Protein AF-0000000084984949 (afdb_homodimer)

pLDDT: mean 93.45, std 5.89, range [56.28, 98.44]

Sequence (614 aa):
MQAGLTILNQVFIMFLLILTGYFCHRLGLISARANKQLANLLITIVTAALIIDTYQTDFDPAAARNLLISFALSFGILFLGVVVSLLMKRKGSEYSVPTERFGVIYSNSAYMGIPLLLATVGPTGVFYSSAFMVAFNVMTWAQGATMLTGQRSLRQVLRALVTPVTFSILISLPMFFFRIRLPQPVGDAIGYLASLLTPLSMLVSGVFIAQTNLVQAFTSLRVYAVSALRLLVIPAITLFALWVLPIDGDLKLTMLILSAAPCATGTMLFASRFGGDVQRASGVFAVSTLLSIVTMPLLIIVAEAIWMQAGLTILNQVFIMFLLILTGYFCHRLGLISARANKQLANLLITIVTAALIIDTYQTDFDPAAARNLLISFALSFGILFLGVVVSLLMKRKGSEYSVPTERFGVIYSNSAYMGIPLLLATVGPTGVFYSSAFMVAFNVMTWAQGATMLTGQRSLRQVLRALVTPVTFSILISLPMFFFRIRLPQPVGDAIGYLASLLTPLSMLVSGVFIAQTNLVQAFTSLRVYAVSALRLLVIPAITLFALWVLPIDGDLKLTMLILSAAPCATGTMLFASRFGGDVQRASGVFAVSTLLSIVTMPLLIIVAEAIW

Foldseek 3Di:
DVLLVLLLVLLVVLVVLLQVLQVCVVVPNADPVNLVVLVVCLFQQQLLLQQLLLLLDAADPQLVVLLVVLLVVLLVLLVVLQVLLPVQDPDDDPFASLLLSLQSRAFQCQQQVLSSLCRRVNSSLVNSCLSNVLSRLQCCQQPSLCSRQVDGDPVSNVVSCVGNSNVSCVVSVCCNVVVPHDPDVVSVVSVVSNVCRHSSSSSSLSNLLSVAPQVVLVPDPSLVVSLCSQQPVSLVVLLVVLLVDPGDPSSSVSSSSSSNHGGHPVSLVSCVVNVHDNNSNSSSSNVSSVCSSPRVSVSVVVSVVRD/DVLLVLLLVLLVVLVVLLQVLQVCDVVPNADPVNLVVLVVCLFQQQLLLLQLLLLLDAADPLLVVLLVVLLVVLLVLLVVLQVLLPVQDPDDDPFASLLLSLQSRAFQCQQQVQSSLCRRVNSSLVNSCLSNVLSRLQCCQQPSLCSRQVDGDPVSNVVSCVTNSNVSCVVSVCCNVVVPHDPDVVSVVSVVSNVCRHSSSSSSLSNLLSVAPQVVLVPDPSLVVSLCSQQPVSLVVLLVVLLVDPGDPSSSVSSSSSSNGGGHPVSLVSCVVNVHDNNSNSSSSNVSSVCSSPRVSVSVVVSVVRD

Solvent-accessible surface area (backbone atoms only — not comparable to full-atom values): 29470 Å² total; per-residue (Å²): 110,70,65,30,53,49,42,43,43,50,47,49,22,46,47,55,35,17,50,50,17,22,49,34,31,76,71,63,51,43,49,75,69,38,41,52,32,49,53,48,42,41,55,47,51,23,46,19,24,34,50,39,49,49,36,65,48,83,73,43,72,69,56,53,52,49,34,53,52,31,35,56,48,31,48,48,52,44,48,50,20,52,59,57,24,61,68,66,64,93,79,72,57,89,36,45,52,41,32,44,31,46,32,27,34,39,42,18,30,71,59,51,19,40,47,52,26,51,74,70,61,24,64,63,22,48,48,36,44,51,33,32,52,46,44,48,39,43,43,41,28,47,52,45,46,21,57,45,59,73,50,86,46,72,69,42,37,53,50,29,66,70,31,46,54,43,48,27,48,65,58,24,50,56,27,24,76,66,62,53,72,70,59,66,50,60,45,50,35,32,43,42,39,25,63,39,42,50,45,49,38,22,24,45,48,12,31,55,44,60,71,36,64,57,69,61,31,74,67,34,68,65,36,50,51,37,30,45,44,20,45,44,50,51,24,50,53,48,47,56,56,49,65,74,47,94,65,58,67,60,58,46,50,39,54,42,45,36,45,28,20,30,30,17,70,56,36,32,54,51,15,62,74,43,63,29,30,38,67,59,22,39,26,32,26,41,52,19,47,61,48,32,65,55,43,41,33,52,52,50,40,52,45,63,72,71,103,109,70,64,31,54,50,42,44,44,49,47,49,21,46,47,54,34,17,50,49,17,22,49,34,32,76,71,63,52,44,50,73,69,38,41,54,33,50,53,48,41,42,52,48,52,22,47,19,25,36,51,37,48,48,35,65,46,79,74,44,71,68,57,54,52,48,35,54,50,30,36,55,50,29,47,48,52,42,48,48,20,52,59,59,25,62,70,65,64,94,79,72,57,89,35,44,52,42,32,44,30,44,34,27,33,39,41,18,30,72,58,50,19,38,46,50,26,50,72,71,60,23,64,64,22,47,49,36,43,51,32,32,52,46,42,47,40,41,43,40,29,45,51,45,46,20,55,46,58,73,48,86,48,71,68,41,36,53,48,29,65,69,31,46,53,42,49,28,47,64,58,24,49,56,28,23,77,67,63,53,73,69,59,64,49,60,45,49,35,31,43,42,40,24,62,38,42,49,45,49,38,24,24,46,48,11,32,54,41,60,72,36,63,58,71,63,31,74,68,34,68,65,35,50,52,37,31,43,44,20,44,45,50,50,24,51,54,48,49,56,56,50,64,74,48,96,66,58,66,60,58,48,49,37,54,41,44,35,44,28,20,27,32,17,70,56,37,31,55,49,16,61,73,43,62,29,30,39,69,59,23,38,26,30,26,41,52,19,48,62,50,32,65,56,44,41,32,51,51,50,40,50,45,64,73,70,102

Radius of gyration: 25.86 Å; Cα contacts (8 Å, |Δi|>4): 1018; chains: 2; bounding box: 50×72×58 Å

Secondary structure (DSSP, 8-state):
-HHHHHHHHHHHHHHHHHHHHHHHHHTTSS-HHHHHHHHHHIIIIIHHHHHHHHH-S---HHHHHHHHHHHHHHHHHHHHHHHHHTTS---S-TTHHHHHHHHHH-B-IIIIIHHHHHHHT-HHHHHHHHHHHHHHHHHIIIIIHHHHHS---HHHHHHGGGSHHHHHHHHHHHHHHTT----HHHHHHHHHHHTTHHHHHHHHHHHHHHTS-HHHHHH-HHHHHHHHIIIIIHHHHHHHHHHHS---HHHHHHHHHHHHS-B-THHHHHHHHHT--HHHHHHHHHHHHHHHHHHHHHHHHHHHHH-/-HHHHHHHHHHHHHHHHHHHHHHHHHTTSS-HHHHHHHHHHIIIIIHHHHHHHHT-S---HHHHHHHHHHHHHHHHHHHHHHHHHTTS---S-TTHHHHHHHHHH-B-IIIIIHHHHHHHT-HHHHHHHHHHHHHHHHHIIIIIHHHHHS---HHHHHHGGGSHHHHHHHHHHHHHHTT----HHHHHHHHHHHTTHHHHHHHHHHHHHHTS-HHHHHH-HHHHHHHHIIIIIHHHHHHHHHHHS---HHHHHHHHHHHHS-B-THHHHHHHHHT--HHHHHHHHHHHHHHHHHHHHHHHHHHHHH-

Nearest PDB structures (foldseek):
  7wkw-assembly1_B  TM=7.134E-01  e=7.058E-08  Arabidopsis thaliana
  7qpa-assembly1_A  TM=6.244E-01  e=9.165E-08  Arabidopsis thaliana
  7y9u-assembly1_A  TM=6.771E-01  e=2.971E-07  Arabidopsis thaliana
  4n7x-assembly1_A  TM=5.603E-01  e=6.916E-04  Yersinia frederiksenii
  4n7w-assembly1_A  TM=5.747E-01  e=1.450E-03  Yersinia frederiksenii

InterPro domains:
  IPR004776 Membrane transport PIN-like [PF03547] (7-151)
  IPR004776 Membrane transport PIN-like [PF03547] (157-300)
  IPR038770 Sodium/solute symporter superfamily [G3DSA:1.20.1530.20] (147-304)

Structure (mmCIF, N/CA/C/O backbone):
data_AF-0000000084984949-model_v1
#
loop_
_entity.id
_entity.type
_entity.pdbx_description
1 polymer 'Transporter, auxin efflux carrier (AEC) family protein'
#
loop_
_atom_site.group_PDB
_atom_site.id
_atom_site.type_symbol
_atom_site.label_atom_id
_atom_site.label_alt_id
_atom_site.label_comp_id
_atom_site.label_asym_id
_atom_site.label_entity_id
_atom_site.label_seq_id
_atom_site.pdbx_PDB_ins_code
_atom_site.Cartn_x
_atom_site.Cartn_y
_atom_site.Cartn_z
_atom_site.occupancy
_atom_site.B_iso_or_equiv
_atom_site.auth_seq_id
_atom_site.auth_comp_id
_atom_site.auth_asym_id
_atom_site.auth_atom_id
_atom_site.pdbx_PDB_model_num
ATOM 1 N N . MET A 1 1 ? -14.641 10.422 25.672 1 56.31 1 MET A N 1
ATOM 2 C CA . MET A 1 1 ? -13.742 9.383 26.172 1 56.31 1 MET A CA 1
ATOM 3 C C . MET A 1 1 ? -13.508 8.32 25.094 1 56.31 1 MET A C 1
ATOM 5 O O . MET A 1 1 ? -12.359 7.922 24.859 1 56.31 1 MET A O 1
ATOM 9 N N . GLN A 1 2 ? -14.547 8.102 24.25 1 71.56 2 GLN A N 1
ATOM 10 C CA . GLN A 1 2 ? -14.461 7.055 23.234 1 71.56 2 GLN A CA 1
ATOM 11 C C . GLN A 1 2 ? -13.594 7.496 22.062 1 71.56 2 GLN A C 1
ATOM 13 O O . GLN A 1 2 ? -12.766 6.723 21.578 1 71.56 2 GLN A O 1
ATOM 18 N N . ALA A 1 3 ? -13.57 8.797 21.766 1 74.38 3 ALA A N 1
ATOM 19 C CA . ALA A 1 3 ? -12.75 9.32 20.688 1 74.38 3 ALA A CA 1
ATOM 20 C C . ALA A 1 3 ? -11.281 9.359 21.078 1 74.38 3 ALA A C 1
ATOM 22 O O . ALA A 1 3 ? -10.398 9.047 20.266 1 74.38 3 ALA A O 1
ATOM 23 N N . GLY A 1 4 ? -11.164 9.617 22.344 1 77 4 GLY A N 1
ATOM 24 C CA . GLY A 1 4 ? -9.797 9.695 22.859 1 77 4 GLY A CA 1
ATOM 25 C C . GLY A 1 4 ? -9.07 8.367 22.797 1 77 4 GLY A C 1
ATOM 26 O O . GLY A 1 4 ? -7.918 8.305 22.359 1 77 4 GLY A O 1
ATOM 27 N N . LEU A 1 5 ? -9.734 7.348 23.141 1 81.56 5 LEU A N 1
ATOM 28 C CA . LEU A 1 5 ? -9.133 6.02 23.125 1 81.56 5 LEU A CA 1
ATOM 29 C C . LEU A 1 5 ? -8.898 5.547 21.688 1 81.56 5 LEU A C 1
ATOM 31 O O . LEU A 1 5 ? -7.895 4.895 21.406 1 81.56 5 LEU A O 1
ATOM 35 N N . THR A 1 6 ? -9.781 5.902 20.844 1 86.75 6 THR A N 1
ATOM 36 C CA . THR A 1 6 ? -9.648 5.543 19.438 1 86.75 6 THR A CA 1
ATOM 37 C C . THR A 1 6 ? -8.422 6.215 18.812 1 86.75 6 THR A C 1
ATOM 39 O O . THR A 1 6 ? -7.68 5.59 18.062 1 86.75 6 THR A O 1
ATOM 42 N N . ILE A 1 7 ? -8.25 7.434 19.172 1 88.56 7 ILE A N 1
ATOM 43 C CA . ILE A 1 7 ? -7.133 8.195 18.625 1 88.56 7 ILE A CA 1
ATOM 44 C C . ILE A 1 7 ? -5.816 7.656 19.172 1 88.56 7 ILE A C 1
ATOM 46 O O . ILE A 1 7 ? -4.828 7.535 18.438 1 88.56 7 ILE A O 1
ATOM 50 N N . LEU A 1 8 ? -5.867 7.348 20.453 1 90.12 8 LEU A N 1
ATOM 51 C CA . LEU A 1 8 ? -4.676 6.766 21.047 1 90.12 8 LEU A CA 1
ATOM 52 C C . LEU A 1 8 ? -4.297 5.457 20.359 1 90.12 8 LEU A C 1
ATOM 54 O O . LEU A 1 8 ? -3.125 5.23 20.047 1 90.12 8 LEU A O 1
ATOM 58 N N . ASN A 1 9 ? -5.238 4.68 20.109 1 93.06 9 ASN A N 1
ATOM 59 C CA . ASN A 1 9 ? -5.02 3.406 19.438 1 93.06 9 ASN A CA 1
ATOM 60 C C . ASN A 1 9 ? -4.504 3.607 18.016 1 93.06 9 ASN A C 1
ATOM 62 O O . ASN A 1 9 ? -3.553 2.943 17.594 1 93.06 9 ASN A O 1
ATOM 66 N N . GLN A 1 10 ? -5.086 4.488 17.297 1 94 10 GLN A N 1
ATOM 67 C CA . GLN A 1 10 ? -4.707 4.719 15.906 1 94 10 GLN A CA 1
ATOM 68 C C . GLN A 1 10 ? -3.297 5.293 15.812 1 94 10 GLN A C 1
ATOM 70 O O . GLN A 1 10 ? -2.531 4.918 14.914 1 94 10 GLN A O 1
ATOM 75 N N . VAL A 1 11 ? -3.045 6.211 16.688 1 94.06 11 VAL A N 1
ATOM 76 C CA . VAL A 1 11 ? -1.709 6.797 16.688 1 94.06 11 VAL A CA 1
ATOM 77 C C . VAL A 1 11 ? -0.671 5.715 16.984 1 94.06 11 VAL A C 1
ATOM 79 O O . VAL A 1 11 ? 0.392 5.68 16.359 1 94.06 11 VAL A O 1
ATOM 82 N N . PHE A 1 12 ? -0.975 4.867 17.891 1 94.88 12 PHE A N 1
ATOM 83 C CA . PHE A 1 12 ? -0.069 3.773 18.219 1 94.88 12 PHE A CA 1
ATOM 84 C C . PHE A 1 12 ? 0.136 2.859 17.016 1 94.88 12 PHE A C 1
ATOM 86 O O . PHE A 1 12 ? 1.26 2.438 16.734 1 94.88 12 PHE A O 1
ATOM 93 N N . ILE A 1 13 ? -0.905 2.508 16.359 1 97.25 13 ILE A N 1
ATOM 94 C CA . ILE A 1 13 ? -0.841 1.695 15.148 1 97.25 13 ILE A CA 1
ATOM 95 C C . ILE A 1 13 ? 0.084 2.357 14.133 1 97.25 13 ILE A C 1
ATOM 97 O O . ILE A 1 13 ? 0.962 1.704 13.562 1 97.25 13 ILE A O 1
ATOM 101 N N . MET A 1 14 ? -0.121 3.629 13.906 1 96.62 14 MET A N 1
ATOM 102 C CA . MET A 1 14 ? 0.684 4.367 12.938 1 96.62 14 MET A CA 1
ATOM 103 C C . MET A 1 14 ? 2.156 4.352 13.328 1 96.62 14 MET A C 1
ATOM 105 O O . MET A 1 14 ? 3.031 4.23 12.469 1 96.62 14 MET A O 1
ATOM 109 N N . PHE A 1 15 ? 2.344 4.438 14.602 1 96.56 15 PHE A N 1
ATOM 110 C CA . PHE A 1 15 ? 3.721 4.426 15.078 1 96.56 15 PHE A CA 1
ATOM 111 C C . PHE A 1 15 ? 4.363 3.062 14.836 1 96.56 15 PHE A C 1
ATOM 113 O O . PHE A 1 15 ? 5.543 2.977 14.5 1 96.56 15 PHE A O 1
ATOM 120 N N . LEU A 1 16 ? 3.664 1.967 15.055 1 97.81 16 LEU A N 1
ATOM 121 C CA . LEU A 1 16 ? 4.172 0.633 14.75 1 97.81 16 LEU A CA 1
ATOM 122 C C . LEU A 1 16 ? 4.527 0.508 13.273 1 97.81 16 LEU A C 1
ATOM 124 O O . LEU A 1 16 ? 5.531 -0.12 12.922 1 97.81 16 LEU A O 1
ATOM 128 N N . LEU A 1 17 ? 3.74 1.084 12.438 1 98.19 17 LEU A N 1
ATOM 129 C CA . LEU A 1 17 ? 4.004 1.064 11 1 98.19 17 LEU A CA 1
ATOM 130 C C . LEU A 1 17 ? 5.246 1.884 10.672 1 98.19 17 LEU A C 1
ATOM 132 O O . LEU A 1 17 ? 6.059 1.476 9.836 1 98.19 17 LEU A O 1
ATOM 136 N N . ILE A 1 18 ? 5.395 3.049 11.328 1 97.75 18 ILE A N 1
ATOM 137 C CA . ILE A 1 18 ? 6.582 3.883 11.156 1 97.75 18 ILE A CA 1
ATOM 138 C C . ILE A 1 18 ? 7.824 3.104 11.578 1 97.75 18 ILE A C 1
ATOM 140 O O . ILE A 1 18 ? 8.836 3.119 10.875 1 97.75 18 ILE A O 1
ATOM 144 N N . LEU A 1 19 ? 7.727 2.43 12.688 1 98.06 19 LEU A N 1
ATOM 145 C CA . LEU A 1 19 ? 8.844 1.623 13.18 1 98.06 19 LEU A CA 1
ATOM 146 C C . LEU A 1 19 ? 9.219 0.547 12.164 1 98.06 19 LEU A C 1
ATOM 148 O O . LEU A 1 19 ? 10.398 0.259 11.969 1 98.06 19 LEU A O 1
ATOM 152 N N . THR A 1 20 ? 8.242 -0.062 11.547 1 98.12 20 THR A N 1
ATOM 153 C CA . THR A 1 20 ? 8.492 -1.058 10.508 1 98.12 20 THR A CA 1
ATOM 154 C C . THR A 1 20 ? 9.281 -0.445 9.352 1 98.12 20 THR A C 1
ATOM 156 O O . THR A 1 20 ? 10.25 -1.036 8.867 1 98.12 20 THR A O 1
ATOM 159 N N . GLY A 1 21 ? 8.836 0.743 8.914 1 98.06 21 GLY A N 1
ATOM 160 C CA . GLY A 1 21 ? 9.578 1.439 7.875 1 98.06 21 GLY A CA 1
ATOM 161 C C . GLY A 1 21 ? 11.008 1.763 8.281 1 98.06 21 GLY A C 1
ATOM 162 O O . GLY A 1 21 ? 11.93 1.617 7.48 1 98.06 21 GLY A O 1
ATOM 163 N N . TYR A 1 22 ? 11.141 2.195 9.539 1 98 22 TYR A N 1
ATOM 164 C CA . TYR A 1 22 ? 12.445 2.512 10.094 1 98 22 TYR A CA 1
ATOM 165 C C . TYR A 1 22 ? 13.391 1.315 9.992 1 98 22 TYR A C 1
ATOM 167 O O . TYR A 1 22 ? 14.508 1.441 9.492 1 98 22 TYR A O 1
ATOM 175 N N . PHE A 1 23 ? 12.969 0.172 10.352 1 97.75 23 PHE A N 1
ATOM 176 C CA . PHE A 1 23 ? 13.805 -1.023 10.359 1 97.75 23 PHE A CA 1
ATOM 177 C C . PHE A 1 23 ? 14 -1.553 8.938 1 97.75 23 PHE A C 1
ATOM 179 O O . PHE A 1 23 ? 15.047 -2.119 8.617 1 97.75 23 PHE A O 1
ATOM 186 N N . CYS A 1 24 ? 13.031 -1.387 8.062 1 97.5 24 CYS A N 1
ATOM 187 C CA . CYS A 1 24 ? 13.203 -1.776 6.668 1 97.5 24 CYS A CA 1
ATOM 188 C C . CYS A 1 24 ? 14.391 -1.05 6.039 1 97.5 24 CYS A C 1
ATOM 190 O O . CYS A 1 24 ? 15.133 -1.634 5.254 1 97.5 24 CYS A O 1
ATOM 192 N N . HIS A 1 25 ? 14.477 0.231 6.402 1 97.56 25 HIS A N 1
ATOM 193 C CA . HIS A 1 25 ? 15.609 0.981 5.871 1 97.56 25 HIS A CA 1
ATOM 194 C C . HIS A 1 25 ? 16.922 0.53 6.512 1 97.56 25 HIS A C 1
ATOM 196 O O . HIS A 1 25 ? 17.922 0.339 5.816 1 97.56 25 HIS A O 1
ATOM 202 N N . ARG A 1 26 ? 16.969 0.301 7.816 1 96.81 26 ARG A N 1
ATOM 203 C CA . ARG A 1 26 ? 18.172 -0.071 8.547 1 96.81 26 ARG A CA 1
ATOM 204 C C . ARG A 1 26 ? 18.672 -1.444 8.117 1 96.81 26 ARG A C 1
ATOM 206 O O . ARG A 1 26 ? 19.875 -1.699 8.117 1 96.81 26 ARG A O 1
ATOM 213 N N . LEU A 1 27 ? 17.766 -2.258 7.66 1 94.94 27 LEU A N 1
ATOM 214 C CA . LEU A 1 27 ? 18.109 -3.611 7.234 1 94.94 27 LEU A CA 1
ATOM 215 C C . LEU A 1 27 ? 18.406 -3.652 5.738 1 94.94 27 LEU A C 1
ATOM 217 O O . LEU A 1 27 ? 18.641 -4.727 5.18 1 94.94 27 LEU A O 1
ATOM 221 N N . GLY A 1 28 ? 18.266 -2.564 5.094 1 95 28 GLY A N 1
ATOM 222 C CA . GLY A 1 28 ? 18.641 -2.461 3.693 1 95 28 GLY A CA 1
ATOM 223 C C . GLY A 1 28 ? 17.547 -2.9 2.748 1 95 28 GLY A C 1
ATOM 224 O O . GLY A 1 28 ? 17.797 -3.111 1.559 1 95 28 GLY A O 1
ATOM 225 N N . LEU A 1 29 ? 16.359 -3.023 3.213 1 94.5 29 LEU A N 1
ATOM 226 C CA . LEU A 1 29 ? 15.242 -3.479 2.393 1 94.5 29 LEU A CA 1
ATOM 227 C C . LEU A 1 29 ? 14.727 -2.352 1.506 1 94.5 29 LEU A C 1
ATOM 229 O O . LEU A 1 29 ? 14.234 -2.6 0.402 1 94.5 29 LEU A O 1
ATOM 233 N N . ILE A 1 30 ? 14.703 -1.146 2.029 1 96.81 30 ILE A N 1
ATOM 234 C CA . ILE A 1 30 ? 14.273 0.024 1.272 1 96.81 30 ILE A CA 1
ATOM 235 C C . ILE A 1 30 ? 15.359 1.095 1.315 1 96.81 30 ILE A C 1
ATOM 237 O O . ILE A 1 30 ? 15.727 1.578 2.391 1 96.81 30 ILE A O 1
ATOM 241 N N . SER A 1 31 ? 15.852 1.47 0.19 1 97.25 31 SER A N 1
ATOM 242 C CA . SER A 1 31 ? 16.875 2.5 0.093 1 97.25 31 SER A CA 1
ATOM 243 C C . SER A 1 31 ? 16.266 3.896 0.119 1 97.25 31 SER A C 1
ATOM 245 O O . SER A 1 31 ? 15.055 4.051 -0.02 1 97.25 31 SER A O 1
ATOM 247 N N . ALA A 1 32 ? 17.172 4.898 0.284 1 95 32 ALA A N 1
ATOM 248 C CA . ALA A 1 32 ? 16.734 6.289 0.264 1 95 32 ALA A CA 1
ATOM 249 C C . ALA A 1 32 ? 16.125 6.652 -1.087 1 95 32 ALA A C 1
ATOM 251 O O . ALA A 1 32 ? 15.109 7.352 -1.149 1 95 32 ALA A O 1
ATOM 252 N N . ARG A 1 33 ? 16.734 6.156 -2.119 1 94.5 33 ARG A N 1
ATOM 253 C CA . ARG A 1 33 ? 16.266 6.445 -3.469 1 94.5 33 ARG A CA 1
ATOM 254 C C . ARG A 1 33 ? 14.906 5.809 -3.717 1 94.5 33 ARG A C 1
ATOM 256 O O . ARG A 1 33 ? 14.008 6.445 -4.273 1 94.5 33 ARG A O 1
ATOM 263 N N . ALA A 1 34 ? 14.711 4.582 -3.314 1 96.38 34 ALA A N 1
ATOM 264 C CA . ALA A 1 34 ? 13.43 3.898 -3.455 1 96.38 34 ALA A CA 1
ATOM 265 C C . ALA A 1 34 ? 12.344 4.598 -2.646 1 96.38 34 ALA A C 1
ATOM 267 O O . ALA A 1 34 ? 11.195 4.684 -3.084 1 96.38 34 ALA A O 1
ATOM 268 N N . ASN A 1 35 ? 12.758 5.023 -1.511 1 96.12 35 ASN A N 1
ATOM 269 C CA . ASN A 1 35 ? 11.805 5.699 -0.646 1 96.12 35 ASN A CA 1
ATOM 270 C C . ASN A 1 35 ? 11.273 6.98 -1.287 1 96.12 35 ASN A C 1
ATOM 272 O O . ASN A 1 35 ? 10.102 7.312 -1.141 1 96.12 35 ASN A O 1
ATOM 276 N N . LYS A 1 36 ? 12.125 7.703 -1.947 1 94.31 36 LYS A N 1
ATOM 277 C CA . LYS A 1 36 ? 11.703 8.914 -2.646 1 94.31 36 LYS A CA 1
ATOM 278 C C . LYS A 1 36 ? 10.688 8.586 -3.74 1 94.31 36 LYS A C 1
ATOM 280 O O . LYS A 1 36 ? 9.734 9.336 -3.951 1 94.31 36 LYS A O 1
ATOM 285 N N . GLN A 1 37 ? 10.859 7.527 -4.414 1 95.69 37 GLN A N 1
ATOM 286 C CA . GLN A 1 37 ? 9.93 7.113 -5.457 1 95.69 37 GLN A CA 1
ATOM 287 C C . GLN A 1 37 ? 8.594 6.672 -4.855 1 95.69 37 GLN A C 1
ATOM 289 O O . GLN A 1 37 ? 7.539 6.918 -5.438 1 95.69 37 GLN A O 1
ATOM 294 N N . LEU A 1 38 ? 8.695 6.008 -3.709 1 95.81 38 LEU A N 1
ATOM 295 C CA . LEU A 1 38 ? 7.477 5.625 -3.01 1 95.81 38 LEU A CA 1
ATOM 296 C C . LEU A 1 38 ? 6.699 6.859 -2.562 1 95.81 38 LEU A C 1
ATOM 298 O O . LEU A 1 38 ? 5.469 6.891 -2.664 1 95.81 38 LEU A O 1
ATOM 302 N N . ALA A 1 39 ? 7.414 7.832 -2.053 1 93.88 39 ALA A N 1
ATOM 303 C CA . ALA A 1 39 ? 6.785 9.086 -1.651 1 93.88 39 ALA A CA 1
ATOM 304 C C . ALA A 1 39 ? 6.102 9.758 -2.838 1 93.88 39 ALA A C 1
ATOM 306 O O . ALA A 1 39 ? 4.992 10.281 -2.709 1 93.88 39 ALA A O 1
ATOM 307 N N . ASN A 1 40 ? 6.754 9.719 -3.943 1 92.44 40 ASN A N 1
ATOM 308 C CA . ASN A 1 40 ? 6.172 10.289 -5.152 1 92.44 40 ASN A CA 1
ATOM 309 C C . ASN A 1 40 ? 4.926 9.523 -5.59 1 92.44 40 ASN A C 1
ATOM 311 O O . ASN A 1 40 ? 3.959 10.125 -6.062 1 92.44 40 ASN A O 1
ATOM 315 N N . LEU A 1 41 ? 4.988 8.234 -5.48 1 94.94 41 LEU A N 1
ATOM 316 C CA . LEU A 1 41 ? 3.826 7.406 -5.781 1 94.94 41 LEU A CA 1
ATOM 317 C C . LEU A 1 41 ? 2.648 7.777 -4.887 1 94.94 41 LEU A C 1
ATOM 319 O O . LEU A 1 41 ? 1.511 7.863 -5.352 1 94.94 41 LEU A O 1
ATOM 323 N N . LEU A 1 42 ? 2.887 7.973 -3.617 1 94.5 42 LEU A N 1
ATOM 324 C CA . LEU A 1 42 ? 1.86 8.336 -2.646 1 94.5 42 LEU A CA 1
ATOM 325 C C . LEU A 1 42 ? 1.196 9.656 -3.027 1 94.5 42 LEU A C 1
ATOM 327 O O . LEU A 1 42 ? -0.032 9.758 -3.051 1 94.5 42 LEU A O 1
ATOM 331 N N . ILE A 1 43 ? 1.982 10.594 -3.387 1 88.44 43 ILE A N 1
ATOM 332 C CA . ILE A 1 43 ? 1.481 11.938 -3.631 1 88.44 43 ILE A CA 1
ATOM 333 C C . ILE A 1 43 ? 0.759 11.984 -4.973 1 88.44 43 ILE A C 1
ATOM 335 O O . ILE A 1 43 ? -0.256 12.672 -5.117 1 88.44 43 ILE A O 1
ATOM 339 N N . THR A 1 44 ? 1.211 11.227 -5.984 1 92.12 44 THR A N 1
ATOM 340 C CA . THR A 1 44 ? 0.704 11.352 -7.344 1 92.12 44 THR A CA 1
ATOM 341 C C . THR A 1 44 ? -0.468 10.406 -7.578 1 92.12 44 THR A C 1
ATOM 343 O O . THR A 1 44 ? -1.535 10.828 -8.031 1 92.12 44 THR A O 1
ATOM 346 N N . ILE A 1 45 ? -0.285 9.164 -7.152 1 95.88 45 ILE A N 1
ATOM 347 C CA . ILE A 1 45 ? -1.271 8.164 -7.535 1 95.88 45 ILE A CA 1
ATOM 348 C C . ILE A 1 45 ? -2.189 7.863 -6.352 1 95.88 45 ILE A C 1
ATOM 350 O O . ILE A 1 45 ? -3.416 7.906 -6.48 1 95.88 45 ILE A O 1
ATOM 354 N N . VAL A 1 46 ? -1.639 7.586 -5.211 1 96.38 46 VAL A N 1
ATOM 355 C CA . VAL A 1 46 ? -2.395 7.086 -4.07 1 96.38 46 VAL A CA 1
ATOM 356 C C . VAL A 1 46 ? -3.311 8.18 -3.531 1 96.38 46 VAL A C 1
ATOM 358 O O . VAL A 1 46 ? -4.5 7.949 -3.299 1 96.38 46 VAL A O 1
ATOM 361 N N . THR A 1 47 ? -2.785 9.367 -3.344 1 92.44 47 THR A N 1
ATOM 362 C CA . THR A 1 47 ? -3.588 10.469 -2.834 1 92.44 47 THR A CA 1
ATOM 363 C C . THR A 1 47 ? -4.676 10.852 -3.834 1 92.44 47 THR A C 1
ATOM 365 O O . THR A 1 47 ? -5.812 11.117 -3.447 1 92.44 47 THR A O 1
ATOM 368 N N . ALA A 1 48 ? -4.34 10.883 -5.098 1 93.81 48 ALA A N 1
ATOM 369 C CA . ALA A 1 48 ? -5.332 11.164 -6.133 1 93.81 48 ALA A CA 1
ATOM 370 C C . ALA A 1 48 ? -6.461 10.133 -6.098 1 93.81 48 ALA A C 1
ATOM 372 O O . ALA A 1 48 ? -7.637 10.492 -6.18 1 93.81 48 ALA A O 1
ATOM 373 N N . ALA A 1 49 ? -6.07 8.906 -5.961 1 96.31 49 ALA A N 1
ATOM 374 C CA . ALA A 1 49 ? -7.062 7.836 -5.891 1 96.31 49 ALA A CA 1
ATOM 375 C C . ALA A 1 49 ? -7.961 8 -4.668 1 96.31 49 ALA A C 1
ATOM 377 O O . ALA A 1 49 ? -9.172 7.781 -4.746 1 96.31 49 ALA A O 1
ATOM 378 N N . LEU A 1 50 ? -7.375 8.375 -3.582 1 94.56 50 LEU A N 1
ATOM 379 C CA . LEU A 1 50 ? -8.133 8.531 -2.346 1 94.56 50 LEU A CA 1
ATOM 380 C C . LEU A 1 50 ? -9.18 9.633 -2.49 1 94.56 50 LEU A C 1
ATOM 382 O O . LEU A 1 50 ? -10.32 9.477 -2.045 1 94.56 50 LEU A O 1
ATOM 386 N N . ILE A 1 51 ? -8.766 10.734 -3.066 1 92.94 51 ILE A N 1
ATOM 387 C CA . ILE A 1 51 ? -9.672 11.859 -3.264 1 92.94 51 ILE A CA 1
ATOM 388 C C . ILE A 1 51 ? -10.828 11.43 -4.168 1 92.94 51 ILE A C 1
ATOM 390 O O . ILE A 1 51 ? -12 11.641 -3.834 1 92.94 51 ILE A O 1
ATOM 394 N N . ILE A 1 52 ? -10.516 10.789 -5.285 1 95.25 52 ILE A N 1
ATOM 395 C CA . ILE A 1 52 ? -11.547 10.344 -6.215 1 95.25 52 ILE A CA 1
ATOM 396 C C . ILE A 1 52 ? -12.484 9.367 -5.512 1 95.25 52 ILE A C 1
ATOM 398 O O . ILE A 1 52 ? -13.711 9.469 -5.641 1 95.25 52 ILE A O 1
ATOM 402 N N . ASP A 1 53 ? -11.914 8.477 -4.773 1 95.56 53 ASP A N 1
ATOM 403 C CA . ASP A 1 53 ? -12.695 7.473 -4.059 1 95.56 53 ASP A CA 1
ATOM 404 C C . ASP A 1 53 ? -13.641 8.133 -3.055 1 95.56 53 ASP A C 1
ATOM 406 O O . ASP A 1 53 ? -14.805 7.734 -2.939 1 95.56 53 ASP A O 1
ATOM 410 N N . THR A 1 54 ? -13.164 9.094 -2.361 1 92.94 54 THR A N 1
ATOM 411 C CA . THR A 1 54 ? -13.914 9.742 -1.296 1 92.94 54 THR A CA 1
ATOM 412 C C . THR A 1 54 ? -15.094 10.531 -1.868 1 92.94 54 THR A C 1
ATOM 414 O O . THR A 1 54 ? -16.156 10.625 -1.241 1 92.94 54 THR A O 1
ATOM 417 N N . TYR A 1 55 ? -14.922 11.078 -3.025 1 94.5 55 TYR A N 1
ATOM 418 C CA . TYR A 1 55 ? -15.953 11.898 -3.648 1 94.5 55 TYR A CA 1
ATOM 419 C C . TYR A 1 55 ? -17.016 11.031 -4.301 1 94.5 55 TYR A C 1
ATOM 421 O O . TYR A 1 55 ? -18.047 11.539 -4.773 1 94.5 55 TYR A O 1
ATOM 429 N N . GLN A 1 56 ? -16.766 9.68 -4.379 1 94.56 56 GLN A N 1
ATOM 430 C CA . GLN A 1 56 ? -17.797 8.758 -4.832 1 94.56 56 GLN A CA 1
ATOM 431 C C . GLN A 1 56 ? -18.844 8.516 -3.742 1 94.56 56 GLN A C 1
ATOM 433 O O . GLN A 1 56 ? -19.016 7.387 -3.275 1 94.56 56 GLN A O 1
ATOM 438 N N . THR A 1 57 ? -19.438 9.547 -3.273 1 90.69 57 THR A N 1
ATOM 439 C CA . THR A 1 57 ? -20.469 9.539 -2.244 1 90.69 57 THR A CA 1
ATOM 440 C C . THR A 1 57 ? -21.703 10.312 -2.711 1 90.69 57 THR A C 1
ATOM 442 O O . THR A 1 57 ? -21.641 11.062 -3.686 1 90.69 57 THR A O 1
ATOM 445 N N . ASP A 1 58 ? -22.844 10.07 -2.096 1 91.56 58 ASP A N 1
ATOM 446 C CA . ASP A 1 58 ? -24.078 10.742 -2.488 1 91.56 58 ASP A CA 1
ATOM 447 C C . ASP A 1 58 ? -24 12.234 -2.184 1 91.56 58 ASP A C 1
ATOM 449 O O . ASP A 1 58 ? -23.438 12.641 -1.165 1 91.56 58 ASP A O 1
ATOM 453 N N . PHE A 1 59 ? -24.625 12.984 -3.031 1 91.94 59 PHE A N 1
ATOM 454 C CA . PHE A 1 59 ? -24.656 14.43 -2.828 1 91.94 59 PHE A CA 1
ATOM 455 C C . PHE A 1 59 ? -25.5 14.773 -1.599 1 91.94 59 PHE A C 1
ATOM 457 O O . PHE A 1 59 ? -26.594 14.25 -1.419 1 91.94 59 PHE A O 1
ATOM 464 N N . ASP A 1 60 ? -24.953 15.586 -0.781 1 92.19 60 ASP A N 1
ATOM 465 C CA . ASP A 1 60 ? -25.578 16.125 0.427 1 92.19 60 ASP A CA 1
ATOM 466 C C . ASP A 1 60 ? -25.297 17.609 0.571 1 92.19 60 ASP A C 1
ATOM 468 O O . ASP A 1 60 ? -24.141 18.016 0.755 1 92.19 60 ASP A O 1
ATOM 472 N N . PRO A 1 61 ? -26.375 18.391 0.516 1 93.44 61 PRO A N 1
ATOM 473 C CA . PRO A 1 61 ? -26.188 19.828 0.623 1 93.44 61 PRO A CA 1
ATOM 474 C C . PRO A 1 61 ? -25.438 20.234 1.89 1 93.44 61 PRO A C 1
ATOM 476 O O . PRO A 1 61 ? -24.672 21.203 1.874 1 93.44 61 PRO A O 1
ATOM 479 N N . ALA A 1 62 ? -25.703 19.609 2.924 1 94.5 62 ALA A N 1
ATOM 480 C CA . ALA A 1 62 ? -24.984 19.891 4.164 1 94.5 62 ALA A CA 1
ATOM 481 C C . ALA A 1 62 ? -23.5 19.625 4.02 1 94.5 62 ALA A C 1
ATOM 483 O O . ALA A 1 62 ? -22.656 20.391 4.512 1 94.5 62 ALA A O 1
ATOM 484 N N . ALA A 1 63 ? -23.188 18.562 3.344 1 93.56 63 ALA A N 1
ATOM 485 C CA . ALA A 1 63 ? -21.781 18.219 3.104 1 93.56 63 ALA A CA 1
ATOM 486 C C . ALA A 1 63 ? -21.109 19.234 2.201 1 93.56 63 ALA A C 1
ATOM 488 O O . ALA A 1 63 ? -19.953 19.594 2.408 1 93.56 63 ALA A O 1
ATOM 489 N N . ALA A 1 64 ? -21.844 19.719 1.236 1 94.12 64 ALA A N 1
ATOM 490 C CA . ALA A 1 64 ? -21.312 20.719 0.322 1 94.12 64 ALA A CA 1
ATOM 491 C C . ALA A 1 64 ? -21.031 22.031 1.054 1 94.12 64 ALA A C 1
ATOM 493 O O . ALA A 1 64 ? -20 22.656 0.832 1 94.12 64 ALA A O 1
ATOM 494 N N . ARG A 1 65 ? -21.922 22.422 1.845 1 96.12 65 ARG A N 1
ATOM 495 C CA . ARG A 1 65 ? -21.734 23.625 2.652 1 96.12 65 ARG A CA 1
ATOM 496 C C . ARG A 1 65 ? -20.547 23.484 3.588 1 96.12 65 ARG A C 1
ATOM 498 O O . ARG A 1 65 ? -19.719 24.391 3.707 1 96.12 65 ARG A O 1
ATOM 505 N N . ASN A 1 66 ? -20.484 22.344 4.234 1 97.06 66 ASN A N 1
ATOM 506 C CA . ASN A 1 66 ? -19.375 22.078 5.148 1 97.06 66 ASN A CA 1
ATOM 507 C C . ASN A 1 66 ? -18.031 22.062 4.414 1 97.06 66 ASN A C 1
ATOM 509 O O . ASN A 1 66 ? -17.016 22.453 4.977 1 97.06 66 ASN A O 1
ATOM 513 N N . LEU A 1 67 ? -18.062 21.578 3.188 1 96.06 67 LEU A N 1
ATOM 514 C CA . LEU A 1 67 ? -16.844 21.594 2.379 1 96.06 67 LEU A CA 1
ATOM 515 C C . LEU A 1 67 ? -16.375 23.016 2.119 1 96.06 67 LEU A C 1
ATOM 517 O O . LEU A 1 67 ? -15.18 23.297 2.172 1 96.06 67 LEU A O 1
ATOM 521 N N . LEU A 1 68 ? -17.297 23.891 1.866 1 96 68 LEU A N 1
ATOM 522 C CA . LEU A 1 68 ? -16.969 25.297 1.642 1 96 68 LEU A CA 1
ATOM 523 C C . LEU A 1 68 ? -16.406 25.922 2.91 1 96 68 LEU A C 1
ATOM 525 O O . LEU A 1 68 ? -15.438 26.688 2.85 1 96 68 LEU A O 1
ATOM 529 N N . ILE A 1 69 ? -17.016 25.625 4 1 97.69 69 ILE A N 1
ATOM 530 C CA . ILE A 1 69 ? -16.531 26.109 5.285 1 97.69 69 ILE A CA 1
ATOM 531 C C . ILE A 1 69 ? -15.133 25.547 5.555 1 97.69 69 ILE A C 1
ATOM 533 O O . ILE A 1 69 ? -14.266 26.266 6.062 1 97.69 69 ILE A O 1
ATOM 537 N N . SER A 1 70 ? -14.961 24.281 5.203 1 97.75 70 SER A N 1
ATOM 538 C CA . SER A 1 70 ? -13.656 23.641 5.367 1 97.75 70 SER A CA 1
ATOM 539 C C . SER A 1 70 ? -12.578 24.375 4.57 1 97.75 70 SER A C 1
ATOM 541 O O . SER A 1 70 ? -11.445 24.516 5.035 1 97.75 70 SER A O 1
ATOM 543 N N . PHE A 1 71 ? -12.93 24.859 3.42 1 96.5 71 PHE A N 1
ATOM 544 C CA . PHE A 1 71 ? -11.992 25.594 2.592 1 96.5 71 PHE A CA 1
ATOM 545 C C . PHE A 1 71 ? -11.555 26.875 3.287 1 96.5 71 PHE A C 1
ATOM 547 O O . PHE A 1 71 ? -10.359 27.172 3.363 1 96.5 71 PHE A O 1
ATOM 554 N N . ALA A 1 72 ? -12.484 27.578 3.779 1 97.44 72 ALA A N 1
ATOM 555 C CA . ALA A 1 72 ? -12.188 28.828 4.477 1 97.44 72 ALA A CA 1
ATOM 556 C C . ALA A 1 72 ? -11.344 28.562 5.723 1 97.44 72 ALA A C 1
ATOM 558 O O . ALA A 1 72 ? -10.359 29.266 5.965 1 97.44 72 ALA A O 1
ATOM 559 N N . LEU A 1 73 ? -11.711 27.594 6.473 1 98.25 73 LEU A N 1
ATOM 560 C CA . LEU A 1 73 ? -10.992 27.25 7.699 1 98.25 73 LEU A CA 1
ATOM 561 C C . LEU A 1 73 ? -9.578 26.781 7.387 1 98.25 73 LEU A C 1
ATOM 563 O O . LEU A 1 73 ? -8.648 27.031 8.156 1 98.25 73 LEU A O 1
ATOM 567 N N . SER A 1 74 ? -9.445 26.047 6.281 1 98.25 74 SER A N 1
ATOM 568 C CA . SER A 1 74 ? -8.133 25.547 5.875 1 98.25 74 SER A CA 1
ATOM 569 C C . SER A 1 74 ? -7.156 26.703 5.645 1 98.25 74 SER A C 1
ATOM 571 O O . SER A 1 74 ? -6.035 26.688 6.156 1 98.25 74 SER A O 1
ATOM 573 N N . PHE A 1 75 ? -7.613 27.734 4.938 1 97.62 75 PHE A N 1
ATOM 574 C CA . PHE A 1 75 ? -6.773 28.906 4.719 1 97.62 75 PHE A CA 1
ATOM 575 C C . PHE A 1 75 ? -6.512 29.641 6.031 1 97.62 75 PHE A C 1
ATOM 577 O O . PHE A 1 75 ? -5.414 30.156 6.254 1 97.62 75 PHE A O 1
ATOM 584 N N . GLY A 1 76 ? -7.543 29.656 6.836 1 98.12 76 GLY A N 1
ATOM 585 C CA . GLY A 1 76 ? -7.375 30.266 8.141 1 98.12 76 GLY A CA 1
ATOM 586 C C . GLY A 1 76 ? -6.301 29.594 8.984 1 98.12 76 GLY A C 1
ATOM 587 O O . GLY A 1 76 ? -5.457 30.281 9.57 1 98.12 76 GLY A O 1
ATOM 588 N N . ILE A 1 77 ? -6.305 28.297 9.023 1 98.19 77 ILE A N 1
ATOM 589 C CA . ILE A 1 77 ? -5.352 27.531 9.82 1 98.19 77 ILE A CA 1
ATOM 590 C C . ILE A 1 77 ? -3.945 27.719 9.25 1 98.19 77 ILE A C 1
ATOM 592 O O . ILE A 1 77 ? -2.982 27.875 10.008 1 98.19 77 ILE A O 1
ATOM 596 N N . LEU A 1 78 ? -3.809 27.688 7.938 1 98.19 78 LEU A N 1
ATOM 597 C CA . LEU A 1 78 ? -2.506 27.859 7.301 1 98.19 78 LEU A CA 1
ATOM 598 C C . LEU A 1 78 ? -1.973 29.266 7.527 1 98.19 78 LEU A C 1
ATOM 600 O O . LEU A 1 78 ? -0.778 29.453 7.773 1 98.19 78 LEU A O 1
ATOM 604 N N . PHE A 1 79 ? -2.863 30.234 7.469 1 97.88 79 PHE A N 1
ATOM 605 C CA . PHE A 1 79 ? -2.469 31.609 7.746 1 97.88 79 PHE A CA 1
ATOM 606 C C . PHE A 1 79 ? -2.049 31.766 9.203 1 97.88 79 PHE A C 1
ATOM 608 O O . PHE A 1 79 ? -1.089 32.469 9.5 1 97.88 79 PHE A O 1
ATOM 615 N N . LEU A 1 80 ? -2.803 31.172 10.086 1 98.31 80 LEU A N 1
ATOM 616 C CA . LEU A 1 80 ? -2.389 31.125 11.484 1 98.31 80 LEU A CA 1
ATOM 617 C C . LEU A 1 80 ? -0.978 30.562 11.617 1 98.31 80 LEU A C 1
ATOM 619 O O . LEU A 1 80 ? -0.174 31.078 12.398 1 98.31 80 LEU A O 1
ATOM 623 N N . GLY A 1 81 ? -0.682 29.484 10.898 1 98.25 81 GLY A N 1
ATOM 624 C CA . GLY A 1 81 ? 0.662 28.938 10.883 1 98.25 81 GLY A CA 1
ATOM 625 C C . GLY A 1 81 ? 1.717 29.938 10.461 1 98.25 81 GLY A C 1
ATOM 626 O O . GLY A 1 81 ? 2.807 29.969 11.039 1 98.25 81 GLY A O 1
ATOM 627 N N . VAL A 1 82 ? 1.392 30.734 9.445 1 97.5 82 VAL A N 1
ATOM 628 C CA . VAL A 1 82 ? 2.318 31.75 8.969 1 97.5 82 VAL A CA 1
ATOM 629 C C . VAL A 1 82 ? 2.592 32.75 10.086 1 97.5 82 VAL A C 1
ATOM 631 O O . VAL A 1 82 ? 3.746 33.094 10.352 1 97.5 82 VAL A O 1
ATOM 634 N N . VAL A 1 83 ? 1.555 33.188 10.727 1 97.75 83 VAL A N 1
ATOM 635 C CA . VAL A 1 83 ? 1.685 34.188 11.789 1 97.75 83 VAL A CA 1
ATOM 636 C C . VAL A 1 83 ? 2.504 33.594 12.938 1 97.75 83 VAL A C 1
ATOM 638 O O . VAL A 1 83 ? 3.443 34.25 13.422 1 97.75 83 VAL A O 1
ATOM 641 N N . VAL A 1 84 ? 2.197 32.406 13.367 1 98 84 VAL A N 1
ATOM 642 C CA . VAL A 1 84 ? 2.883 31.766 14.484 1 98 84 VAL A CA 1
ATOM 643 C C . VAL A 1 84 ? 4.344 31.516 14.117 1 98 84 VAL A C 1
ATOM 645 O O . VAL A 1 84 ? 5.23 31.609 14.969 1 98 84 VAL A O 1
ATOM 648 N N . SER A 1 85 ? 4.574 31.156 12.852 1 96.94 85 SER A N 1
ATOM 649 C CA . SER A 1 85 ? 5.93 30.844 12.406 1 96.94 85 SER A CA 1
ATOM 650 C C . SER A 1 85 ? 6.848 32.062 12.539 1 96.94 85 SER A C 1
ATOM 652 O O . SER A 1 85 ? 8.07 31.906 12.602 1 96.94 85 SER A O 1
ATOM 654 N N . LEU A 1 86 ? 6.266 33.312 12.562 1 94.25 86 LEU A N 1
ATOM 655 C CA . LEU A 1 86 ? 7.043 34.531 12.688 1 94.25 86 LEU A CA 1
ATOM 656 C C . LEU A 1 86 ? 7.707 34.625 14.055 1 94.25 86 LEU A C 1
ATOM 658 O O . LEU A 1 86 ? 8.633 35.406 14.25 1 94.25 86 LEU A O 1
ATOM 662 N N . LEU A 1 87 ? 7.25 33.844 14.961 1 93.44 87 LEU A N 1
ATOM 663 C CA . LEU A 1 87 ? 7.879 33.781 16.281 1 93.44 87 LEU A CA 1
ATOM 664 C C . LEU A 1 87 ? 9.273 33.156 16.188 1 93.44 87 LEU A C 1
ATOM 666 O O . LEU A 1 87 ? 10.086 33.344 17.094 1 93.44 87 LEU A O 1
ATOM 670 N N . MET A 1 88 ? 9.43 32.312 15.141 1 90.5 88 MET A N 1
ATOM 671 C CA . MET A 1 88 ? 10.781 31.812 14.898 1 90.5 88 MET A CA 1
ATOM 672 C C . MET A 1 88 ? 11.711 32.938 14.43 1 90.5 88 MET A C 1
ATOM 674 O O . MET A 1 88 ? 11.688 33.312 13.266 1 90.5 88 MET A O 1
ATOM 678 N N . LYS A 1 89 ? 12.477 33.5 15.336 1 80.25 89 LYS A N 1
ATOM 679 C CA . LYS A 1 89 ? 13.344 34.656 15.07 1 80.25 89 LYS A CA 1
ATOM 680 C C . LYS A 1 89 ? 14.664 34.188 14.453 1 80.25 89 LYS A C 1
ATOM 682 O O . LYS A 1 89 ? 15.094 33.062 14.641 1 80.25 89 LYS A O 1
ATOM 687 N N . ARG A 1 90 ? 15.203 35.125 13.656 1 67.75 90 ARG A N 1
ATOM 688 C CA . ARG A 1 90 ? 16.406 34.938 12.852 1 67.75 90 ARG A CA 1
ATOM 689 C C . ARG A 1 90 ? 17.641 34.781 13.734 1 67.75 90 ARG A C 1
ATOM 691 O O . ARG A 1 90 ? 18.047 35.719 14.414 1 67.75 90 ARG A O 1
ATOM 698 N N . LYS A 1 91 ? 17.719 33.5 14.328 1 65.06 91 LYS A N 1
ATOM 699 C CA . LYS A 1 91 ? 19.031 33.188 14.891 1 65.06 91 LYS A CA 1
ATOM 700 C C . LYS A 1 91 ? 19.656 31.984 14.195 1 65.06 91 LYS A C 1
ATOM 702 O O . LYS A 1 91 ? 19.219 30.844 14.391 1 65.06 91 LYS A O 1
ATOM 707 N N . GLY A 1 92 ? 20.406 32.344 12.992 1 59.5 92 GLY A N 1
ATOM 708 C CA . GLY A 1 92 ? 21.109 31.25 12.32 1 59.5 92 GLY A CA 1
ATOM 709 C C . GLY A 1 92 ? 21.344 31.516 10.844 1 59.5 92 GLY A C 1
ATOM 710 O O . GLY A 1 92 ? 21.312 32.656 10.398 1 59.5 92 GLY A O 1
ATOM 711 N N . SER A 1 93 ? 21.641 30.422 10.242 1 66 93 SER A N 1
ATOM 712 C CA . SER A 1 93 ? 21.984 30.547 8.828 1 66 93 SER A CA 1
ATOM 713 C C . SER A 1 93 ? 20.766 30.938 8 1 66 93 SER A C 1
ATOM 715 O O . SER A 1 93 ? 19.641 30.641 8.367 1 66 93 SER A O 1
ATOM 717 N N . GLU A 1 94 ? 20.938 31.75 7.059 1 73.69 94 GLU A N 1
ATOM 718 C CA . GLU A 1 94 ? 19.953 32.281 6.125 1 73.69 94 GLU A CA 1
ATOM 719 C C . GLU A 1 94 ? 19.047 31.203 5.594 1 73.69 94 GLU A C 1
ATOM 721 O O . GLU A 1 94 ? 17.891 31.453 5.258 1 73.69 94 GLU A O 1
ATOM 726 N N . TYR A 1 95 ? 19.453 29.969 5.809 1 83.88 95 TYR A N 1
ATOM 727 C CA . TYR A 1 95 ? 18.656 28.922 5.188 1 83.88 95 TYR A CA 1
ATOM 728 C C . TYR A 1 95 ? 17.922 28.109 6.242 1 83.88 95 TYR A C 1
ATOM 730 O O . TYR A 1 95 ? 16.953 27.406 5.93 1 83.88 95 TYR A O 1
ATOM 738 N N . SER A 1 96 ? 18.266 28.234 7.449 1 90.81 96 SER A N 1
ATOM 739 C CA . SER A 1 96 ? 17.703 27.391 8.508 1 90.81 96 SER A CA 1
ATOM 740 C C . SER A 1 96 ? 16.359 27.938 8.984 1 90.81 96 SER A C 1
ATOM 742 O O . SER A 1 96 ? 15.414 27.188 9.188 1 90.81 96 SER A O 1
ATOM 744 N N . VAL A 1 97 ? 16.266 29.203 9 1 93.31 97 VAL A N 1
ATOM 745 C CA . VAL A 1 97 ? 15.078 29.828 9.578 1 93.31 97 VAL A CA 1
ATOM 746 C C . VAL A 1 97 ? 13.891 29.625 8.641 1 93.31 97 VAL A C 1
ATOM 748 O O . VAL A 1 97 ? 12.812 29.219 9.07 1 93.31 97 VAL A O 1
ATOM 751 N N . PRO A 1 98 ? 14.055 29.859 7.32 1 93.44 98 PRO A N 1
ATOM 752 C CA . PRO A 1 98 ? 12.938 29.594 6.414 1 93.44 98 PRO A CA 1
ATOM 753 C C . PRO A 1 98 ? 12.492 28.141 6.457 1 93.44 98 PRO A C 1
ATOM 755 O O . PRO A 1 98 ? 11.289 27.844 6.367 1 93.44 98 PRO A O 1
ATOM 758 N N . THR A 1 99 ? 13.414 27.266 6.629 1 95.44 99 THR A N 1
ATOM 759 C CA . THR A 1 99 ? 13.094 25.844 6.719 1 95.44 99 THR A CA 1
ATOM 760 C C . THR A 1 99 ? 12.297 25.562 7.992 1 95.44 99 THR A C 1
ATOM 762 O O . THR A 1 99 ? 11.336 24.797 7.965 1 95.44 99 THR A O 1
ATOM 765 N N . GLU A 1 100 ? 12.727 26.156 9.062 1 96.12 100 GLU A N 1
ATOM 766 C CA . GLU A 1 100 ? 12.016 26 10.336 1 96.12 100 GLU A CA 1
ATOM 767 C C . GLU A 1 100 ? 10.594 26.547 10.242 1 96.12 100 GLU A C 1
ATOM 769 O O . GLU A 1 100 ? 9.648 25.906 10.711 1 96.12 100 GLU A O 1
ATOM 774 N N . ARG A 1 101 ? 10.469 27.672 9.648 1 96.31 101 ARG A N 1
ATOM 775 C CA . ARG A 1 101 ? 9.148 28.281 9.492 1 96.31 101 ARG A CA 1
ATOM 776 C C . ARG A 1 101 ? 8.242 27.406 8.633 1 96.31 101 ARG A C 1
ATOM 778 O O . ARG A 1 101 ? 7.051 27.266 8.914 1 96.31 101 ARG A O 1
ATOM 785 N N . PHE A 1 102 ? 8.789 26.859 7.594 1 97.06 102 PHE A N 1
ATOM 786 C CA . PHE A 1 102 ? 8.039 25.922 6.766 1 97.06 102 PHE A CA 1
ATOM 787 C C . PHE A 1 102 ? 7.508 24.766 7.605 1 97.06 102 PHE A C 1
ATOM 789 O O . PHE A 1 102 ? 6.348 24.375 7.465 1 97.06 102 PHE A O 1
ATOM 796 N N . GLY A 1 103 ? 8.328 24.266 8.477 1 97.5 103 GLY A N 1
ATOM 797 C CA . GLY A 1 103 ? 7.949 23.156 9.352 1 97.5 103 GLY A CA 1
ATOM 798 C C . GLY A 1 103 ? 6.848 23.516 10.328 1 97.5 103 GLY A C 1
ATOM 799 O O . GLY A 1 103 ? 6.035 22.672 10.695 1 97.5 103 GLY A O 1
ATOM 800 N N . VAL A 1 104 ? 6.828 24.75 10.711 1 97.94 104 VAL A N 1
ATOM 801 C CA . VAL A 1 104 ? 5.801 25.219 11.633 1 97.94 104 VAL A CA 1
ATOM 802 C C . VAL A 1 104 ? 4.465 25.344 10.898 1 97.94 104 VAL A C 1
ATOM 804 O O . VAL A 1 104 ? 3.422 24.953 11.422 1 97.94 104 VAL A O 1
ATOM 807 N N . ILE A 1 105 ? 4.484 25.844 9.703 1 98.19 105 ILE A N 1
ATOM 808 C CA . ILE A 1 105 ? 3.289 26.234 8.961 1 98.19 105 ILE A CA 1
ATOM 809 C C . ILE A 1 105 ? 2.588 24.984 8.414 1 98.19 105 ILE A C 1
ATOM 811 O O . ILE A 1 105 ? 1.363 24.875 8.508 1 98.19 105 ILE A O 1
ATOM 815 N N . TYR A 1 106 ? 3.324 24.062 7.898 1 98 106 TYR A N 1
ATOM 816 C CA . TYR A 1 106 ? 2.744 22.984 7.105 1 98 106 TYR A CA 1
ATOM 817 C C . TYR A 1 106 ? 2.791 21.656 7.871 1 98 106 TYR A C 1
ATOM 819 O O . TYR A 1 106 ? 3.869 21.188 8.242 1 98 106 TYR A O 1
ATOM 827 N N . SER A 1 107 ? 1.6 21.094 8.055 1 97.94 107 SER A N 1
ATOM 828 C CA . SER A 1 107 ? 1.448 19.875 8.844 1 97.94 107 SER A CA 1
ATOM 829 C C . SER A 1 107 ? 1.432 18.641 7.945 1 97.94 107 SER A C 1
ATOM 831 O O . SER A 1 107 ? 1.173 18.75 6.746 1 97.94 107 SER A O 1
ATOM 833 N N . ASN A 1 108 ? 1.746 17.531 8.562 1 96.69 108 ASN A N 1
ATOM 834 C CA . ASN A 1 108 ? 1.634 16.25 7.883 1 96.69 108 ASN A CA 1
ATOM 835 C C . ASN A 1 108 ? 0.182 15.781 7.793 1 96.69 108 ASN A C 1
ATOM 837 O O . ASN A 1 108 ? -0.149 14.672 8.211 1 96.69 108 ASN A O 1
ATOM 841 N N . SER A 1 109 ? -0.612 16.578 7.18 1 95.31 109 SER A N 1
ATOM 842 C CA . SER A 1 109 ? -2.057 16.375 7.105 1 95.31 109 SER A CA 1
ATOM 843 C C . SER A 1 109 ? -2.408 15.195 6.199 1 95.31 109 SER A C 1
ATOM 845 O O . SER A 1 109 ? -3.387 14.492 6.441 1 95.31 109 SER A O 1
ATOM 847 N N . ALA A 1 110 ? -1.619 14.945 5.227 1 91.31 110 ALA A N 1
ATOM 848 C CA . ALA A 1 110 ? -1.914 13.875 4.273 1 91.31 110 ALA A CA 1
ATOM 849 C C . ALA A 1 110 ? -1.512 12.516 4.832 1 91.31 110 ALA A C 1
ATOM 851 O O . ALA A 1 110 ? -2.336 11.602 4.914 1 91.31 110 ALA A O 1
ATOM 852 N N . TYR A 1 111 ? -0.255 12.398 5.352 1 91.88 111 TYR A N 1
ATOM 853 C CA . TYR A 1 111 ? 0.283 11.102 5.742 1 91.88 111 TYR A CA 1
ATOM 854 C C . TYR A 1 111 ? -0.201 10.711 7.133 1 91.88 111 TYR A C 1
ATOM 856 O O . TYR A 1 111 ? -0.362 9.523 7.43 1 91.88 111 TYR A O 1
ATOM 864 N N . MET A 1 112 ? -0.416 11.695 7.945 1 93.69 112 MET A N 1
ATOM 865 C CA . MET A 1 112 ? -0.811 11.359 9.312 1 93.69 112 MET A CA 1
ATOM 866 C C . MET A 1 112 ? -2.246 11.805 9.586 1 93.69 112 MET A C 1
ATOM 868 O O . MET A 1 112 ? -3.012 11.07 10.211 1 93.69 112 MET A O 1
ATOM 872 N N . GLY A 1 113 ? -2.602 12.891 9.086 1 95.12 113 GLY A N 1
ATOM 873 C CA . GLY A 1 113 ? -3.938 13.422 9.32 1 95.12 113 GLY A CA 1
ATOM 874 C C . GLY A 1 113 ? -5.035 12.555 8.742 1 95.12 113 GLY A C 1
ATOM 875 O O . GLY A 1 113 ? -5.977 12.18 9.445 1 95.12 113 GLY A O 1
ATOM 876 N N . ILE A 1 114 ? -4.859 12.211 7.543 1 94.75 114 ILE A N 1
ATOM 877 C CA . ILE A 1 114 ? -5.906 11.492 6.828 1 94.75 114 ILE A CA 1
ATOM 878 C C . ILE A 1 114 ? -6.125 10.117 7.469 1 94.75 114 ILE A C 1
ATOM 880 O O . ILE A 1 114 ? -7.262 9.734 7.746 1 94.75 114 ILE A O 1
ATOM 884 N N . PRO A 1 115 ? -5.066 9.383 7.734 1 93.75 115 PRO A N 1
ATOM 885 C CA . PRO A 1 115 ? -5.281 8.109 8.422 1 93.75 115 PRO A CA 1
ATOM 886 C C . PRO A 1 115 ? -6.008 8.266 9.75 1 93.75 115 PRO A C 1
ATOM 888 O O . PRO A 1 115 ? -6.855 7.441 10.102 1 93.75 115 PRO A O 1
ATOM 891 N N . LEU A 1 116 ? -5.688 9.234 10.438 1 94 116 LEU A N 1
ATOM 892 C CA . LEU A 1 116 ? -6.352 9.477 11.711 1 94 116 LEU A CA 1
ATOM 893 C C . LEU A 1 116 ? -7.816 9.836 11.508 1 94 116 LEU A C 1
ATOM 895 O O . LEU A 1 116 ? -8.68 9.43 12.281 1 94 116 LEU A O 1
ATOM 899 N N . LEU A 1 117 ? -8.086 10.594 10.484 1 95.25 117 LEU A N 1
ATOM 900 C CA . LEU A 1 117 ? -9.453 10.953 10.156 1 95.25 117 LEU A CA 1
ATOM 901 C C . LEU A 1 117 ? -10.266 9.719 9.773 1 95.25 117 LEU A C 1
ATOM 903 O O . LEU A 1 117 ? -11.422 9.578 10.188 1 95.25 117 LEU A O 1
ATOM 907 N N . LEU A 1 118 ? -9.672 8.875 8.992 1 91.75 118 LEU A N 1
ATOM 908 C CA . LEU A 1 118 ? -10.352 7.652 8.594 1 91.75 118 LEU A CA 1
ATOM 909 C C . LEU A 1 118 ? -10.727 6.816 9.812 1 91.75 118 LEU A C 1
ATOM 911 O O . LEU A 1 118 ? -11.789 6.191 9.836 1 91.75 118 LEU A O 1
ATOM 915 N N . ALA A 1 119 ? -9.922 6.891 10.805 1 89.06 119 ALA A N 1
ATOM 916 C CA . ALA A 1 119 ? -10.125 6.066 12 1 89.06 119 ALA A CA 1
ATOM 917 C C . ALA A 1 119 ? -11.125 6.715 12.953 1 89.06 119 ALA A C 1
ATOM 919 O O . ALA A 1 119 ? -11.695 6.047 13.82 1 89.06 119 ALA A O 1
ATOM 920 N N . THR A 1 120 ? -11.383 7.98 12.836 1 90.81 120 THR A N 1
ATOM 921 C CA . THR A 1 120 ? -12.18 8.688 13.836 1 90.81 120 THR A CA 1
ATOM 922 C C . THR A 1 120 ? -13.484 9.195 13.227 1 90.81 120 THR A C 1
ATOM 924 O O . THR A 1 120 ? -14.57 8.797 13.641 1 90.81 120 THR A O 1
ATOM 927 N N . VAL A 1 121 ? -13.336 9.938 12.156 1 92.56 121 VAL A N 1
ATOM 928 C CA . VAL A 1 121 ? -14.492 10.594 11.547 1 92.56 121 VAL A CA 1
ATOM 929 C C . VAL A 1 121 ? -15.016 9.75 10.391 1 92.56 121 VAL A C 1
ATOM 931 O O . VAL A 1 121 ? -16.219 9.75 10.109 1 92.56 121 VAL A O 1
ATOM 934 N N . GLY A 1 122 ? -14.133 9.016 9.781 1 91.38 122 GLY A N 1
ATOM 935 C CA . GLY A 1 122 ? -14.508 8.219 8.625 1 91.38 122 GLY A CA 1
ATOM 936 C C . GLY A 1 122 ? -14.375 8.961 7.312 1 91.38 122 GLY A C 1
ATOM 937 O O . GLY A 1 122 ? -13.617 9.93 7.219 1 91.38 122 GLY A O 1
ATOM 938 N N . PRO A 1 123 ? -15.062 8.531 6.277 1 91 123 PRO A N 1
ATOM 939 C CA . PRO A 1 123 ? -14.922 9.102 4.938 1 91 123 PRO A CA 1
ATOM 940 C C . PRO A 1 123 ? -15.328 10.57 4.879 1 91 123 PRO A C 1
ATOM 942 O O . PRO A 1 123 ? -14.781 11.336 4.074 1 91 123 PRO A O 1
ATOM 945 N N . THR A 1 124 ? -16.219 10.922 5.75 1 94.12 124 THR A N 1
ATOM 946 C CA . THR A 1 124 ? -16.641 12.312 5.785 1 94.12 124 THR A CA 1
ATOM 947 C C . THR A 1 124 ? -15.477 13.227 6.152 1 94.12 124 THR A C 1
ATOM 949 O O . THR A 1 124 ? -15.344 14.32 5.598 1 94.12 124 THR A O 1
ATOM 952 N N . GLY A 1 125 ? -14.672 12.805 7.043 1 95.25 125 GLY A N 1
ATOM 953 C CA . GLY A 1 125 ? -13.492 13.57 7.41 1 95.25 125 GLY A CA 1
ATOM 954 C C . GLY A 1 125 ? -12.508 13.734 6.266 1 95.25 125 GLY A C 1
ATOM 955 O O . GLY A 1 125 ? -11.93 14.805 6.086 1 95.25 125 GLY A O 1
ATOM 956 N N . VAL A 1 126 ? -12.367 12.664 5.559 1 93.81 126 VAL A N 1
ATOM 957 C CA . VAL A 1 126 ? -11.461 12.703 4.414 1 93.81 126 VAL A CA 1
ATOM 958 C C . VAL A 1 126 ? -12.023 13.641 3.344 1 93.81 126 VAL A C 1
ATOM 960 O O . VAL A 1 126 ? -11.273 14.375 2.701 1 93.81 126 VAL A O 1
ATOM 963 N N . PHE A 1 127 ? -13.297 13.594 3.195 1 94.81 127 PHE A N 1
ATOM 964 C CA . PHE A 1 127 ? -13.977 14.492 2.266 1 94.81 127 PHE A CA 1
ATOM 965 C C . PHE A 1 127 ? -13.688 15.945 2.609 1 94.81 127 PHE A C 1
ATOM 967 O O . PHE A 1 127 ? -13.273 16.719 1.743 1 94.81 127 PHE A O 1
ATOM 974 N N . TYR A 1 128 ? -13.812 16.328 3.828 1 96.81 128 TYR A N 1
ATOM 975 C CA . TYR A 1 128 ? -13.539 17.703 4.262 1 96.81 128 TYR A CA 1
ATOM 976 C C . TYR A 1 128 ? -12.055 18.016 4.16 1 96.81 128 TYR A C 1
ATOM 978 O O . TYR A 1 128 ? -11.68 19.156 3.863 1 96.81 128 TYR A O 1
ATOM 986 N N . SER A 1 129 ? -11.227 17.016 4.367 1 96.88 129 SER A N 1
ATOM 987 C CA . SER A 1 129 ? -9.781 17.234 4.355 1 96.88 129 SER A CA 1
ATOM 988 C C . SER A 1 129 ? -9.281 17.562 2.953 1 96.88 129 SER A C 1
ATOM 990 O O . SER A 1 129 ? -8.203 18.141 2.793 1 96.88 129 SER A O 1
ATOM 992 N N . SER A 1 130 ? -10.07 17.188 1.941 1 94.5 130 SER A N 1
ATOM 993 C CA . SER A 1 130 ? -9.68 17.5 0.573 1 94.5 130 SER A CA 1
ATOM 994 C C . SER A 1 130 ? -9.539 19 0.372 1 94.5 130 SER A C 1
ATOM 996 O O . SER A 1 130 ? -8.672 19.453 -0.379 1 94.5 130 SER A O 1
ATOM 998 N N . ALA A 1 131 ? -10.391 19.781 1.048 1 94.75 131 ALA A N 1
ATOM 999 C CA . ALA A 1 131 ? -10.281 21.25 1.007 1 94.75 131 ALA A CA 1
ATOM 1000 C C . ALA A 1 131 ? -8.945 21.719 1.571 1 94.75 131 ALA A C 1
ATOM 1002 O O . ALA A 1 131 ? -8.32 22.625 1.023 1 94.75 131 ALA A O 1
ATOM 1003 N N . PHE A 1 132 ? -8.586 21.125 2.645 1 96.81 132 PHE A N 1
ATOM 1004 C CA . PHE A 1 132 ? -7.324 21.469 3.287 1 96.81 132 PHE A CA 1
ATOM 1005 C C . PHE A 1 132 ? -6.145 21.141 2.383 1 96.81 132 PHE A C 1
ATOM 1007 O O . PHE A 1 132 ? -5.172 21.891 2.311 1 96.81 132 PHE A O 1
ATOM 1014 N N . MET A 1 133 ? -6.223 20.016 1.716 1 93.62 133 MET A N 1
ATOM 1015 C CA . MET A 1 133 ? -5.137 19.594 0.841 1 93.62 133 MET A CA 1
ATOM 1016 C C . MET A 1 133 ? -4.949 20.562 -0.314 1 93.62 133 MET A C 1
ATOM 1018 O O . MET A 1 133 ? -3.82 20.844 -0.719 1 93.62 133 MET A O 1
ATOM 1022 N N . VAL A 1 134 ? -6.004 21.078 -0.815 1 91.56 134 VAL A N 1
ATOM 1023 C CA . VAL A 1 134 ? -5.922 22.062 -1.888 1 91.56 134 VAL A CA 1
ATOM 1024 C C . VAL A 1 134 ? -5.285 23.344 -1.362 1 91.56 134 VAL A C 1
ATOM 1026 O O . VAL A 1 134 ? -4.367 23.891 -1.982 1 91.56 134 VAL A O 1
ATOM 1029 N N . ALA A 1 135 ? -5.863 23.797 -0.284 1 94.44 135 ALA A N 1
ATOM 1030 C CA . ALA A 1 135 ? -5.316 25.016 0.325 1 94.44 135 ALA A CA 1
ATOM 1031 C C . ALA A 1 135 ? -3.83 24.844 0.629 1 94.44 135 ALA A C 1
ATOM 1033 O O . ALA A 1 135 ? -3.033 25.75 0.375 1 94.44 135 ALA A O 1
ATOM 1034 N N . PHE A 1 136 ? -3.516 23.688 1.159 1 95.31 136 PHE A N 1
ATOM 1035 C CA . PHE A 1 136 ? -2.141 23.344 1.493 1 95.31 136 PHE A CA 1
ATOM 1036 C C . PHE A 1 136 ? -1.247 23.422 0.261 1 95.31 136 PHE A C 1
ATOM 1038 O O . PHE A 1 136 ? -0.177 24.031 0.305 1 95.31 136 PHE A O 1
ATOM 1045 N N . ASN A 1 137 ? -1.673 22.875 -0.785 1 90.56 137 ASN A N 1
ATOM 1046 C CA . ASN A 1 137 ? -0.897 22.859 -2.021 1 90.56 137 ASN A CA 1
ATOM 1047 C C . ASN A 1 137 ? -0.721 24.266 -2.584 1 90.56 137 ASN A C 1
ATOM 1049 O O . ASN A 1 137 ? 0.375 24.641 -3.008 1 90.56 137 ASN A O 1
ATOM 1053 N N . VAL A 1 138 ? -1.735 25 -2.602 1 90.56 138 VAL A N 1
ATOM 1054 C CA . VAL A 1 138 ? -1.681 26.359 -3.105 1 90.56 138 VAL A CA 1
ATOM 1055 C C . VAL A 1 138 ? -0.709 27.188 -2.262 1 90.56 138 VAL A C 1
ATOM 1057 O O . VAL A 1 138 ? 0.149 27.891 -2.799 1 90.56 138 VAL A O 1
ATOM 1060 N N . MET A 1 139 ? -0.797 27.047 -0.992 1 94.12 139 MET A N 1
ATOM 1061 C CA . MET A 1 139 ? 0.022 27.859 -0.089 1 94.12 139 MET A CA 1
ATOM 1062 C C . MET A 1 139 ? 1.479 27.406 -0.133 1 94.12 139 MET A C 1
ATOM 1064 O O . MET A 1 139 ? 2.389 28.234 -0.028 1 94.12 139 MET A O 1
ATOM 1068 N N . THR A 1 140 ? 1.705 26.109 -0.259 1 93.44 140 THR A N 1
ATOM 1069 C CA . THR A 1 140 ? 3.078 25.609 -0.291 1 93.44 140 THR A CA 1
ATOM 1070 C C . THR A 1 140 ? 3.814 26.141 -1.519 1 93.44 140 THR A C 1
ATOM 1072 O O . THR A 1 140 ? 4.984 26.516 -1.432 1 93.44 140 THR A O 1
ATOM 1075 N N . TRP A 1 141 ? 3.162 26.219 -2.609 1 89.94 141 TRP A N 1
ATOM 1076 C CA . TRP A 1 141 ? 3.816 26.641 -3.846 1 89.94 141 TRP A CA 1
ATOM 1077 C C . TRP A 1 141 ? 3.852 28.156 -3.953 1 89.94 141 TRP A C 1
ATOM 1079 O O . TRP A 1 141 ? 4.785 28.719 -4.527 1 89.94 141 TRP A O 1
ATOM 1089 N N . ALA A 1 142 ? 2.854 28.812 -3.375 1 89.56 142 ALA A N 1
ATOM 1090 C CA . ALA A 1 142 ? 2.797 30.266 -3.426 1 89.56 142 ALA A CA 1
ATOM 1091 C C . ALA A 1 142 ? 3.68 30.891 -2.348 1 89.56 142 ALA A C 1
ATOM 1093 O O . ALA A 1 142 ? 4.578 31.688 -2.648 1 89.56 142 ALA A O 1
ATOM 1094 N N . GLN A 1 143 ? 3.457 30.469 -1.166 1 91.44 143 GLN A N 1
ATOM 1095 C CA . GLN A 1 143 ? 4.113 31.078 -0.016 1 91.44 143 GLN A CA 1
ATOM 1096 C C . GLN A 1 143 ? 5.309 30.25 0.444 1 91.44 143 GLN A C 1
ATOM 1098 O O . GLN A 1 143 ? 6.359 30.797 0.772 1 91.44 143 GLN A O 1
ATOM 1103 N N . GLY A 1 144 ? 5.219 28.984 0.47 1 92.94 144 GLY A N 1
ATOM 1104 C CA . GLY A 1 144 ? 6.285 28.109 0.951 1 92.94 144 GLY A CA 1
ATOM 1105 C C . GLY A 1 144 ? 7.527 28.156 0.079 1 92.94 144 GLY A C 1
ATOM 1106 O O . GLY A 1 144 ? 8.633 28.344 0.579 1 92.94 144 GLY A O 1
ATOM 1107 N N . ALA A 1 145 ? 7.297 27.953 -1.174 1 91.19 145 ALA A N 1
ATOM 1108 C CA . ALA A 1 145 ? 8.422 28 -2.105 1 91.19 145 ALA A CA 1
ATOM 1109 C C . ALA A 1 145 ? 9.102 29.375 -2.086 1 91.19 145 ALA A C 1
ATOM 1111 O O . ALA A 1 145 ? 10.328 29.453 -2.102 1 91.19 145 ALA A O 1
ATOM 1112 N N . THR A 1 146 ? 8.305 30.406 -2.045 1 90.81 146 THR A N 1
ATOM 1113 C CA . THR A 1 146 ? 8.852 31.75 -2.008 1 90.81 146 THR A CA 1
ATOM 1114 C C . THR A 1 146 ? 9.672 31.969 -0.737 1 90.81 146 THR A C 1
ATOM 1116 O O . THR A 1 146 ? 10.711 32.625 -0.77 1 90.81 146 THR A O 1
ATOM 1119 N N . MET A 1 147 ? 9.219 31.422 0.303 1 91.06 147 MET A N 1
ATOM 1120 C CA . MET A 1 147 ? 9.883 31.562 1.594 1 91.06 147 MET A CA 1
ATOM 1121 C C . MET A 1 147 ? 11.25 30.875 1.577 1 91.06 147 MET A C 1
ATOM 1123 O O . MET A 1 147 ? 12.211 31.391 2.154 1 91.06 147 MET A O 1
ATOM 1127 N N . LEU A 1 148 ? 11.383 29.844 0.863 1 90.56 148 LEU A N 1
ATOM 1128 C CA . LEU A 1 148 ? 12.617 29.078 0.836 1 90.56 148 LEU A CA 1
ATOM 1129 C C . LEU A 1 148 ? 13.578 29.625 -0.217 1 90.56 148 LEU A C 1
ATOM 1131 O O . LEU A 1 148 ? 14.797 29.625 -0.018 1 90.56 148 LEU A O 1
ATOM 1135 N N . THR A 1 149 ? 13.047 30.109 -1.337 1 87.88 149 THR A N 1
ATOM 1136 C CA . THR A 1 149 ? 13.891 30.562 -2.43 1 87.88 149 THR A CA 1
ATOM 1137 C C . THR A 1 149 ? 14.195 32.062 -2.281 1 87.88 149 THR A C 1
ATOM 1139 O O . THR A 1 149 ? 15.172 32.562 -2.848 1 87.88 149 THR A O 1
ATOM 1142 N N . GLY A 1 150 ? 13.32 32.812 -1.739 1 86.25 150 GLY A N 1
ATOM 1143 C CA . GLY A 1 150 ? 13.438 34.25 -1.64 1 86.25 150 GLY A CA 1
ATOM 1144 C C . GLY A 1 150 ? 12.898 34.969 -2.857 1 86.25 150 GLY A C 1
ATOM 1145 O O . GLY A 1 150 ? 12.969 36.188 -2.936 1 86.25 150 GLY A O 1
ATOM 1146 N N . GLN A 1 151 ? 12.297 34.219 -3.807 1 87.06 151 GLN A N 1
ATOM 1147 C CA . GLN A 1 151 ? 11.812 34.812 -5.043 1 87.06 151 GLN A CA 1
ATOM 1148 C C . GLN A 1 151 ? 10.352 34.438 -5.301 1 87.06 151 GLN A C 1
ATOM 1150 O O . GLN A 1 151 ? 9.961 33.281 -5.137 1 87.06 151 GLN A O 1
ATOM 1155 N N . ARG A 1 152 ? 9.672 35.469 -5.551 1 85.31 152 ARG A N 1
ATOM 1156 C CA . ARG A 1 152 ? 8.297 35.25 -5.973 1 85.31 152 ARG A CA 1
ATOM 1157 C C . ARG A 1 152 ? 8.227 34.906 -7.453 1 85.31 152 ARG A C 1
ATOM 1159 O O . ARG A 1 152 ? 8.961 35.469 -8.266 1 85.31 152 ARG A O 1
ATOM 1166 N N . SER A 1 153 ? 7.633 33.969 -7.809 1 87.06 153 SER A N 1
ATOM 1167 C CA . SER A 1 153 ? 7.465 33.531 -9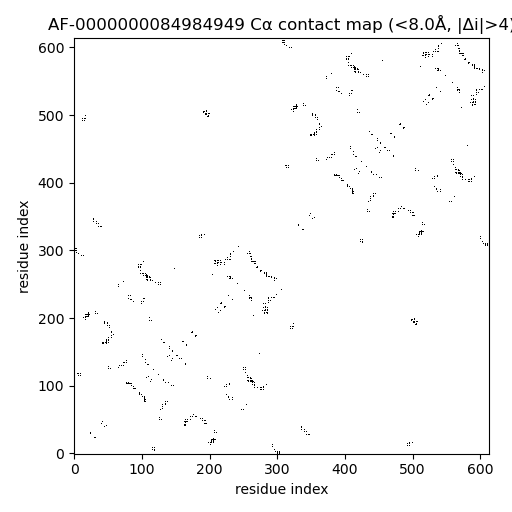.195 1 87.06 153 SER A CA 1
ATOM 1168 C C . SER A 1 153 ? 6.035 33.062 -9.461 1 87.06 153 SER A C 1
ATOM 1170 O O . SER A 1 153 ? 5.516 32.219 -8.742 1 87.06 153 SER A O 1
ATOM 1172 N N . LEU A 1 154 ? 5.391 33.781 -10.305 1 86 154 LEU A N 1
ATOM 1173 C CA . LEU A 1 154 ? 4.055 33.375 -10.727 1 86 154 LEU A CA 1
ATOM 1174 C C . LEU A 1 154 ? 4.066 31.922 -11.219 1 86 154 LEU A C 1
ATOM 1176 O O . LEU A 1 154 ? 3.09 31.188 -11.031 1 86 154 LEU A O 1
ATOM 1180 N N . ARG A 1 155 ? 5.207 31.594 -11.828 1 83.75 155 ARG A N 1
ATOM 1181 C CA . ARG A 1 155 ? 5.367 30.219 -12.32 1 83.75 155 ARG A CA 1
ATOM 1182 C C . ARG A 1 155 ? 5.262 29.219 -11.188 1 83.75 155 ARG A C 1
ATOM 1184 O O . ARG A 1 155 ? 4.703 28.125 -11.367 1 83.75 155 ARG A O 1
ATOM 1191 N N . GLN A 1 156 ? 5.723 29.562 -10.016 1 83.44 156 GLN A N 1
ATOM 1192 C CA . GLN A 1 156 ? 5.668 28.672 -8.859 1 83.44 156 GLN A CA 1
ATOM 1193 C C . GLN A 1 156 ? 4.238 28.531 -8.352 1 83.44 156 GLN A C 1
ATOM 1195 O O . GLN A 1 156 ? 3.822 27.438 -7.957 1 83.44 156 GLN A O 1
ATOM 1200 N N . VAL A 1 157 ? 3.543 29.562 -8.422 1 83.56 157 VAL A N 1
ATOM 1201 C CA . VAL A 1 157 ? 2.152 29.547 -7.98 1 83.56 157 VAL A CA 1
ATOM 1202 C C . VAL A 1 157 ? 1.321 28.688 -8.93 1 83.56 157 VAL A C 1
ATOM 1204 O O . VAL A 1 157 ? 0.467 27.922 -8.492 1 83.56 157 VAL A O 1
ATOM 1207 N N . LEU A 1 158 ? 1.568 28.844 -10.195 1 86.31 158 LEU A N 1
ATOM 1208 C CA . LEU A 1 158 ? 0.832 28.078 -11.203 1 86.31 158 LEU A CA 1
ATOM 1209 C C . LEU A 1 158 ? 1.128 26.594 -11.086 1 86.31 158 LEU A C 1
ATOM 1211 O O . LEU A 1 158 ? 0.296 25.766 -11.453 1 86.31 158 LEU A O 1
ATOM 1215 N N . ARG A 1 159 ? 2.227 26.266 -10.531 1 82.44 159 ARG A N 1
ATOM 1216 C CA . ARG A 1 159 ? 2.59 24.859 -10.32 1 82.44 159 ARG A CA 1
ATOM 1217 C C . ARG A 1 159 ? 1.625 24.188 -9.352 1 82.44 159 ARG A C 1
ATOM 1219 O O . ARG A 1 159 ? 1.424 22.969 -9.406 1 82.44 159 ARG A O 1
ATOM 1226 N N . ALA A 1 160 ? 1.072 24.969 -8.438 1 78.94 160 ALA A N 1
ATOM 1227 C CA . ALA A 1 160 ? 0.108 24.453 -7.469 1 78.94 160 ALA A CA 1
ATOM 1228 C C . ALA A 1 160 ? -1.129 23.891 -8.172 1 78.94 160 ALA A C 1
ATOM 1230 O O . ALA A 1 160 ? -1.788 22.984 -7.656 1 78.94 160 ALA A O 1
ATOM 1231 N N . LEU A 1 161 ? -1.483 24.5 -9.266 1 81.19 161 LEU A N 1
ATOM 1232 C CA . LEU A 1 161 ? -2.695 24.141 -9.992 1 81.19 161 LEU A CA 1
ATOM 1233 C C . LEU A 1 161 ? -2.482 22.875 -10.82 1 81.19 161 LEU A C 1
ATOM 1235 O O . LEU A 1 161 ? -3.449 22.234 -11.227 1 81.19 161 LEU A O 1
ATOM 1239 N N . VAL A 1 162 ? -1.328 22.469 -11 1 83.38 162 VAL A N 1
ATOM 1240 C CA . VAL A 1 162 ? -1.067 21.359 -11.898 1 83.38 162 VAL A CA 1
ATOM 1241 C C . VAL A 1 162 ? -0.621 20.141 -11.094 1 83.38 162 VAL A C 1
ATOM 1243 O O . VAL A 1 162 ? -0.104 19.172 -11.656 1 83.38 162 VAL A O 1
ATOM 1246 N N . THR A 1 163 ? -0.906 20.203 -9.82 1 87.25 163 THR A N 1
ATOM 1247 C CA . THR A 1 163 ? -0.529 19.047 -9 1 87.25 163 THR A CA 1
ATOM 1248 C C . THR A 1 163 ? -1.585 17.953 -9.086 1 87.25 163 THR A C 1
ATOM 1250 O O . THR A 1 163 ? -2.762 18.234 -9.32 1 87.25 163 THR A O 1
ATOM 1253 N N . PRO A 1 164 ? -1.175 16.688 -8.906 1 88.19 164 PRO A N 1
ATOM 1254 C CA . PRO A 1 164 ? -2.125 15.57 -8.969 1 88.19 164 PRO A CA 1
ATOM 1255 C C . PRO A 1 164 ? -3.301 15.75 -8.008 1 88.19 164 PRO A C 1
ATOM 1257 O O . PRO A 1 164 ? -4.434 15.398 -8.344 1 88.19 164 PRO A O 1
ATOM 1260 N N . VAL A 1 165 ? -3.066 16.281 -6.867 1 87.06 165 VAL A N 1
ATOM 1261 C CA . VAL A 1 165 ? -4.105 16.484 -5.863 1 87.06 165 VAL A CA 1
ATOM 1262 C C . VAL A 1 165 ? -5.152 17.469 -6.395 1 87.06 165 VAL A C 1
ATOM 1264 O O . VAL A 1 165 ? -6.352 17.188 -6.34 1 87.06 165 VAL A O 1
ATOM 1267 N N . THR A 1 166 ? -4.691 18.547 -6.934 1 88.69 166 THR A N 1
ATOM 1268 C CA . THR A 1 166 ? -5.602 19.562 -7.453 1 88.69 166 THR A CA 1
ATOM 1269 C C . THR A 1 166 ? -6.402 19.016 -8.633 1 88.69 166 THR A C 1
ATOM 1271 O O . THR A 1 166 ? -7.613 19.25 -8.727 1 88.69 166 THR A O 1
ATOM 1274 N N . PHE A 1 167 ? -5.758 18.266 -9.477 1 90.56 167 PHE A N 1
ATOM 1275 C CA . PHE A 1 167 ? -6.438 17.672 -10.617 1 90.56 167 PHE A CA 1
ATOM 1276 C C . PHE A 1 167 ? -7.504 16.688 -10.164 1 90.56 167 PHE A C 1
ATOM 1278 O O . PHE A 1 167 ? -8.594 16.625 -10.742 1 90.56 167 PHE A O 1
ATOM 1285 N N . SER A 1 168 ? -7.188 15.891 -9.18 1 92.69 168 SER A N 1
ATOM 1286 C CA . SER A 1 168 ? -8.125 14.898 -8.664 1 92.69 168 SER A CA 1
ATOM 1287 C C . SER A 1 168 ? -9.375 15.562 -8.102 1 92.69 168 SER A C 1
ATOM 1289 O O . SER A 1 168 ? -10.492 15.07 -8.289 1 92.69 168 SER A O 1
ATOM 1291 N N . ILE A 1 169 ? -9.188 16.672 -7.441 1 90.62 169 ILE A N 1
ATOM 1292 C CA . ILE A 1 169 ? -10.32 17.375 -6.867 1 90.62 169 ILE A CA 1
ATOM 1293 C C . ILE A 1 169 ? -11.164 18 -7.984 1 90.62 169 ILE A C 1
ATOM 1295 O O . ILE A 1 169 ? -12.391 17.969 -7.941 1 90.62 169 ILE A O 1
ATOM 1299 N N . LEU A 1 170 ? -10.469 18.578 -8.969 1 91.06 170 LEU A N 1
ATOM 1300 C CA . LEU A 1 170 ? -11.164 19.219 -10.086 1 91.06 170 LEU A CA 1
ATOM 1301 C C . LEU A 1 170 ? -12.023 18.219 -10.844 1 91.06 170 LEU A C 1
ATOM 1303 O O . LEU A 1 170 ? -13.094 18.562 -11.344 1 91.06 170 LEU A O 1
ATOM 1307 N N . ILE A 1 171 ? -11.562 16.984 -10.867 1 93.06 171 ILE A N 1
ATOM 1308 C CA . ILE A 1 171 ? -12.312 15.953 -11.586 1 93.06 171 ILE A CA 1
ATOM 1309 C C . ILE A 1 171 ? -13.406 15.391 -10.68 1 93.06 171 ILE A C 1
ATOM 1311 O O . ILE A 1 171 ? -14.477 15.008 -11.164 1 93.06 171 ILE A O 1
ATOM 1315 N N . SER A 1 172 ? -13.172 15.305 -9.438 1 94.62 172 SER A N 1
ATOM 1316 C CA . SER A 1 172 ? -14.062 14.625 -8.508 1 94.62 172 SER A CA 1
ATOM 1317 C C . SER A 1 172 ? -15.211 15.531 -8.086 1 94.62 172 SER A C 1
ATOM 1319 O O . SER A 1 172 ? -16.312 15.055 -7.797 1 94.62 172 SER A O 1
ATOM 1321 N N . LEU A 1 173 ? -14.969 16.859 -8.008 1 93.88 173 LEU A N 1
ATOM 1322 C CA . LEU A 1 173 ? -15.977 17.812 -7.559 1 93.88 173 LEU A CA 1
ATOM 1323 C C . LEU A 1 173 ? -17.203 17.766 -8.461 1 93.88 173 LEU A C 1
ATOM 1325 O O . LEU A 1 173 ? -18.328 17.641 -7.984 1 93.88 173 LEU A O 1
ATOM 1329 N N . PRO A 1 174 ? -17 17.859 -9.805 1 95.06 174 PRO A N 1
ATOM 1330 C CA . PRO A 1 174 ? -18.172 17.719 -10.68 1 95.06 174 PRO A CA 1
ATOM 1331 C C . PRO A 1 174 ? -18.875 16.375 -10.516 1 95.06 174 PRO A C 1
ATOM 1333 O O . PRO A 1 174 ? -20.094 16.297 -10.609 1 95.06 174 PRO A O 1
ATOM 1336 N N . MET A 1 175 ? -18.141 15.305 -10.297 1 94.38 175 MET A N 1
ATOM 1337 C CA . MET A 1 175 ? -18.75 13.984 -10.094 1 94.38 175 MET A CA 1
ATOM 1338 C C . MET A 1 175 ? -19.641 13.984 -8.859 1 94.38 175 MET A C 1
ATOM 1340 O O . MET A 1 175 ? -20.703 13.352 -8.859 1 94.38 175 MET A O 1
ATOM 1344 N N . PHE A 1 176 ? -19.203 14.672 -7.789 1 94.12 176 PHE A N 1
ATOM 1345 C CA . PHE A 1 176 ? -19.969 14.789 -6.551 1 94.12 176 PHE A CA 1
ATOM 1346 C C . PHE A 1 176 ? -21.234 15.594 -6.77 1 94.12 176 PHE A C 1
ATOM 1348 O O . PHE A 1 176 ? -22.328 15.156 -6.391 1 94.12 176 PHE A O 1
ATOM 1355 N N . PHE A 1 177 ? -21.156 16.703 -7.492 1 93.75 177 PHE A N 1
ATOM 1356 C CA . PHE A 1 177 ? -22.297 17.609 -7.68 1 93.75 177 PHE A CA 1
ATOM 1357 C C . PHE A 1 177 ? -23.297 17.031 -8.672 1 93.75 177 PHE A C 1
ATOM 1359 O O . PHE A 1 177 ? -24.5 17.172 -8.5 1 93.75 177 PHE A O 1
ATOM 1366 N N . PHE A 1 178 ? -22.766 16.297 -9.688 1 94.75 178 PHE A N 1
ATOM 1367 C CA . PHE A 1 178 ? -23.641 15.789 -10.727 1 94.75 178 PHE A CA 1
ATOM 1368 C C . PHE A 1 178 ? -24.016 14.336 -10.453 1 94.75 178 PHE A C 1
ATOM 1370 O O . PHE A 1 178 ? -24.672 13.695 -11.273 1 94.75 178 PHE A O 1
ATOM 1377 N N . ARG A 1 179 ? -23.609 13.789 -9.391 1 93.5 179 ARG A N 1
ATOM 1378 C CA . ARG A 1 179 ? -23.969 12.445 -8.922 1 93.5 179 ARG A CA 1
ATOM 1379 C C . ARG A 1 179 ? -23.516 11.383 -9.914 1 93.5 179 ARG A C 1
ATOM 1381 O O . ARG A 1 179 ? -24.266 10.461 -10.234 1 93.5 179 ARG A O 1
ATOM 1388 N N . ILE A 1 180 ? -22.375 11.641 -10.445 1 94.44 180 ILE A N 1
ATOM 1389 C CA . ILE A 1 180 ? -21.781 10.672 -11.367 1 94.44 180 ILE A CA 1
ATOM 1390 C C . ILE A 1 180 ? -21.016 9.617 -10.578 1 94.44 180 ILE A C 1
ATOM 1392 O O . ILE A 1 180 ? -20.141 9.953 -9.773 1 94.44 180 ILE A O 1
ATOM 1396 N N . ARG A 1 181 ? -21.328 8.305 -10.805 1 95.31 181 ARG A N 1
ATOM 1397 C CA . ARG A 1 181 ? -20.641 7.203 -10.133 1 95.31 181 ARG A CA 1
ATOM 1398 C C . ARG A 1 181 ? -19.797 6.398 -11.117 1 95.31 181 ARG A C 1
ATOM 1400 O O . ARG A 1 181 ? -20.203 6.176 -12.258 1 95.31 181 ARG A O 1
ATOM 1407 N N . LEU A 1 182 ? -18.719 6.004 -10.656 1 95.69 182 LEU A N 1
ATOM 1408 C CA . LEU A 1 182 ? -17.844 5.168 -11.469 1 95.69 182 LEU A CA 1
ATOM 1409 C C . LEU A 1 182 ? -18.359 3.732 -11.523 1 95.69 182 LEU A C 1
ATOM 1411 O O . LEU A 1 182 ? -18.984 3.256 -10.578 1 95.69 182 LEU A O 1
ATOM 1415 N N . PRO A 1 183 ? -18.062 3.088 -12.688 1 95 183 PRO A N 1
ATOM 1416 C CA . PRO A 1 183 ? -18.391 1.659 -12.711 1 95 183 PRO A CA 1
ATOM 1417 C C . PRO A 1 183 ? -17.688 0.875 -11.602 1 95 183 PRO A C 1
ATOM 1419 O O . PRO A 1 183 ? -16.547 1.198 -11.234 1 95 183 PRO A O 1
ATOM 1422 N N . GLN A 1 184 ? -18.266 -0.171 -11.203 1 92.88 184 GLN A N 1
ATOM 1423 C CA . GLN A 1 184 ? -17.875 -0.886 -9.992 1 92.88 184 GLN A CA 1
ATOM 1424 C C . GLN A 1 184 ? -16.422 -1.333 -10.07 1 92.88 184 GLN A C 1
ATOM 1426 O O . GLN A 1 184 ? -15.633 -1.073 -9.156 1 92.88 184 GLN A O 1
ATOM 1431 N N . PRO A 1 185 ? -15.938 -1.995 -11.156 1 94.06 185 PRO A N 1
ATOM 1432 C CA . PRO A 1 185 ? -14.547 -2.459 -11.172 1 94.06 185 PRO A CA 1
ATOM 1433 C C . PRO A 1 185 ? -13.539 -1.309 -11.141 1 94.06 185 PRO A C 1
ATOM 1435 O O . PRO A 1 185 ? -12.453 -1.449 -10.57 1 94.06 185 PRO A O 1
ATOM 1438 N N . VAL A 1 186 ? -13.875 -0.225 -11.711 1 96.69 186 VAL A N 1
ATOM 1439 C CA . VAL A 1 186 ? -13 0.941 -11.719 1 96.69 186 VAL A CA 1
ATOM 1440 C C . VAL A 1 186 ? -12.953 1.558 -10.32 1 96.69 186 VAL A C 1
ATOM 1442 O O . VAL A 1 186 ? -11.883 1.886 -9.812 1 96.69 186 VAL A O 1
ATOM 1445 N N . GLY A 1 187 ? -14.141 1.695 -9.742 1 96.75 187 GLY A N 1
ATOM 1446 C CA . GLY A 1 187 ? -14.211 2.193 -8.375 1 96.75 187 GLY A CA 1
ATOM 1447 C C . GLY A 1 187 ? -13.461 1.326 -7.383 1 96.75 187 GLY A C 1
ATOM 1448 O O . GLY A 1 187 ? -12.773 1.841 -6.504 1 96.75 187 GLY A O 1
ATOM 1449 N N . ASP A 1 188 ? -13.578 0.059 -7.578 1 96.44 188 ASP A N 1
ATOM 1450 C CA . ASP A 1 188 ? -12.898 -0.872 -6.684 1 96.44 188 ASP A CA 1
ATOM 1451 C C . ASP A 1 188 ? -11.383 -0.773 -6.848 1 96.44 188 ASP A C 1
ATOM 1453 O O . ASP A 1 188 ? -10.641 -0.833 -5.863 1 96.44 188 ASP A O 1
ATOM 1457 N N . ALA A 1 189 ? -10.938 -0.678 -8.031 1 97.88 189 ALA A N 1
ATOM 1458 C CA . ALA A 1 189 ? -9.5 -0.514 -8.281 1 97.88 189 ALA A CA 1
ATOM 1459 C C . ALA A 1 189 ? -8.977 0.758 -7.621 1 97.88 189 ALA A C 1
ATOM 1461 O O . ALA A 1 189 ? -7.914 0.746 -6.992 1 97.88 189 ALA A O 1
ATOM 1462 N N . ILE A 1 190 ? -9.711 1.804 -7.789 1 97.62 190 ILE A N 1
ATOM 1463 C CA . ILE A 1 190 ? -9.352 3.078 -7.172 1 97.62 190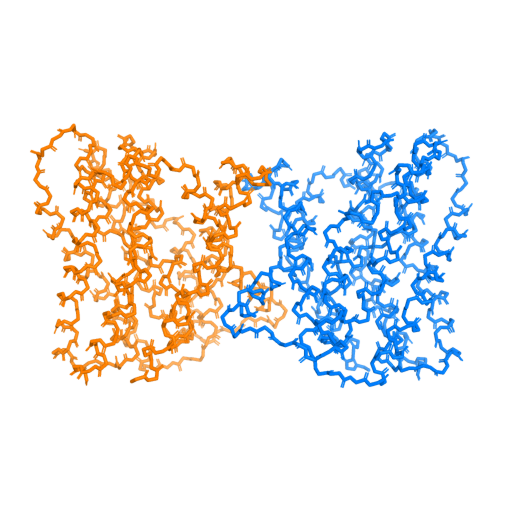 ILE A CA 1
ATOM 1464 C C . ILE A 1 190 ? -9.344 2.93 -5.652 1 97.62 190 ILE A C 1
ATOM 1466 O O . ILE A 1 190 ? -8.469 3.475 -4.973 1 97.62 190 ILE A O 1
ATOM 1470 N N . GLY A 1 191 ? -10.297 2.211 -5.141 1 96.94 191 GLY A N 1
ATOM 1471 C CA . GLY A 1 191 ? -10.344 1.927 -3.717 1 96.94 191 GLY A CA 1
ATOM 1472 C C . GLY A 1 191 ? -9.117 1.182 -3.219 1 96.94 191 GLY A C 1
ATOM 1473 O O . GLY A 1 191 ? -8.602 1.478 -2.141 1 96.94 191 GLY A O 1
ATOM 1474 N N . TYR A 1 192 ? -8.672 0.219 -3.99 1 97.62 192 TYR A N 1
ATOM 1475 C CA . TYR A 1 192 ? -7.457 -0.509 -3.645 1 97.62 192 TYR A CA 1
ATOM 1476 C C . TYR A 1 192 ? -6.258 0.427 -3.598 1 97.62 192 TYR A C 1
ATOM 1478 O O . TYR A 1 192 ? -5.441 0.356 -2.676 1 97.62 192 TYR A O 1
ATOM 1486 N N . LEU A 1 193 ? -6.148 1.26 -4.566 1 98.19 193 LEU A N 1
ATOM 1487 C CA . LEU A 1 193 ? -5.051 2.219 -4.59 1 98.19 193 LEU A CA 1
ATOM 1488 C C . LEU A 1 193 ? -5.121 3.156 -3.389 1 98.19 193 LEU A C 1
ATOM 1490 O O . LEU A 1 193 ? -4.098 3.451 -2.766 1 98.19 193 LEU A O 1
ATOM 1494 N N . ALA A 1 194 ? -6.32 3.615 -3.111 1 96.69 194 ALA A N 1
ATOM 1495 C CA . ALA A 1 194 ? -6.531 4.512 -1.977 1 96.69 194 ALA A CA 1
ATOM 1496 C C . ALA A 1 194 ? -6.117 3.842 -0.667 1 96.69 194 ALA A C 1
ATOM 1498 O O . ALA A 1 194 ? -5.613 4.504 0.243 1 96.69 194 ALA A O 1
ATOM 1499 N N . SER A 1 195 ? -6.289 2.568 -0.569 1 96.62 195 SER A N 1
ATOM 1500 C CA . SER A 1 195 ? -6.039 1.833 0.666 1 96.62 195 SER A CA 1
ATOM 1501 C C . SER A 1 195 ? -4.547 1.749 0.964 1 96.62 195 SER A C 1
ATOM 1503 O O . SER A 1 195 ? -4.148 1.417 2.084 1 96.62 195 SER A O 1
ATOM 1505 N N . LEU A 1 196 ? -3.748 2.082 -0.006 1 97.88 196 LEU A N 1
ATOM 1506 C CA . LEU A 1 196 ? -2.303 2.076 0.187 1 97.88 196 LEU A CA 1
ATOM 1507 C C . LEU A 1 196 ? -1.87 3.225 1.091 1 97.88 196 LEU A C 1
ATOM 1509 O O . LEU A 1 196 ? -0.763 3.211 1.634 1 97.88 196 LEU A O 1
ATOM 1513 N N . LEU A 1 197 ? -2.658 4.18 1.213 1 96.44 197 LEU A N 1
ATOM 1514 C CA . LEU A 1 197 ? -2.242 5.445 1.803 1 96.44 197 LEU A CA 1
ATOM 1515 C C . LEU A 1 197 ? -1.736 5.242 3.227 1 96.44 197 LEU A C 1
ATOM 1517 O O . LEU A 1 197 ? -0.581 5.551 3.529 1 96.44 197 LEU A O 1
ATOM 1521 N N . THR A 1 198 ? -2.504 4.629 4.082 1 96.25 198 THR A N 1
ATOM 1522 C CA . THR A 1 198 ? -2.188 4.582 5.504 1 96.25 198 THR A CA 1
ATOM 1523 C C . THR A 1 198 ? -0.921 3.768 5.75 1 96.25 198 THR A C 1
ATOM 1525 O O . THR A 1 198 ? 0.067 4.289 6.27 1 96.25 198 THR A O 1
ATOM 1528 N N . PRO A 1 199 ? -0.889 2.531 5.328 1 98 199 PRO A N 1
ATOM 1529 C CA . PRO A 1 199 ? 0.311 1.765 5.672 1 98 199 PRO A CA 1
ATOM 1530 C C . PRO A 1 199 ? 1.552 2.242 4.922 1 98 199 PRO A C 1
ATOM 1532 O O . PRO A 1 199 ? 2.641 2.303 5.496 1 98 199 PRO A O 1
ATOM 1535 N N . LEU A 1 200 ? 1.392 2.607 3.699 1 97.75 200 LEU A N 1
ATOM 1536 C CA . LEU A 1 200 ? 2.559 2.963 2.898 1 97.75 200 LEU A CA 1
ATOM 1537 C C . LEU A 1 200 ? 3.125 4.309 3.332 1 97.75 200 LEU A C 1
ATOM 1539 O O . LEU A 1 200 ? 4.344 4.508 3.32 1 97.75 200 LEU A O 1
ATOM 1543 N N . SER A 1 201 ? 2.283 5.266 3.635 1 96.69 201 SER A N 1
ATOM 1544 C CA . SER A 1 201 ? 2.77 6.57 4.07 1 96.69 201 SER A CA 1
ATOM 1545 C C . SER A 1 201 ? 3.545 6.461 5.379 1 96.69 201 SER A C 1
ATOM 1547 O O . SER A 1 201 ? 4.547 7.152 5.57 1 96.69 201 SER A O 1
ATOM 1549 N N . MET A 1 202 ? 3.086 5.594 6.266 1 97.38 202 MET A N 1
ATOM 1550 C CA . MET A 1 202 ? 3.777 5.414 7.535 1 97.38 202 MET A CA 1
ATOM 1551 C C . MET A 1 202 ? 5.117 4.715 7.336 1 97.38 202 MET A C 1
ATOM 1553 O O . MET A 1 202 ? 6.109 5.062 7.977 1 97.38 202 MET A O 1
ATOM 1557 N N . LEU A 1 203 ? 5.133 3.699 6.449 1 98.06 203 LEU A N 1
ATOM 1558 C CA . LEU A 1 203 ? 6.395 3.041 6.125 1 98.06 203 LEU A CA 1
ATOM 1559 C C . LEU A 1 203 ? 7.398 4.039 5.559 1 98.06 203 LEU A C 1
ATOM 1561 O O . LEU A 1 203 ? 8.555 4.07 5.98 1 98.06 203 LEU A O 1
ATOM 1565 N N . VAL A 1 204 ? 6.934 4.875 4.637 1 96.94 204 VAL A N 1
ATOM 1566 C CA . VAL A 1 204 ? 7.773 5.883 4 1 96.94 204 VAL A CA 1
ATOM 1567 C C . VAL A 1 204 ? 8.297 6.859 5.051 1 96.94 204 VAL A C 1
ATOM 1569 O O . VAL A 1 204 ? 9.477 7.219 5.039 1 96.94 204 VAL A O 1
ATOM 1572 N N . SER A 1 205 ? 7.43 7.262 5.918 1 96.44 205 SER A N 1
ATOM 1573 C CA . SER A 1 205 ? 7.82 8.156 7 1 96.44 205 SER A CA 1
ATOM 1574 C C . SER A 1 205 ? 8.898 7.527 7.879 1 96.44 205 SER A C 1
ATOM 1576 O O . SER A 1 205 ? 9.844 8.203 8.289 1 96.44 205 SER A O 1
ATOM 1578 N N . GLY A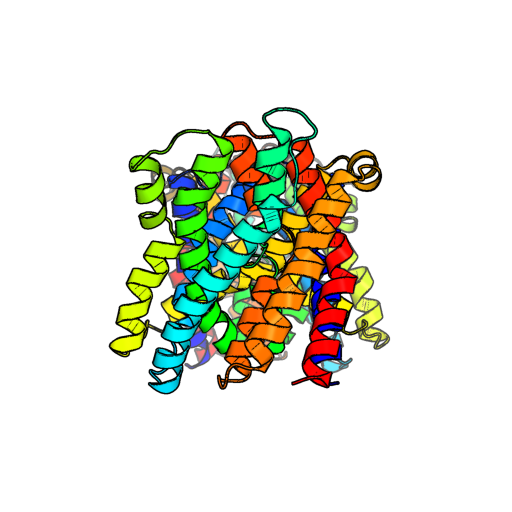 1 206 ? 8.734 6.27 8.164 1 97.5 206 GLY A N 1
ATOM 1579 C CA . GLY A 1 206 ? 9.734 5.559 8.945 1 97.5 206 GLY A CA 1
ATOM 1580 C C . GLY A 1 206 ? 11.094 5.523 8.281 1 97.5 206 GLY A C 1
ATOM 1581 O O . GLY A 1 206 ? 12.117 5.691 8.945 1 97.5 206 GLY A O 1
ATOM 1582 N N . VAL A 1 207 ? 11.078 5.312 7.023 1 97.25 207 VAL A N 1
ATOM 1583 C CA . VAL A 1 207 ? 12.328 5.293 6.27 1 97.25 207 VAL A CA 1
ATOM 1584 C C . VAL A 1 207 ? 12.984 6.668 6.328 1 97.25 207 VAL A C 1
ATOM 1586 O O . VAL A 1 207 ? 14.203 6.773 6.492 1 97.25 207 VAL A O 1
ATOM 1589 N N . PHE A 1 208 ? 12.227 7.754 6.164 1 95.88 208 PHE A N 1
ATOM 1590 C CA . PHE A 1 208 ? 12.758 9.109 6.27 1 95.88 208 PHE A CA 1
ATOM 1591 C C . PHE A 1 208 ? 13.391 9.336 7.641 1 95.88 208 PHE A C 1
ATOM 1593 O O . PHE A 1 208 ? 14.477 9.898 7.742 1 95.88 208 PHE A O 1
ATOM 1600 N N . ILE A 1 209 ? 12.734 8.891 8.68 1 96.81 209 ILE A N 1
ATOM 1601 C CA . ILE A 1 209 ? 13.234 9.07 10.039 1 96.81 209 ILE A CA 1
ATOM 1602 C C . ILE A 1 209 ? 14.539 8.305 10.211 1 96.81 209 ILE A C 1
ATOM 1604 O O . ILE A 1 209 ? 15.477 8.805 10.836 1 96.81 209 ILE A O 1
ATOM 1608 N N . ALA A 1 210 ? 14.602 7.121 9.602 1 97.19 210 ALA A N 1
ATOM 1609 C CA . ALA A 1 210 ? 15.789 6.285 9.711 1 97.19 210 ALA A CA 1
ATOM 1610 C C . ALA A 1 210 ? 17 6.957 9.062 1 97.19 210 ALA A C 1
ATOM 1612 O O . ALA A 1 210 ? 18.141 6.629 9.375 1 97.19 210 ALA A O 1
ATOM 1613 N N . GLN A 1 211 ? 16.719 7.863 8.156 1 95.25 211 GLN A N 1
ATOM 1614 C CA . GLN A 1 211 ? 17.781 8.555 7.441 1 95.25 211 GLN A CA 1
ATOM 1615 C C . GLN A 1 211 ? 18.25 9.797 8.203 1 95.25 211 GLN A C 1
ATOM 1617 O O . GLN A 1 211 ? 19.219 10.438 7.812 1 95.25 211 GLN A O 1
ATOM 1622 N N . THR A 1 212 ? 17.562 10.164 9.227 1 95 212 THR A N 1
ATOM 1623 C CA . THR A 1 212 ? 17.828 11.375 9.992 1 95 212 THR A CA 1
ATOM 1624 C C . THR A 1 212 ? 18.812 11.094 11.125 1 95 212 THR A C 1
ATOM 1626 O O . THR A 1 212 ? 18.781 10.023 11.734 1 95 212 THR A O 1
ATOM 1629 N N . ASN A 1 213 ? 19.719 12.023 11.414 1 95.12 213 ASN A N 1
ATOM 1630 C CA . ASN A 1 213 ? 20.547 11.969 12.625 1 95.12 213 ASN A CA 1
ATOM 1631 C C . ASN A 1 213 ? 19.719 12.32 13.867 1 95.12 213 ASN A C 1
ATOM 1633 O O . ASN A 1 213 ? 19.688 13.477 14.281 1 95.12 213 ASN A O 1
ATOM 1637 N N . LEU A 1 214 ? 19.203 11.367 14.469 1 94.69 214 LEU A N 1
ATOM 1638 C CA . LEU A 1 214 ? 18.25 11.547 15.562 1 94.69 214 LEU A CA 1
ATOM 1639 C C . LEU A 1 214 ? 18.938 12.172 16.781 1 94.69 214 LEU A C 1
ATOM 1641 O O . LEU A 1 214 ? 18.328 12.953 17.5 1 94.69 214 LEU A O 1
ATOM 1645 N N . VAL A 1 215 ? 20.156 11.805 17.016 1 94.75 215 VAL A N 1
ATOM 1646 C CA . VAL A 1 215 ? 20.891 12.352 18.156 1 94.75 215 VAL A CA 1
ATOM 1647 C C . VAL A 1 215 ? 21 13.867 18.016 1 94.75 215 VAL A C 1
ATOM 1649 O O . VAL A 1 215 ? 20.688 14.609 18.938 1 94.75 215 VAL A O 1
ATOM 1652 N N . GLN A 1 216 ? 21.375 14.242 16.891 1 94.06 216 GLN A N 1
ATOM 1653 C CA . GLN A 1 216 ? 21.5 15.672 16.625 1 94.06 216 GLN A CA 1
ATOM 1654 C C . GLN A 1 216 ? 20.141 16.359 16.672 1 94.06 216 GLN A C 1
ATOM 1656 O O . GLN A 1 216 ? 20.016 17.469 17.203 1 94.06 216 GLN A O 1
ATOM 1661 N N . ALA A 1 217 ? 19.172 15.734 16.141 1 95 217 ALA A N 1
ATOM 1662 C CA . ALA A 1 217 ? 17.828 16.312 16.094 1 95 217 ALA A CA 1
ATOM 1663 C C . ALA A 1 217 ? 17.266 16.5 17.5 1 95 217 ALA A C 1
ATOM 1665 O O . ALA A 1 217 ? 16.688 17.547 17.812 1 95 217 ALA A O 1
ATOM 1666 N N . PHE A 1 218 ? 17.516 15.586 18.438 1 95.38 218 PHE A N 1
ATOM 1667 C CA . PHE A 1 218 ? 16.938 15.617 19.766 1 95.38 218 PHE A CA 1
ATOM 1668 C C . PHE A 1 218 ? 17.734 16.547 20.688 1 95.38 218 PHE A C 1
ATOM 1670 O O . PHE A 1 218 ? 17.266 16.891 21.766 1 95.38 218 PHE A O 1
ATOM 1677 N N . THR A 1 219 ? 18.844 16.953 20.266 1 95.12 219 THR A N 1
ATOM 1678 C CA . THR A 1 219 ? 19.656 17.828 21.094 1 95.12 219 THR A CA 1
ATOM 1679 C C . THR A 1 219 ? 19.516 19.281 20.656 1 95.12 219 THR A C 1
ATOM 1681 O O . THR A 1 219 ? 20.062 20.188 21.297 1 95.12 219 THR A O 1
ATOM 1684 N N . SER A 1 220 ? 18.844 19.5 19.625 1 93.19 220 SER A N 1
ATOM 1685 C CA . SER A 1 220 ? 18.688 20.859 19.094 1 93.19 220 SER A CA 1
ATOM 1686 C C . SER A 1 220 ? 17.484 21.547 19.719 1 93.19 220 SER A C 1
ATOM 1688 O O . SER A 1 220 ? 16.344 21.125 19.531 1 93.19 220 SER A O 1
ATOM 1690 N N . LEU A 1 221 ? 17.688 22.625 20.391 1 93.69 221 LEU A N 1
ATOM 1691 C CA . LEU A 1 221 ? 16.625 23.391 21.016 1 93.69 221 LEU A CA 1
ATOM 1692 C C . LEU A 1 221 ? 15.711 24 19.953 1 93.69 221 LEU A C 1
ATOM 1694 O O . LEU A 1 221 ? 14.508 24.156 20.188 1 93.69 221 LEU A O 1
ATOM 1698 N N . ARG A 1 222 ? 16.266 24.281 18.812 1 94.06 222 ARG A N 1
ATOM 1699 C CA . ARG A 1 222 ? 15.492 24.859 17.719 1 94.06 222 ARG A CA 1
ATOM 1700 C C . ARG A 1 222 ? 14.461 23.875 17.203 1 94.06 222 ARG A C 1
ATOM 1702 O O . ARG A 1 222 ? 13.336 24.25 16.859 1 94.06 222 ARG A O 1
ATOM 1709 N N . VAL A 1 223 ? 14.867 22.641 17.141 1 96.12 223 VAL A N 1
ATOM 1710 C CA . VAL A 1 223 ? 13.961 21.594 16.688 1 96.12 223 VAL A CA 1
ATOM 1711 C C . VAL A 1 223 ? 12.773 21.484 17.641 1 96.12 223 VAL A C 1
ATOM 1713 O O . VAL A 1 223 ? 11.625 21.344 17.203 1 96.12 223 VAL A O 1
ATOM 1716 N N . TYR A 1 224 ? 13.016 21.656 18.938 1 96.56 224 TYR A N 1
ATOM 1717 C CA . TYR A 1 224 ? 11.953 21.594 19.922 1 96.56 224 TYR A CA 1
ATOM 1718 C C . TYR A 1 224 ? 11.047 22.812 19.844 1 96.56 224 TYR A C 1
ATOM 1720 O O . TYR A 1 224 ? 9.836 22.719 20.062 1 96.56 224 TYR A O 1
ATOM 1728 N N . ALA A 1 225 ? 11.625 23.875 19.578 1 96.25 225 ALA A N 1
ATOM 1729 C CA . ALA A 1 225 ? 10.836 25.094 19.438 1 96.25 225 ALA A CA 1
ATOM 1730 C C . ALA A 1 225 ? 9.852 24.984 18.281 1 96.25 225 ALA A C 1
ATOM 1732 O O . ALA A 1 225 ? 8.672 25.312 18.422 1 96.25 225 ALA A O 1
ATOM 1733 N N . VAL A 1 226 ? 10.359 24.516 17.125 1 97.25 226 VAL A N 1
ATOM 1734 C CA . VAL A 1 226 ? 9.516 24.312 15.953 1 97.25 226 VAL A CA 1
ATOM 1735 C C . VAL A 1 226 ? 8.406 23.312 16.281 1 97.25 226 VAL A C 1
ATOM 1737 O O . VAL A 1 226 ? 7.242 23.531 15.953 1 97.25 226 VAL A O 1
ATOM 1740 N N . SER A 1 227 ? 8.789 22.234 16.922 1 98.06 227 SER A N 1
ATOM 1741 C CA . SER A 1 227 ? 7.84 21.188 17.281 1 98.06 227 SER A CA 1
ATOM 1742 C C . SER A 1 227 ? 6.77 21.703 18.234 1 98.06 227 SER A C 1
ATOM 1744 O O . SER A 1 227 ? 5.598 21.344 18.125 1 98.06 227 SER A O 1
ATOM 1746 N N . ALA A 1 228 ? 7.168 22.516 19.188 1 97.69 228 ALA A N 1
ATOM 1747 C CA . ALA A 1 228 ? 6.227 23.062 20.156 1 97.69 228 ALA A CA 1
ATOM 1748 C C . ALA A 1 228 ? 5.203 23.969 19.484 1 97.69 228 ALA A C 1
ATOM 1750 O O . ALA A 1 228 ? 4.012 23.922 19.797 1 97.69 228 ALA A O 1
ATOM 1751 N N . LEU A 1 229 ? 5.66 24.812 18.578 1 98.19 229 LEU A N 1
ATOM 1752 C CA . LEU A 1 229 ? 4.754 25.688 17.859 1 98.19 229 LEU A CA 1
ATOM 1753 C C . LEU A 1 229 ? 3.791 24.891 16.984 1 98.19 229 LEU A C 1
ATOM 1755 O O . LEU A 1 229 ? 2.592 25.172 16.953 1 98.19 229 LEU A O 1
ATOM 1759 N N . ARG A 1 230 ? 4.301 23.859 16.344 1 97.94 230 ARG A N 1
ATOM 1760 C CA . ARG A 1 230 ? 3.555 23.031 15.398 1 97.94 230 ARG A 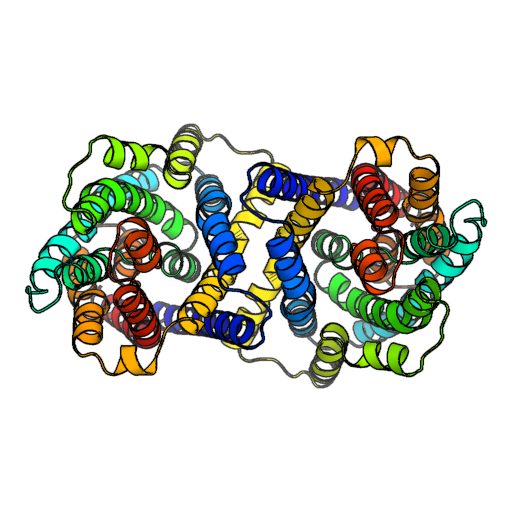CA 1
ATOM 1761 C C . ARG A 1 230 ? 2.57 22.125 16.141 1 97.94 230 ARG A C 1
ATOM 1763 O O . ARG A 1 230 ? 1.428 21.969 15.703 1 97.94 230 ARG A O 1
ATOM 1770 N N . LEU A 1 231 ? 2.98 21.562 17.281 1 98.19 231 LEU A N 1
ATOM 1771 C CA . LEU A 1 231 ? 2.215 20.484 17.906 1 98.19 231 LEU A CA 1
ATOM 1772 C C . LEU A 1 231 ? 1.344 21.031 19.047 1 98.19 231 LEU A C 1
ATOM 1774 O O . LEU A 1 231 ? 0.377 20.391 19.453 1 98.19 231 LEU A O 1
ATOM 1778 N N . LEU A 1 232 ? 1.667 22.188 19.609 1 97.81 232 LEU A N 1
ATOM 1779 C CA . LEU A 1 232 ? 0.952 22.688 20.781 1 97.81 232 LEU A CA 1
ATOM 1780 C C . LEU A 1 232 ? 0.272 24.016 20.484 1 97.81 232 LEU A C 1
ATOM 1782 O O . LEU A 1 232 ? -0.948 24.141 20.609 1 97.81 232 LEU A O 1
ATOM 1786 N N . VAL A 1 233 ? 1.003 24.969 19.984 1 98.25 233 VAL A N 1
ATOM 1787 C CA . VAL A 1 233 ? 0.505 26.328 19.875 1 98.25 233 VAL A CA 1
ATOM 1788 C C . VAL A 1 233 ? -0.573 26.406 18.797 1 98.25 233 VAL A C 1
ATOM 1790 O O . VAL A 1 233 ? -1.688 26.859 19.062 1 98.25 233 VAL A O 1
ATOM 1793 N N . ILE A 1 234 ? -0.263 25.953 17.625 1 98.44 234 ILE A N 1
ATOM 1794 C CA . ILE A 1 234 ? -1.188 26.062 16.5 1 98.44 234 ILE A CA 1
ATOM 1795 C C . ILE A 1 234 ? -2.449 25.25 16.781 1 98.44 234 ILE A C 1
ATOM 1797 O O . ILE A 1 234 ? -3.564 25.766 16.703 1 98.44 234 ILE A O 1
ATOM 1801 N N . PRO A 1 235 ? -2.328 23.984 17.203 1 98.12 235 PRO A N 1
ATOM 1802 C CA . PRO A 1 235 ? -3.541 23.219 17.5 1 98.12 235 PRO A CA 1
ATOM 1803 C C . PRO A 1 235 ? -4.34 23.797 18.656 1 98.12 235 PRO A C 1
ATOM 1805 O O . PRO A 1 235 ? -5.57 23.703 18.672 1 98.12 235 PRO A O 1
ATOM 1808 N N . ALA A 1 236 ? -3.672 24.375 19.641 1 97.56 236 ALA A N 1
ATOM 1809 C CA . ALA A 1 236 ? -4.383 24.969 20.781 1 97.56 236 ALA A CA 1
ATOM 1810 C C . ALA A 1 236 ? -5.227 26.156 20.344 1 97.56 236 ALA A C 1
ATOM 1812 O O . ALA A 1 236 ? -6.387 26.281 20.734 1 97.56 236 ALA A O 1
ATOM 1813 N N . ILE A 1 237 ? -4.648 27.016 19.547 1 98.19 237 ILE A N 1
ATOM 1814 C CA . ILE A 1 237 ? -5.383 28.172 19.047 1 98.19 237 ILE A CA 1
ATOM 1815 C C . ILE A 1 237 ? -6.535 27.703 18.156 1 98.19 237 ILE A C 1
ATOM 1817 O O . ILE A 1 237 ? -7.641 28.234 18.234 1 98.19 237 ILE A O 1
ATOM 1821 N N . THR A 1 238 ? -6.258 26.719 17.297 1 98.25 238 THR A N 1
ATOM 1822 C CA . THR A 1 238 ? -7.285 26.156 16.422 1 98.25 238 THR A CA 1
ATOM 1823 C C . THR A 1 238 ? -8.43 25.562 17.25 1 98.25 238 THR A C 1
ATOM 1825 O O . THR A 1 238 ? -9.602 25.75 16.906 1 98.25 238 THR A O 1
ATOM 1828 N N . LEU A 1 239 ? -8.086 24.828 18.312 1 97.56 239 LEU A N 1
ATOM 1829 C CA . LEU A 1 239 ? -9.07 24.234 19.203 1 97.56 239 LEU A CA 1
ATOM 1830 C C . LEU A 1 239 ? -10 25.281 19.781 1 97.56 239 LEU A C 1
ATOM 1832 O O . LEU A 1 239 ? -11.227 25.125 19.766 1 97.56 239 LEU A O 1
ATOM 1836 N N . PHE A 1 240 ? -9.5 26.359 20.219 1 96.69 240 PHE A N 1
ATOM 1837 C CA . PHE A 1 240 ? -10.289 27.422 20.844 1 96.69 240 PHE A CA 1
ATOM 1838 C C . PHE A 1 240 ? -11.148 28.125 19.797 1 96.69 240 PHE A C 1
ATOM 1840 O O . PHE A 1 240 ? -12.305 28.453 20.047 1 96.69 240 PHE A O 1
ATOM 1847 N N . ALA A 1 241 ? -10.547 28.406 18.625 1 97.19 241 ALA A N 1
ATOM 1848 C CA . ALA A 1 241 ? -11.297 29.047 17.547 1 97.19 241 ALA A CA 1
ATOM 1849 C C . ALA A 1 241 ? -12.484 28.188 17.125 1 97.19 241 ALA A C 1
ATOM 1851 O O . ALA A 1 241 ? -13.578 28.703 16.891 1 97.19 241 ALA A O 1
ATOM 1852 N N . LEU A 1 242 ? -12.25 26.906 17 1 97.19 242 LEU A N 1
ATOM 1853 C CA . LEU A 1 242 ? -13.297 25.984 16.562 1 97.19 242 LEU A CA 1
ATOM 1854 C C . LEU A 1 242 ? -14.367 25.828 17.641 1 97.19 242 LEU A C 1
ATOM 1856 O O . LEU A 1 242 ? -15.531 25.547 17.328 1 97.19 242 LEU A O 1
ATOM 1860 N N . TRP A 1 243 ? -13.969 25.984 18.891 1 95.56 243 TRP A N 1
ATOM 1861 C CA . TRP A 1 243 ? -14.898 25.875 20.016 1 95.56 243 TRP A CA 1
ATOM 1862 C C . TRP A 1 243 ? -16.016 26.906 19.906 1 95.56 243 TRP A C 1
ATOM 1864 O O . TRP A 1 243 ? -17.172 26.625 20.234 1 95.56 243 TRP A O 1
ATOM 1874 N N . VAL A 1 244 ? -15.734 28.094 19.422 1 95.06 244 VAL A N 1
ATOM 1875 C CA . VAL A 1 244 ? -16.688 29.188 19.438 1 95.06 244 VAL A CA 1
ATOM 1876 C C . VAL A 1 244 ? -17.5 29.172 18.141 1 95.06 244 VAL A C 1
ATOM 1878 O O . VAL A 1 244 ? -18.562 29.812 18.062 1 95.06 244 VAL A O 1
ATOM 1881 N N . LEU A 1 245 ? -17.016 28.5 17.109 1 95.38 245 LEU A N 1
ATOM 1882 C CA . LEU A 1 245 ? -17.703 28.469 15.828 1 95.38 245 LEU A CA 1
ATOM 1883 C C . LEU A 1 245 ? -18.844 27.438 15.859 1 95.38 245 LEU A C 1
ATOM 1885 O O . LEU A 1 245 ? -18.625 26.297 16.281 1 95.38 245 LEU A O 1
ATOM 1889 N N . PRO A 1 246 ? -20.016 27.859 15.492 1 94.62 246 PRO A N 1
ATOM 1890 C CA . PRO A 1 246 ? -21.156 26.938 15.461 1 94.62 246 PRO A CA 1
ATOM 1891 C C . PRO A 1 246 ? -21.188 26.094 14.195 1 94.62 246 PRO A C 1
ATOM 1893 O O . PRO A 1 246 ? -22.094 26.25 13.359 1 94.62 246 PRO A O 1
ATOM 1896 N N . ILE A 1 247 ? -20.266 25.141 14.078 1 95.44 247 ILE A N 1
ATOM 1897 C CA . ILE A 1 247 ? -20.188 24.297 12.883 1 95.44 247 ILE A CA 1
ATOM 1898 C C . ILE A 1 247 ? -20.312 22.828 13.273 1 95.44 247 ILE A C 1
ATOM 1900 O O . ILE A 1 247 ? -20.391 22.5 14.461 1 95.44 247 ILE A O 1
ATOM 1904 N N . ASP A 1 248 ? -20.422 21.953 12.297 1 94.06 248 ASP A N 1
ATOM 1905 C CA . ASP A 1 248 ? -20.609 20.516 12.414 1 94.06 248 ASP A CA 1
ATOM 1906 C C . ASP A 1 248 ? -19.469 19.875 13.195 1 94.06 248 ASP A C 1
ATOM 1908 O O . ASP A 1 248 ? -18.297 20.219 13 1 94.06 248 ASP A O 1
ATOM 1912 N N . GLY A 1 249 ? -19.781 18.953 14.07 1 94.06 249 GLY A N 1
ATOM 1913 C CA . GLY A 1 249 ? -18.797 18.297 14.914 1 94.06 249 GLY A CA 1
ATOM 1914 C C . GLY A 1 249 ? -17.719 17.578 14.125 1 94.06 249 GLY A C 1
ATOM 1915 O O . GLY A 1 249 ? -16.531 17.656 14.469 1 94.06 249 GLY A O 1
ATOM 1916 N N . ASP A 1 250 ? -18.156 16.875 13.086 1 95.12 250 ASP A N 1
ATOM 1917 C CA . ASP A 1 250 ? -17.188 16.172 12.25 1 95.12 250 ASP A CA 1
ATOM 1918 C C . ASP A 1 250 ? -16.219 17.141 11.578 1 95.12 250 ASP A C 1
ATOM 1920 O O . ASP A 1 250 ? -15.039 16.844 11.438 1 95.12 250 ASP A O 1
ATOM 1924 N N . LEU A 1 251 ? -16.734 18.25 11.156 1 97.44 251 LEU A N 1
ATOM 1925 C CA . LEU A 1 251 ? -15.906 19.281 10.539 1 97.44 251 LEU A CA 1
ATOM 1926 C C . LEU A 1 251 ? -14.922 19.859 11.547 1 97.44 251 LEU A C 1
ATOM 1928 O O . LEU A 1 251 ? -13.742 20.047 11.242 1 97.44 251 LEU A O 1
ATOM 1932 N N . LYS A 1 252 ? -15.398 20.109 12.773 1 96.69 252 LYS A N 1
ATOM 1933 C CA . LYS A 1 252 ? -14.531 20.609 13.836 1 96.69 252 LYS A CA 1
ATOM 1934 C C . LYS A 1 252 ? -13.367 19.672 14.102 1 96.69 252 LYS A C 1
ATOM 1936 O O . LYS A 1 252 ? -12.211 20.094 14.141 1 96.69 252 LYS A O 1
ATOM 1941 N N . LEU A 1 253 ? -13.742 18.469 14.242 1 95.38 253 LEU A N 1
ATOM 1942 C CA . LEU A 1 253 ? -12.727 17.469 14.562 1 95.38 253 LEU A CA 1
ATOM 1943 C C . LEU A 1 253 ? -11.75 17.297 13.406 1 95.38 253 LEU A C 1
ATOM 1945 O O . LEU A 1 253 ? -10.547 17.141 13.625 1 95.38 253 LEU A O 1
ATOM 1949 N N . THR A 1 254 ? -12.25 17.312 12.188 1 97.44 254 THR A N 1
ATOM 1950 C CA . THR A 1 254 ? -11.406 17.203 11 1 97.44 254 THR A CA 1
ATOM 1951 C C . THR A 1 254 ? -10.367 18.312 10.977 1 97.44 254 THR A C 1
ATOM 1953 O O . THR A 1 254 ? -9.172 18.047 10.82 1 97.44 254 THR A O 1
ATOM 1956 N N . MET A 1 255 ? -10.828 19.516 11.188 1 98.12 255 MET A N 1
ATOM 1957 C CA . MET A 1 255 ? -9.93 20.656 11.125 1 98.12 255 MET A CA 1
ATOM 1958 C C . MET A 1 255 ? -8.914 20.609 12.266 1 98.12 255 MET A C 1
ATOM 1960 O O . MET A 1 255 ? -7.75 20.969 12.078 1 98.12 255 MET A O 1
ATOM 1964 N N . LEU A 1 256 ? -9.352 20.188 13.391 1 97.31 256 LEU A N 1
ATOM 1965 C CA . LEU A 1 256 ? -8.453 20.094 14.539 1 97.31 256 LEU A CA 1
ATOM 1966 C C . LEU A 1 256 ? -7.367 19.047 14.305 1 97.31 256 LEU A C 1
ATOM 1968 O O . LEU A 1 256 ? -6.191 19.312 14.57 1 97.31 256 LEU A O 1
ATOM 1972 N N . ILE A 1 257 ? -7.734 17.906 13.805 1 96.56 257 ILE A N 1
ATOM 1973 C CA . ILE A 1 257 ? -6.785 16.828 13.539 1 96.56 257 ILE A CA 1
ATOM 1974 C C . ILE A 1 257 ? -5.766 17.281 12.5 1 96.56 257 ILE A C 1
ATOM 1976 O O . ILE A 1 257 ? -4.562 17.062 12.664 1 96.56 257 ILE A O 1
ATOM 1980 N N . LEU A 1 258 ? -6.238 17.922 11.445 1 97.88 258 LEU A N 1
ATOM 1981 C CA . LEU A 1 258 ? -5.355 18.391 10.383 1 97.88 258 LEU A CA 1
ATOM 1982 C C . LEU A 1 258 ? -4.375 19.422 10.898 1 97.88 258 LEU A C 1
ATOM 1984 O O . LEU A 1 258 ? -3.219 19.469 10.477 1 97.88 258 LEU A O 1
ATOM 1988 N N . SER A 1 259 ? -4.84 20.203 11.836 1 97.5 259 SER A N 1
ATOM 1989 C CA . SER A 1 259 ? -3.992 21.25 12.406 1 97.5 259 SER A CA 1
ATOM 1990 C C . SER A 1 259 ? -3.012 20.672 13.422 1 97.5 259 SER A C 1
ATOM 1992 O O . SER A 1 259 ? -1.972 21.266 13.703 1 97.5 259 SER A O 1
ATOM 1994 N N . ALA A 1 260 ? -3.312 19.5 13.992 1 97 260 ALA A N 1
ATOM 1995 C CA . ALA A 1 260 ? -2.539 18.938 15.094 1 97 260 ALA A CA 1
ATOM 1996 C C . ALA A 1 260 ? -1.476 17.969 14.586 1 97 260 ALA A C 1
ATOM 1998 O O . ALA A 1 260 ? -0.632 17.5 15.352 1 97 260 ALA A O 1
ATOM 1999 N N . ALA A 1 261 ? -1.526 17.625 13.297 1 97.25 261 ALA A N 1
ATOM 2000 C CA . ALA A 1 261 ? -0.552 16.703 12.727 1 97.25 261 ALA A CA 1
ATOM 2001 C C . ALA A 1 261 ? 0.86 17.281 12.805 1 97.25 261 ALA A C 1
ATOM 2003 O O . ALA A 1 261 ? 1.04 18.5 12.875 1 97.25 261 ALA A O 1
ATOM 2004 N N . PRO A 1 262 ? 1.886 16.438 12.867 1 97.81 262 PRO A N 1
ATOM 2005 C CA . PRO A 1 262 ? 3.266 16.906 12.953 1 97.81 262 PRO A CA 1
ATOM 2006 C C . PRO A 1 262 ? 3.752 17.547 11.648 1 97.81 262 PRO A C 1
ATOM 2008 O O . PRO A 1 262 ? 2.959 17.75 10.727 1 97.81 262 PRO A O 1
ATOM 2011 N N . CYS A 1 263 ? 5.059 17.828 11.641 1 97.88 263 CYS A N 1
ATOM 2012 C CA . CYS A 1 263 ? 5.656 18.5 10.492 1 97.88 263 CYS A CA 1
ATOM 2013 C C . CYS A 1 263 ? 5.527 17.656 9.234 1 97.88 263 CYS A C 1
ATOM 2015 O O . CYS A 1 263 ? 5.738 16.438 9.273 1 97.88 263 CYS A O 1
ATOM 2017 N N . ALA A 1 264 ? 5.191 18.297 8.164 1 96.5 264 ALA A N 1
ATOM 2018 C CA . ALA A 1 264 ? 4.957 17.609 6.887 1 96.5 264 ALA A CA 1
ATOM 2019 C C . ALA A 1 264 ? 6.25 17.031 6.332 1 96.5 264 ALA A C 1
ATOM 2021 O O . ALA A 1 264 ? 7.324 17.625 6.477 1 96.5 264 ALA A O 1
ATOM 2022 N N . THR A 1 265 ? 6.129 15.914 5.691 1 91.25 265 THR A N 1
ATOM 2023 C CA . THR A 1 265 ? 7.242 15.359 4.93 1 91.25 265 THR A CA 1
ATOM 2024 C C . THR A 1 265 ? 7.699 16.344 3.85 1 91.25 265 THR A C 1
ATOM 2026 O O . THR A 1 265 ? 8.883 16.375 3.504 1 91.25 265 THR A O 1
ATOM 2029 N N . GLY A 1 266 ? 6.781 17.141 3.445 1 91.12 266 GLY A N 1
ATOM 2030 C CA . GLY A 1 266 ? 7.074 18.156 2.445 1 91.12 266 GLY A CA 1
ATOM 2031 C C . GLY A 1 266 ? 8.164 19.109 2.873 1 91.12 266 GLY A C 1
ATOM 2032 O O . GLY A 1 266 ? 8.836 19.703 2.031 1 91.12 266 GLY A O 1
ATOM 2033 N N . THR A 1 267 ? 8.289 19.234 4.133 1 95.06 267 THR A N 1
ATOM 2034 C CA . THR A 1 267 ? 9.32 20.141 4.629 1 95.06 267 THR A CA 1
ATOM 2035 C C . THR A 1 267 ? 10.703 19.703 4.129 1 95.06 267 THR A C 1
ATOM 2037 O O . THR A 1 267 ? 11.492 20.547 3.678 1 95.06 267 THR A O 1
ATOM 2040 N N . MET A 1 268 ? 10.969 18.438 4.18 1 92.5 268 MET A N 1
ATOM 2041 C CA . MET A 1 268 ? 12.242 17.922 3.701 1 92.5 268 MET A CA 1
ATOM 2042 C C . MET A 1 268 ? 12.336 18 2.182 1 92.5 268 MET A C 1
ATOM 2044 O O . MET A 1 268 ? 13.383 18.359 1.637 1 92.5 268 MET A O 1
ATOM 2048 N N . LEU A 1 269 ? 11.234 17.703 1.568 1 88.12 269 LEU A N 1
ATOM 2049 C CA . LEU A 1 269 ? 11.211 17.672 0.11 1 88.12 269 LEU A CA 1
ATOM 2050 C C . LEU A 1 269 ? 11.383 19.078 -0.467 1 88.12 269 LEU A C 1
ATOM 2052 O O . LEU A 1 269 ? 12.156 19.281 -1.408 1 88.12 269 LEU A O 1
ATOM 2056 N N . PHE A 1 270 ? 10.758 20.078 0.122 1 91.56 270 PHE A N 1
ATOM 2057 C CA . PHE A 1 270 ? 10.852 21.453 -0.36 1 91.56 270 PHE A CA 1
ATOM 2058 C C . PHE A 1 270 ? 12.203 22.062 -0.007 1 91.56 270 PHE A C 1
ATOM 2060 O O . PHE A 1 270 ? 12.766 22.828 -0.794 1 91.56 270 PHE A O 1
ATOM 2067 N N . ALA A 1 271 ? 12.727 21.703 1.162 1 93.31 271 ALA A N 1
ATOM 2068 C CA . ALA A 1 271 ? 14.055 22.172 1.531 1 93.31 271 ALA A CA 1
ATOM 2069 C C . ALA A 1 271 ? 15.109 21.672 0.546 1 93.31 271 ALA A C 1
ATOM 2071 O O . ALA A 1 271 ? 16 22.406 0.145 1 93.31 271 ALA A O 1
ATOM 2072 N N . SER A 1 272 ? 14.969 20.438 0.206 1 90 272 SER A N 1
ATOM 2073 C CA . SER A 1 272 ? 15.914 19.828 -0.734 1 90 272 SER A CA 1
ATOM 2074 C C . SER A 1 272 ? 15.781 20.453 -2.121 1 90 272 SER A C 1
ATOM 2076 O O . SER A 1 272 ? 16.781 20.703 -2.791 1 90 272 SER A O 1
ATOM 2078 N N . ARG A 1 273 ? 14.648 20.781 -2.51 1 87.69 273 ARG A N 1
ATOM 2079 C CA . ARG A 1 273 ? 14.367 21.266 -3.854 1 87.69 273 ARG A CA 1
ATOM 2080 C C . ARG A 1 273 ? 14.734 22.75 -3.99 1 87.69 273 ARG A C 1
ATOM 2082 O O . ARG A 1 273 ? 15.203 23.172 -5.047 1 87.69 273 ARG A O 1
ATOM 2089 N N . PHE A 1 274 ? 14.555 23.484 -2.945 1 90.31 274 PHE A N 1
ATOM 2090 C CA . PHE A 1 274 ? 14.648 24.922 -3.074 1 90.31 274 PHE A CA 1
ATOM 2091 C C . PHE A 1 274 ? 15.82 25.469 -2.27 1 90.31 274 PHE A C 1
ATOM 2093 O O . PHE A 1 274 ? 15.906 26.672 -2.02 1 90.31 274 PHE A O 1
ATOM 2100 N N . GLY A 1 275 ? 16.688 24.547 -1.831 1 88.12 275 GLY A N 1
ATOM 2101 C CA . GLY A 1 275 ? 17.922 24.953 -1.211 1 88.12 275 GLY A CA 1
ATOM 2102 C C . GLY A 1 275 ? 17.766 25.328 0.251 1 88.12 275 GLY A C 1
ATOM 2103 O O . GLY A 1 275 ? 18.375 26.297 0.718 1 88.12 275 GLY A O 1
ATOM 2104 N N . GLY A 1 276 ? 16.938 24.672 0.948 1 91.81 276 GLY A N 1
ATOM 2105 C CA . GLY A 1 276 ? 16.797 24.859 2.385 1 91.81 276 GLY A CA 1
ATOM 2106 C C . GLY A 1 276 ? 17.734 23.969 3.186 1 91.81 276 GLY A C 1
ATOM 2107 O O . GLY A 1 276 ? 18.672 23.391 2.637 1 91.81 276 GLY A O 1
ATOM 2108 N N . ASP A 1 277 ? 17.562 24.062 4.434 1 93.19 277 ASP A N 1
ATOM 2109 C CA . ASP A 1 277 ? 18.344 23.25 5.355 1 93.19 277 ASP A CA 1
ATOM 2110 C C . ASP A 1 277 ? 17.734 21.875 5.547 1 93.19 277 ASP A C 1
ATOM 2112 O O . ASP A 1 277 ? 16.969 21.656 6.488 1 93.19 277 ASP A O 1
ATOM 2116 N N . VAL A 1 278 ? 18.188 20.969 4.77 1 93.88 278 VAL A N 1
ATOM 2117 C CA . VAL A 1 278 ? 17.578 19.641 4.719 1 93.88 278 VAL A CA 1
ATOM 2118 C C . VAL A 1 278 ? 17.797 18.922 6.047 1 93.88 278 VAL A C 1
ATOM 2120 O O . VAL A 1 278 ? 16.906 18.188 6.516 1 93.88 278 VAL A O 1
ATOM 2123 N N . GLN A 1 279 ? 18.906 19.125 6.605 1 93.62 279 GLN A N 1
ATOM 2124 C CA . GLN A 1 279 ? 19.188 18.5 7.891 1 93.62 279 GLN A CA 1
ATOM 2125 C C . GLN A 1 279 ? 18.219 18.984 8.969 1 93.62 279 GLN A C 1
ATOM 2127 O O . GLN A 1 279 ? 17.688 18.188 9.734 1 93.62 279 GLN A O 1
ATOM 2132 N N . ARG A 1 280 ? 18.047 20.234 8.992 1 94.06 280 ARG A N 1
ATOM 2133 C CA . ARG A 1 280 ? 17.094 20.812 9.938 1 94.06 280 ARG A CA 1
ATOM 2134 C C . ARG A 1 280 ? 15.68 20.328 9.648 1 94.06 280 ARG A C 1
ATOM 2136 O O . ARG A 1 280 ? 14.93 20 10.57 1 94.06 280 ARG A O 1
ATOM 2143 N N . ALA A 1 281 ? 15.32 20.281 8.414 1 96.12 281 ALA A N 1
ATOM 2144 C CA . ALA A 1 281 ? 14 19.828 7.992 1 96.12 281 ALA A CA 1
ATOM 2145 C C . ALA A 1 281 ? 13.75 18.391 8.445 1 96.12 281 ALA A C 1
ATOM 2147 O O . ALA A 1 281 ? 12.672 18.078 8.961 1 96.12 281 ALA A O 1
ATOM 2148 N N . SER A 1 282 ? 14.719 17.562 8.258 1 96.12 282 SER A N 1
ATOM 2149 C CA . SER A 1 282 ? 14.586 16.156 8.641 1 96.12 282 SER A CA 1
ATOM 2150 C C . SER A 1 282 ? 14.469 16 10.156 1 96.12 282 SER A C 1
ATOM 2152 O O . SER A 1 282 ? 13.719 15.156 10.641 1 96.12 282 SER A O 1
ATOM 2154 N N . GLY A 1 283 ? 15.211 16.797 10.859 1 97.06 283 GLY A N 1
ATOM 2155 C CA . GLY A 1 283 ? 15.148 16.766 12.312 1 97.06 283 GLY A CA 1
ATOM 2156 C C . GLY A 1 283 ? 13.797 17.188 12.852 1 97.06 283 GLY A C 1
ATOM 2157 O O . GLY A 1 283 ? 13.242 16.531 13.734 1 97.06 283 GLY A O 1
ATOM 2158 N N . VAL A 1 284 ? 13.297 18.281 12.328 1 97.19 284 VAL A N 1
ATOM 2159 C CA . VAL A 1 284 ? 12 18.781 12.773 1 97.19 284 VAL A CA 1
ATOM 2160 C C . VAL A 1 284 ? 10.906 17.766 12.445 1 97.19 284 VAL A C 1
ATOM 2162 O O . VAL A 1 284 ? 10.008 17.531 13.258 1 97.19 284 VAL A O 1
ATOM 2165 N N . PHE A 1 285 ? 11 17.234 11.281 1 97.75 285 PHE A N 1
ATOM 2166 C CA . PHE A 1 285 ? 10.039 16.203 10.883 1 97.75 285 PHE A CA 1
ATOM 2167 C C . PHE A 1 285 ? 10.078 15.031 11.852 1 97.75 285 PHE A C 1
ATOM 2169 O O . PHE A 1 285 ? 9.039 14.617 12.383 1 97.75 285 PHE A O 1
ATOM 2176 N N . ALA A 1 286 ? 11.219 14.492 12.125 1 97.62 286 ALA A N 1
ATOM 2177 C CA . ALA A 1 286 ? 11.383 13.297 12.945 1 97.62 286 ALA A CA 1
ATOM 2178 C C . ALA A 1 286 ? 10.922 13.555 14.383 1 97.62 286 ALA A C 1
ATOM 2180 O O . ALA A 1 286 ? 10.109 12.797 14.922 1 97.62 286 ALA A O 1
ATOM 2181 N N . VAL A 1 287 ? 11.398 14.602 14.969 1 97.88 287 VAL A N 1
ATOM 2182 C CA . VAL A 1 287 ? 11.117 14.898 16.375 1 97.88 287 VAL A CA 1
ATOM 2183 C C . VAL A 1 287 ? 9.633 15.219 16.547 1 97.88 287 VAL A C 1
ATOM 2185 O O . VAL A 1 287 ? 8.992 14.734 17.484 1 97.88 287 VAL A O 1
ATOM 2188 N N . SER A 1 288 ? 9.094 16 15.625 1 98.06 288 SER A N 1
ATOM 2189 C CA . SER A 1 288 ? 7.676 16.344 15.742 1 98.06 288 SER A CA 1
ATOM 2190 C C . SER A 1 288 ? 6.797 15.102 15.555 1 98.06 288 SER A C 1
ATOM 2192 O O . SER A 1 288 ? 5.746 14.977 16.188 1 98.06 288 SER A O 1
ATOM 2194 N N . THR A 1 289 ? 7.176 14.227 14.656 1 97.12 289 THR A N 1
ATOM 2195 C CA . THR A 1 289 ? 6.43 12.992 14.445 1 97.12 289 THR A CA 1
ATOM 2196 C C . THR A 1 289 ? 6.434 12.133 15.703 1 97.12 289 THR A C 1
ATOM 2198 O O . THR A 1 289 ? 5.379 11.656 16.141 1 97.12 289 THR A O 1
ATOM 2201 N N . LEU A 1 290 ? 7.547 12.023 16.344 1 96.56 290 LEU A N 1
ATOM 2202 C CA . LEU A 1 290 ? 7.668 11.203 17.547 1 96.56 290 LEU A CA 1
ATOM 2203 C C . LEU A 1 290 ? 6.926 11.828 18.719 1 96.56 290 LEU A C 1
ATOM 2205 O O . LEU A 1 290 ? 6.27 11.133 19.484 1 96.56 290 LEU A O 1
ATOM 2209 N N . LEU A 1 291 ? 6.977 13.117 18.812 1 97.12 291 LEU A N 1
ATOM 2210 C CA . LEU A 1 291 ? 6.297 13.82 19.891 1 97.12 291 LEU A CA 1
ATOM 2211 C C . LEU A 1 291 ? 4.785 13.781 19.703 1 97.12 291 LEU A C 1
ATOM 2213 O O . LEU A 1 291 ? 4.027 13.852 20.672 1 97.12 291 LEU A O 1
ATOM 2217 N N . SER A 1 292 ? 4.379 13.688 18.469 1 96.25 292 SER A N 1
ATOM 2218 C CA . SER A 1 292 ? 2.953 13.719 18.156 1 96.25 292 SER A CA 1
ATOM 2219 C C . SER A 1 292 ? 2.24 12.484 18.703 1 96.25 292 SER A C 1
ATOM 2221 O O . SER A 1 292 ? 1.02 12.5 18.875 1 96.25 292 SER A O 1
ATOM 2223 N N . ILE A 1 293 ? 2.969 11.445 19 1 92.56 293 ILE A N 1
ATOM 2224 C CA . ILE A 1 293 ? 2.408 10.242 19.609 1 92.56 293 ILE A CA 1
ATOM 2225 C C . ILE A 1 293 ? 1.705 10.602 20.922 1 92.56 293 ILE A C 1
ATOM 2227 O O . ILE A 1 293 ? 0.698 9.992 21.281 1 92.56 293 ILE A O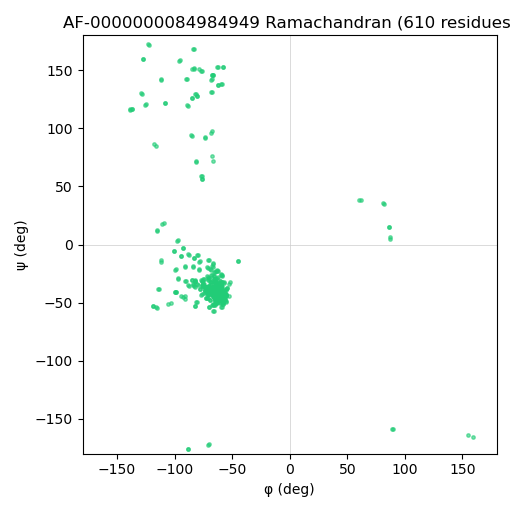 1
ATOM 2231 N N . VAL A 1 294 ? 2.234 11.578 21.562 1 94.69 294 VAL A N 1
ATOM 2232 C CA . VAL A 1 294 ? 1.693 11.992 22.859 1 94.69 294 VAL A CA 1
ATOM 2233 C C . VAL A 1 294 ? 0.79 13.203 22.672 1 94.69 294 VAL A C 1
ATOM 2235 O O . VAL A 1 294 ? -0.314 13.258 23.219 1 94.69 294 VAL A O 1
ATOM 2238 N N . THR A 1 295 ? 1.192 14.125 21.844 1 96 295 THR A N 1
ATOM 2239 C CA . THR A 1 295 ? 0.512 15.414 21.781 1 96 295 THR A CA 1
ATOM 2240 C C . THR A 1 295 ? -0.833 15.281 21.078 1 96 295 THR A C 1
ATOM 2242 O O . THR A 1 295 ? -1.815 15.914 21.469 1 96 295 THR A O 1
ATOM 2245 N N . MET A 1 296 ? -0.888 14.469 20.047 1 93.75 296 MET A N 1
ATOM 2246 C CA . MET A 1 296 ? -2.125 14.367 19.281 1 93.75 296 MET A CA 1
ATOM 2247 C C . MET A 1 296 ? -3.246 13.773 20.125 1 93.75 296 MET A C 1
ATOM 2249 O O . MET A 1 296 ? -4.328 14.359 20.234 1 93.75 296 MET A O 1
ATOM 2253 N N . PRO A 1 297 ? -3.043 12.594 20.797 1 92.69 297 PRO A N 1
ATOM 2254 C CA . PRO A 1 297 ? -4.109 12.062 21.641 1 92.69 297 PRO A CA 1
ATOM 2255 C C . PRO A 1 297 ? -4.5 13.016 22.766 1 92.69 297 PRO A C 1
ATOM 2257 O O . PRO A 1 297 ? -5.688 13.164 23.078 1 92.69 297 PRO A O 1
ATOM 2260 N N . LEU A 1 298 ? -3.561 13.664 23.391 1 93.62 298 LEU A N 1
ATOM 2261 C CA . LEU A 1 298 ? -3.834 14.594 24.484 1 93.62 298 LEU A CA 1
ATOM 2262 C C . LEU A 1 298 ? -4.707 15.75 24.016 1 93.62 298 LEU A C 1
ATOM 2264 O O . LEU A 1 298 ? -5.641 16.156 24.719 1 93.62 298 LEU A O 1
ATOM 2268 N N . LEU A 1 299 ? -4.375 16.297 22.906 1 92.25 299 LEU A N 1
ATOM 2269 C CA . LEU A 1 299 ? -5.129 17.422 22.359 1 92.25 299 LEU A CA 1
ATOM 2270 C C . LEU A 1 299 ? -6.574 17.031 22.078 1 92.25 299 LEU A C 1
ATOM 2272 O O . LEU A 1 299 ? -7.496 17.797 22.344 1 92.25 299 LEU A O 1
ATOM 2276 N N . ILE A 1 300 ? -6.746 15.883 21.531 1 89.25 300 ILE A N 1
ATOM 2277 C CA . ILE A 1 300 ? -8.086 15.445 21.172 1 89.25 300 ILE A CA 1
ATOM 2278 C C . ILE A 1 300 ? -8.891 15.133 22.438 1 89.25 300 ILE A C 1
ATOM 2280 O O . ILE A 1 300 ? -10.094 15.383 22.484 1 89.25 300 ILE A O 1
ATOM 2284 N N . ILE A 1 301 ? -8.242 14.57 23.469 1 90.12 301 ILE A N 1
ATOM 2285 C CA . ILE A 1 301 ? -8.891 14.336 24.75 1 90.12 301 ILE A CA 1
ATOM 2286 C C . ILE A 1 301 ? -9.359 15.656 25.344 1 90.12 301 ILE A C 1
ATOM 2288 O O . ILE A 1 301 ? -10.477 15.758 25.859 1 90.12 301 ILE A O 1
ATOM 2292 N N . VAL A 1 302 ? -8.547 16.625 25.25 1 92.75 302 VAL A N 1
ATOM 2293 C CA . VAL A 1 302 ? -8.891 17.953 25.75 1 92.75 302 VAL A CA 1
ATOM 2294 C C . VAL A 1 302 ? -10.07 18.516 24.953 1 92.75 302 VAL A C 1
ATOM 2296 O O . VAL A 1 302 ? -10.984 19.109 25.516 1 92.75 302 VAL A O 1
ATOM 2299 N N . ALA A 1 303 ? -10.031 18.375 23.625 1 92.12 303 ALA A N 1
ATOM 2300 C CA . ALA A 1 303 ? -11.117 18.844 22.781 1 92.12 303 ALA A CA 1
ATOM 2301 C C . ALA A 1 303 ? -12.445 18.203 23.156 1 92.12 303 ALA A C 1
ATOM 2303 O O . ALA A 1 303 ? -13.484 18.859 23.188 1 92.12 303 ALA A O 1
ATOM 2304 N N . GLU A 1 304 ? -12.406 16.922 23.422 1 88 304 GLU A N 1
ATOM 2305 C CA . GLU A 1 304 ? -13.609 16.203 23.812 1 88 304 GLU A CA 1
ATOM 2306 C C . GLU A 1 304 ? -14.148 16.719 25.156 1 88 304 GLU A C 1
ATOM 2308 O O . GLU A 1 304 ? -15.359 16.719 25.375 1 88 304 GLU A O 1
ATOM 2313 N N . ALA A 1 305 ? -13.297 17.125 25.984 1 88.75 305 ALA A N 1
ATOM 2314 C CA . ALA A 1 305 ? -13.68 17.609 27.297 1 88.75 305 ALA A CA 1
ATOM 2315 C C . ALA A 1 305 ? -14.305 19 27.203 1 88.75 305 ALA A C 1
ATOM 2317 O O . ALA A 1 305 ? -15.18 19.359 28 1 88.75 305 ALA A O 1
ATOM 2318 N N . ILE A 1 306 ? -13.875 19.75 26.219 1 89.44 306 ILE A N 1
ATOM 2319 C CA . ILE A 1 306 ? -14.258 21.156 26.141 1 89.44 306 ILE A CA 1
ATOM 2320 C C . ILE A 1 306 ? -15.492 21.297 25.25 1 89.44 306 ILE A C 1
ATOM 2322 O O . ILE A 1 306 ? -16.344 22.156 25.5 1 89.44 306 ILE A O 1
ATOM 2326 N N . TRP A 1 307 ? -15.414 20.594 24.156 1 88.25 307 TRP A N 1
ATOM 2327 C CA . TRP A 1 307 ? -16.5 20.75 23.188 1 88.25 307 TRP A CA 1
ATOM 2328 C C . TRP A 1 307 ? -17.781 20.125 23.703 1 88.25 307 TRP A C 1
ATOM 2330 O O . TRP A 1 307 ? -18.875 20.484 23.25 1 88.25 307 TRP A O 1
ATOM 2340 N N . MET B 1 1 ? -22.812 -19.359 -11.016 1 56.28 1 MET B N 1
ATOM 2341 C CA . MET B 1 1 ? -22.891 -18.141 -11.828 1 56.28 1 MET B CA 1
ATOM 2342 C C . MET B 1 1 ? -22.391 -16.938 -11.039 1 56.28 1 MET B C 1
ATOM 2344 O O . MET B 1 1 ? -21.594 -16.141 -11.547 1 56.28 1 MET B O 1
ATOM 2348 N N . GLN B 1 2 ? -22.609 -16.969 -9.711 1 71.62 2 GLN B N 1
ATOM 2349 C CA . GLN B 1 2 ? -22.25 -15.836 -8.859 1 71.62 2 GLN B CA 1
ATOM 2350 C C . GLN B 1 2 ? -20.75 -15.773 -8.625 1 71.62 2 GLN B C 1
ATOM 2352 O O . GLN B 1 2 ? -20.141 -14.695 -8.695 1 71.62 2 GLN B O 1
ATOM 2357 N N . ALA B 1 3 ? -20.078 -16.922 -8.594 1 74 3 ALA B N 1
ATOM 2358 C CA . ALA B 1 3 ? -18.641 -16.969 -8.391 1 74 3 ALA B CA 1
ATOM 2359 C C . ALA B 1 3 ? -17.891 -16.547 -9.656 1 74 3 ALA B C 1
ATOM 2361 O O . ALA B 1 3 ? -16.891 -15.844 -9.594 1 74 3 ALA B O 1
ATOM 2362 N N . GLY B 1 4 ? -18.547 -16.938 -10.711 1 76.94 4 GLY B N 1
ATOM 2363 C CA . GLY B 1 4 ? -17.938 -16.609 -11.992 1 76.94 4 GLY B CA 1
ATOM 2364 C C . GLY B 1 4 ? -17.875 -15.109 -12.242 1 76.94 4 GLY B C 1
ATOM 2365 O O . GLY B 1 4 ? -16.844 -14.586 -12.664 1 76.94 4 GLY B O 1
ATOM 2366 N N . LEU B 1 5 ? -18.922 -14.438 -11.922 1 81.5 5 LEU B N 1
ATOM 2367 C CA . LEU B 1 5 ? -18.969 -12.992 -12.117 1 81.5 5 LEU B CA 1
ATOM 2368 C C . LEU B 1 5 ? -18.047 -12.281 -11.141 1 81.5 5 LEU B C 1
ATOM 2370 O O . LEU B 1 5 ? -17.406 -11.281 -11.5 1 81.5 5 LEU B O 1
ATOM 2374 N N . THR B 1 6 ? -17.953 -12.789 -9.984 1 86.56 6 THR B N 1
ATOM 2375 C CA . THR B 1 6 ? -17.078 -12.219 -8.977 1 86.56 6 THR B CA 1
ATOM 2376 C C . THR B 1 6 ? -15.609 -12.328 -9.406 1 86.56 6 THR B C 1
ATOM 2378 O O . THR B 1 6 ? -14.836 -11.383 -9.258 1 86.56 6 THR B O 1
ATOM 2381 N N . ILE B 1 7 ? -15.305 -13.438 -9.961 1 88.44 7 ILE B N 1
ATOM 2382 C CA . ILE B 1 7 ? -13.93 -13.68 -10.391 1 88.44 7 ILE B CA 1
ATOM 2383 C C . ILE B 1 7 ? -13.602 -12.789 -11.586 1 88.44 7 ILE B C 1
ATOM 2385 O O . ILE B 1 7 ? -12.508 -12.234 -11.672 1 88.44 7 ILE B O 1
ATOM 2389 N N . LEU B 1 8 ? -14.578 -12.711 -12.453 1 90.12 8 LEU B N 1
ATOM 2390 C CA . LEU B 1 8 ? -14.383 -11.836 -13.609 1 90.12 8 LEU B CA 1
ATOM 2391 C C . LEU B 1 8 ? -14.133 -10.398 -13.164 1 90.12 8 LEU B C 1
ATOM 2393 O O . LEU B 1 8 ? -13.234 -9.734 -13.672 1 90.12 8 LEU B O 1
ATOM 2397 N N . ASN B 1 9 ? -14.875 -9.969 -12.25 1 93 9 ASN B N 1
ATOM 2398 C CA . ASN B 1 9 ? -14.734 -8.617 -11.719 1 93 9 ASN B CA 1
ATOM 2399 C C . ASN B 1 9 ? -13.383 -8.43 -11.023 1 93 9 ASN B C 1
ATOM 2401 O O . ASN B 1 9 ? -12.711 -7.422 -11.242 1 93 9 ASN B O 1
ATOM 2405 N N . GLN B 1 10 ? -13 -9.352 -10.234 1 94 10 GLN B N 1
ATOM 2406 C CA . GLN B 1 10 ? -11.758 -9.242 -9.477 1 94 10 GLN B CA 1
ATOM 2407 C C . GLN B 1 10 ? -10.547 -9.258 -10.406 1 94 10 GLN B C 1
ATOM 2409 O O . GLN B 1 10 ? -9.578 -8.523 -10.195 1 94 10 GLN B O 1
ATOM 2414 N N . VAL B 1 11 ? -10.633 -10.141 -11.344 1 94 11 VAL B N 1
ATOM 2415 C CA . VAL B 1 11 ? -9.531 -10.219 -12.305 1 94 11 VAL B CA 1
ATOM 2416 C C . VAL B 1 11 ? -9.406 -8.891 -13.055 1 94 11 VAL B C 1
ATOM 2418 O O . VAL B 1 11 ? -8.305 -8.398 -13.289 1 94 11 VAL B O 1
ATOM 2421 N N . PHE B 1 12 ? -10.508 -8.336 -13.422 1 94.81 12 PHE B N 1
ATOM 2422 C CA . PHE B 1 12 ? -10.5 -7.055 -14.109 1 94.81 12 PHE B CA 1
ATOM 2423 C C . PHE B 1 12 ? -9.898 -5.969 -13.227 1 94.81 12 PHE B C 1
ATOM 2425 O O . PHE B 1 12 ? -9.109 -5.148 -13.703 1 94.81 12 PHE B O 1
ATOM 2432 N N . ILE B 1 13 ? -10.273 -5.914 -12.008 1 97.19 13 ILE B N 1
ATOM 2433 C CA . ILE B 1 13 ? -9.727 -4.973 -11.039 1 97.19 13 ILE B CA 1
ATOM 2434 C C . ILE B 1 13 ? -8.203 -5.121 -10.977 1 97.19 13 ILE B C 1
ATOM 2436 O O . ILE B 1 13 ? -7.473 -4.133 -11.039 1 97.19 13 ILE B O 1
ATOM 2440 N N . MET B 1 14 ? -7.754 -6.348 -10.852 1 96.56 14 MET B N 1
ATOM 2441 C CA . MET B 1 14 ? -6.32 -6.613 -10.766 1 96.56 14 MET B CA 1
ATOM 2442 C C . MET B 1 14 ? -5.598 -6.141 -12.016 1 96.56 14 MET B C 1
ATOM 2444 O O . MET B 1 14 ? -4.492 -5.605 -11.938 1 96.56 14 MET B O 1
ATOM 2448 N N . PHE B 1 15 ? -6.289 -6.328 -13.102 1 96.5 15 PHE B N 1
ATOM 2449 C CA . PHE B 1 15 ? -5.68 -5.902 -14.359 1 96.5 15 PHE B CA 1
ATOM 2450 C C . PHE B 1 15 ? -5.574 -4.383 -14.414 1 96.5 15 PHE B C 1
ATOM 2452 O O . PHE B 1 15 ? -4.59 -3.844 -14.93 1 96.5 15 PHE B O 1
ATOM 2459 N N . LEU B 1 16 ? -6.551 -3.639 -13.969 1 97.75 16 LEU B N 1
ATOM 2460 C CA . LEU B 1 16 ? -6.48 -2.184 -13.891 1 97.75 16 LEU B CA 1
ATOM 2461 C C . LEU B 1 16 ? -5.316 -1.741 -13.016 1 97.75 16 LEU B C 1
ATOM 2463 O O . LEU B 1 16 ? -4.633 -0.762 -13.328 1 97.75 16 LEU B O 1
ATOM 2467 N N . LEU B 1 17 ? -5.094 -2.43 -11.953 1 98.19 17 LEU B N 1
ATOM 2468 C CA . LEU B 1 17 ? -3.98 -2.123 -11.055 1 98.19 17 LEU B CA 1
ATOM 2469 C C . LEU B 1 17 ? -2.645 -2.404 -11.734 1 98.19 17 LEU B C 1
ATOM 2471 O O . LEU B 1 17 ? -1.697 -1.627 -11.594 1 98.19 17 LEU B O 1
ATOM 2475 N N . ILE B 1 18 ? -2.576 -3.527 -12.477 1 97.75 18 ILE B N 1
ATOM 2476 C CA . ILE B 1 18 ? -1.378 -3.863 -13.242 1 97.75 18 ILE B CA 1
ATOM 2477 C C . ILE B 1 18 ? -1.092 -2.766 -14.266 1 97.75 18 ILE B C 1
ATOM 2479 O O . ILE B 1 18 ? 0.053 -2.33 -14.414 1 97.75 18 ILE B O 1
ATOM 2483 N N . LEU B 1 19 ? -2.133 -2.326 -14.938 1 98 19 LEU B N 1
ATOM 2484 C CA . LEU B 1 19 ? -1.988 -1.258 -15.914 1 98 19 LEU B CA 1
ATOM 2485 C C . LEU B 1 19 ? -1.445 0.01 -15.266 1 98 19 LEU B C 1
ATOM 2487 O O . LEU B 1 19 ? -0.627 0.716 -15.859 1 98 19 LEU B O 1
ATOM 2491 N N . THR B 1 20 ? -1.902 0.314 -14.086 1 98.12 20 THR B N 1
ATOM 2492 C CA . THR B 1 20 ? -1.4 1.469 -13.352 1 98.12 20 THR B CA 1
ATOM 2493 C C . THR B 1 20 ? 0.097 1.333 -13.086 1 98.12 20 THR B C 1
ATOM 2495 O O . THR B 1 20 ? 0.856 2.285 -13.281 1 98.12 20 THR B O 1
ATOM 2498 N N . GLY B 1 21 ? 0.509 0.147 -12.625 1 98.06 21 GLY B N 1
ATOM 2499 C CA . GLY B 1 21 ? 1.93 -0.096 -12.438 1 98.06 21 GLY B CA 1
ATOM 2500 C C . GLY B 1 21 ? 2.732 0.044 -13.719 1 98.06 21 GLY B C 1
ATOM 2501 O O . GLY B 1 21 ? 3.826 0.612 -13.711 1 98.06 21 GLY B O 1
ATOM 2502 N N . TYR B 1 22 ? 2.148 -0.482 -14.805 1 98 22 TYR B N 1
ATOM 2503 C CA . TYR B 1 22 ? 2.771 -0.393 -16.109 1 98 22 TYR B CA 1
ATOM 2504 C C . TYR B 1 22 ? 3.053 1.058 -16.484 1 98 22 TYR B C 1
ATOM 2506 O O . TYR B 1 22 ? 4.176 1.401 -16.875 1 98 22 TYR B O 1
ATOM 2514 N N . PHE B 1 23 ? 2.135 1.924 -16.328 1 97.75 23 PHE B N 1
ATOM 2515 C CA . PHE B 1 23 ? 2.277 3.322 -16.719 1 97.75 23 PHE B CA 1
ATOM 2516 C C . PHE B 1 23 ? 3.148 4.074 -15.719 1 97.75 23 PHE B C 1
ATOM 2518 O O . PHE B 1 23 ? 3.863 5.008 -16.094 1 97.75 23 PHE B O 1
ATOM 2525 N N . CYS B 1 24 ? 3.131 3.699 -14.453 1 97.5 24 CYS B N 1
ATOM 2526 C CA . CYS B 1 24 ? 4.023 4.312 -13.477 1 97.5 24 CYS B CA 1
ATOM 2527 C C . CYS B 1 24 ? 5.48 4.137 -13.891 1 97.5 24 CYS B C 1
ATOM 2529 O O . CYS B 1 24 ? 6.293 5.051 -13.711 1 97.5 24 CYS B O 1
ATOM 2531 N N . HIS B 1 25 ? 5.758 2.936 -14.398 1 97.56 25 HIS B N 1
ATOM 2532 C CA . HIS B 1 25 ? 7.125 2.709 -14.844 1 97.56 25 HIS B CA 1
ATOM 2533 C C . HIS B 1 25 ? 7.426 3.494 -16.109 1 97.56 25 HIS B C 1
ATOM 2535 O O . HIS B 1 25 ? 8.484 4.113 -16.234 1 97.56 25 HIS B O 1
ATOM 2541 N N . ARG B 1 26 ? 6.523 3.537 -17.078 1 96.81 26 ARG B N 1
ATOM 2542 C CA . ARG B 1 26 ? 6.723 4.203 -18.359 1 96.81 26 ARG B CA 1
ATOM 2543 C C . ARG B 1 26 ? 6.863 5.711 -18.188 1 96.81 26 ARG B C 1
ATOM 2545 O O . ARG B 1 26 ? 7.578 6.367 -18.938 1 96.81 26 ARG B O 1
ATOM 2552 N N . LEU B 1 27 ? 6.27 6.219 -17.141 1 94.88 27 LEU B N 1
ATOM 2553 C CA . LEU B 1 27 ? 6.309 7.648 -16.859 1 94.88 27 LEU B CA 1
ATOM 2554 C C . LEU B 1 27 ? 7.469 7.996 -15.938 1 94.88 27 LEU B C 1
ATOM 2556 O O . LEU B 1 27 ? 7.621 9.148 -15.531 1 94.88 27 LEU B O 1
ATOM 2560 N N . GLY B 1 28 ? 8.172 7.027 -15.523 1 95.06 28 GLY B N 1
ATOM 2561 C CA . GLY B 1 28 ? 9.383 7.254 -14.742 1 95.06 28 GLY B CA 1
ATOM 2562 C C . GLY B 1 28 ? 9.109 7.406 -13.258 1 95.06 28 GLY B C 1
ATOM 2563 O O . GLY B 1 28 ? 9.984 7.848 -12.508 1 95.06 28 GLY B O 1
ATOM 2564 N N . LEU B 1 29 ? 7.977 7.047 -12.805 1 94.56 29 LEU B N 1
ATOM 2565 C CA . LEU B 1 29 ? 7.605 7.191 -11.398 1 94.56 29 LEU B CA 1
ATOM 2566 C C . LEU B 1 29 ? 8.234 6.086 -10.555 1 94.56 29 LEU B C 1
ATOM 2568 O O . LEU B 1 29 ? 8.555 6.297 -9.383 1 94.56 29 LEU B O 1
ATOM 2572 N N . ILE B 1 30 ? 8.281 4.887 -11.102 1 96.81 30 ILE B N 1
ATOM 2573 C CA . ILE B 1 30 ? 8.898 3.756 -10.422 1 96.81 30 ILE B CA 1
ATOM 2574 C C . ILE B 1 30 ? 9.969 3.137 -11.312 1 96.81 30 ILE B C 1
ATOM 2576 O O . ILE B 1 30 ? 9.68 2.67 -12.414 1 96.81 30 ILE B O 1
ATOM 2580 N N . SER B 1 31 ? 11.172 3.111 -10.844 1 97.25 31 SER B N 1
ATOM 2581 C CA . SER B 1 31 ? 12.281 2.527 -11.594 1 97.25 31 SER B CA 1
ATOM 2582 C C . SER B 1 31 ? 12.344 1.016 -11.398 1 97.25 31 SER B C 1
ATOM 2584 O O . SER B 1 31 ? 11.672 0.469 -10.523 1 97.25 31 SER B O 1
ATOM 2586 N N . ALA B 1 32 ? 13.188 0.381 -12.258 1 95 32 ALA B N 1
ATOM 2587 C CA . ALA B 1 32 ? 13.391 -1.062 -12.141 1 95 32 ALA B CA 1
ATOM 2588 C C . ALA B 1 32 ? 13.992 -1.424 -10.789 1 95 32 ALA B C 1
ATOM 2590 O O . ALA B 1 32 ? 13.602 -2.418 -10.172 1 95 32 ALA B O 1
ATOM 2591 N N . ARG B 1 33 ? 14.922 -0.606 -10.367 1 94.5 33 ARG B N 1
ATOM 2592 C CA . ARG B 1 33 ? 15.586 -0.853 -9.094 1 94.5 33 ARG B CA 1
ATOM 2593 C C . ARG B 1 33 ? 14.617 -0.701 -7.926 1 94.5 33 ARG B C 1
ATOM 2595 O O . ARG B 1 33 ? 14.602 -1.527 -7.012 1 94.5 33 ARG B O 1
ATOM 2602 N N . ALA B 1 34 ? 13.805 0.31 -7.934 1 96.38 34 ALA B N 1
ATOM 2603 C CA . ALA B 1 34 ? 12.805 0.519 -6.895 1 96.38 34 ALA B CA 1
ATOM 2604 C C . ALA B 1 34 ? 11.789 -0.622 -6.871 1 96.38 34 ALA B C 1
ATOM 2606 O O . ALA B 1 34 ? 11.336 -1.042 -5.805 1 96.38 34 ALA B O 1
ATOM 2607 N N . ASN B 1 35 ? 11.461 -1.031 -8.047 1 96.12 35 ASN B N 1
ATOM 2608 C CA . ASN B 1 35 ? 10.484 -2.113 -8.148 1 96.12 35 ASN B CA 1
ATOM 2609 C C . ASN B 1 35 ? 11 -3.396 -7.504 1 96.12 35 ASN B C 1
ATOM 2611 O O . ASN B 1 35 ? 10.234 -4.137 -6.887 1 96.12 35 ASN B O 1
ATOM 2615 N N . LYS B 1 36 ? 12.258 -3.678 -7.676 1 94.25 36 LYS B N 1
ATOM 2616 C CA . LYS B 1 36 ? 12.852 -4.852 -7.047 1 94.25 36 LYS B CA 1
ATOM 2617 C C . LYS B 1 36 ? 12.773 -4.758 -5.523 1 94.25 36 LYS B C 1
ATOM 2619 O O . LYS B 1 36 ? 12.531 -5.758 -4.848 1 94.25 36 LYS B O 1
ATOM 2624 N N . GLN B 1 37 ? 12.969 -3.625 -4.984 1 95.62 37 GLN B N 1
ATOM 2625 C CA . GLN B 1 37 ? 12.883 -3.424 -3.543 1 95.62 37 GLN B CA 1
ATOM 2626 C C . GLN B 1 37 ? 11.438 -3.561 -3.057 1 95.62 37 GLN B C 1
ATOM 2628 O O . GLN B 1 37 ? 11.195 -4.078 -1.963 1 95.62 37 GLN B O 1
ATOM 2633 N N . LEU B 1 38 ? 10.523 -3.064 -3.877 1 95.81 38 LEU B N 1
ATOM 2634 C CA . LEU B 1 38 ? 9.109 -3.23 -3.545 1 95.81 38 LEU B CA 1
ATOM 2635 C C . LEU B 1 38 ? 8.727 -4.707 -3.537 1 95.81 38 LEU B C 1
ATOM 2637 O O . LEU B 1 38 ? 7.98 -5.152 -2.658 1 95.81 38 LEU B O 1
ATOM 2641 N N . ALA B 1 39 ? 9.211 -5.418 -4.523 1 93.94 39 ALA B N 1
ATOM 2642 C CA . ALA B 1 39 ? 8.961 -6.855 -4.582 1 93.94 39 ALA B CA 1
ATOM 2643 C C . ALA B 1 39 ? 9.516 -7.559 -3.346 1 93.94 39 ALA B C 1
ATOM 2645 O O . ALA B 1 39 ? 8.867 -8.453 -2.787 1 93.94 39 ALA B O 1
ATOM 2646 N N . ASN B 1 40 ? 10.664 -7.152 -2.951 1 92.5 40 ASN B N 1
ATOM 2647 C CA . ASN B 1 40 ? 11.266 -7.719 -1.75 1 92.5 40 ASN B CA 1
ATOM 2648 C C . ASN B 1 40 ? 10.453 -7.383 -0.503 1 92.5 40 ASN B C 1
ATOM 2650 O O . ASN B 1 40 ? 10.32 -8.211 0.397 1 92.5 40 ASN B O 1
ATOM 2654 N N . LEU B 1 41 ? 9.977 -6.172 -0.445 1 94.94 41 LEU B N 1
ATOM 2655 C CA . LEU B 1 41 ? 9.109 -5.766 0.655 1 94.94 41 LEU B CA 1
ATOM 2656 C C . LEU B 1 41 ? 7.863 -6.641 0.711 1 94.94 41 LEU B C 1
ATOM 2658 O O . LEU B 1 41 ? 7.434 -7.047 1.793 1 94.94 41 LEU B O 1
ATOM 2662 N N . LEU B 1 42 ? 7.258 -6.918 -0.407 1 94.56 42 LEU B N 1
ATOM 2663 C CA . LEU B 1 42 ? 6.059 -7.742 -0.502 1 94.56 42 LEU B CA 1
ATOM 2664 C C . LEU B 1 42 ? 6.316 -9.141 0.042 1 94.56 42 LEU B C 1
ATOM 2666 O O . LEU B 1 42 ? 5.539 -9.648 0.852 1 94.56 42 LEU B O 1
ATOM 2670 N N . ILE B 1 43 ? 7.398 -9.688 -0.329 1 88.5 43 ILE B N 1
ATOM 2671 C CA . ILE B 1 43 ? 7.688 -11.078 0.005 1 88.5 43 ILE B CA 1
ATOM 2672 C C . ILE B 1 43 ? 8.102 -11.18 1.471 1 88.5 43 ILE B C 1
ATOM 2674 O O . ILE B 1 43 ? 7.742 -12.141 2.16 1 88.5 43 ILE B O 1
ATOM 2678 N N . THR B 1 44 ? 8.82 -10.188 2.012 1 92.12 44 THR B N 1
ATOM 2679 C CA . THR B 1 44 ? 9.43 -10.297 3.336 1 92.12 44 THR B CA 1
ATOM 2680 C C . THR B 1 44 ? 8.477 -9.789 4.41 1 92.12 44 THR B C 1
ATOM 2682 O O . THR B 1 44 ? 8.242 -10.469 5.414 1 92.12 44 THR B O 1
ATOM 2685 N N . ILE B 1 45 ? 7.848 -8.656 4.121 1 95.88 45 ILE B N 1
ATOM 2686 C CA . ILE B 1 45 ? 7.086 -8.008 5.188 1 95.88 45 ILE B CA 1
ATOM 2687 C C . ILE B 1 45 ? 5.594 -8.219 4.953 1 95.88 45 ILE B C 1
ATOM 2689 O O . ILE B 1 45 ? 4.875 -8.664 5.848 1 95.88 45 ILE B O 1
ATOM 2693 N N . VAL B 1 46 ? 5.121 -7.926 3.789 1 96.5 46 VAL B N 1
ATOM 2694 C CA . VAL B 1 46 ? 3.689 -7.875 3.51 1 96.5 46 VAL B CA 1
ATOM 2695 C C . VAL B 1 46 ? 3.105 -9.289 3.557 1 96.5 46 VAL B C 1
ATOM 2697 O O . VAL B 1 46 ? 2.078 -9.516 4.199 1 96.5 46 VAL B O 1
ATOM 2700 N N . THR B 1 47 ? 3.738 -10.227 2.904 1 92.56 47 THR B N 1
ATOM 2701 C CA . THR B 1 47 ? 3.25 -11.602 2.898 1 92.56 47 THR B CA 1
ATOM 2702 C C . THR B 1 47 ? 3.316 -12.203 4.301 1 92.56 47 THR B C 1
ATOM 2704 O O . THR B 1 47 ? 2.393 -12.898 4.727 1 92.56 47 THR B O 1
ATOM 2707 N N . ALA B 1 48 ? 4.387 -11.938 5.012 1 93.94 48 ALA B N 1
ATOM 2708 C CA . ALA B 1 48 ? 4.504 -12.398 6.391 1 93.94 48 ALA B CA 1
ATOM 2709 C C . ALA B 1 48 ? 3.371 -11.844 7.254 1 93.94 48 ALA B C 1
ATOM 2711 O O . ALA B 1 48 ? 2.764 -12.586 8.039 1 93.94 48 ALA B O 1
ATOM 2712 N N . ALA B 1 49 ? 3.109 -10.594 7.066 1 96.38 49 ALA B N 1
ATOM 2713 C CA . ALA B 1 49 ? 2.029 -9.953 7.816 1 96.38 49 ALA B CA 1
ATOM 2714 C C . ALA B 1 49 ? 0.682 -10.586 7.48 1 96.38 49 ALA B C 1
ATOM 2716 O O . ALA B 1 49 ? -0.15 -10.797 8.367 1 96.38 49 ALA B O 1
ATOM 2717 N N . LEU B 1 50 ? 0.491 -10.867 6.242 1 94.69 50 LEU B N 1
ATOM 2718 C CA . LEU B 1 50 ? -0.772 -11.453 5.801 1 94.69 50 LEU B CA 1
ATOM 2719 C C . LEU B 1 50 ? -0.993 -12.82 6.441 1 94.69 50 LEU B C 1
ATOM 2721 O O . LEU B 1 50 ? -2.102 -13.133 6.883 1 94.69 50 LEU B O 1
ATOM 2725 N N . ILE B 1 51 ? 0.047 -13.617 6.441 1 93 51 ILE B N 1
ATOM 2726 C CA . ILE B 1 51 ? -0.043 -14.945 7.035 1 93 51 ILE B CA 1
ATOM 2727 C C . ILE B 1 51 ? -0.369 -14.828 8.523 1 93 51 ILE B C 1
ATOM 2729 O O . ILE B 1 51 ? -1.298 -15.477 9.016 1 93 51 ILE B O 1
ATOM 2733 N N . ILE B 1 52 ? 0.348 -13.977 9.227 1 95.31 52 ILE B N 1
ATOM 2734 C CA . ILE B 1 52 ? 0.113 -13.797 10.656 1 95.31 52 ILE B CA 1
ATOM 2735 C C . ILE B 1 52 ? -1.318 -13.312 10.891 1 95.31 52 ILE B C 1
ATOM 2737 O O . ILE B 1 52 ? -2.016 -13.82 11.773 1 95.31 52 ILE B O 1
ATOM 2741 N N . ASP B 1 53 ? -1.733 -12.391 10.094 1 95.62 53 ASP B N 1
ATOM 2742 C CA . ASP B 1 53 ? -3.076 -11.836 10.219 1 95.62 53 ASP B CA 1
ATOM 2743 C C . ASP B 1 53 ? -4.141 -12.906 10.008 1 95.62 53 ASP B C 1
ATOM 2745 O O . ASP B 1 53 ? -5.129 -12.961 10.734 1 95.62 53 ASP B O 1
ATOM 2749 N N . THR B 1 54 ? -3.939 -13.734 9.039 1 93 54 THR B N 1
ATOM 2750 C CA . THR B 1 54 ? -4.918 -14.742 8.656 1 93 54 THR B CA 1
ATOM 2751 C C . THR B 1 54 ? -5.051 -15.812 9.734 1 93 54 THR B C 1
ATOM 2753 O O . THR B 1 54 ? -6.137 -16.344 9.953 1 93 54 THR B O 1
ATOM 2756 N N . TYR B 1 55 ? -3.988 -16.094 10.414 1 94.56 55 TYR B N 1
ATOM 2757 C CA . TYR B 1 55 ? -3.984 -17.125 11.438 1 94.56 55 TYR B CA 1
ATOM 2758 C C . TYR B 1 55 ? -4.57 -16.609 12.742 1 94.56 55 TYR B C 1
ATOM 2760 O O . TYR B 1 55 ? -4.762 -17.359 13.695 1 94.56 55 TYR B O 1
ATOM 2768 N N . GLN B 1 56 ? -4.824 -15.258 12.812 1 94.56 56 GLN B N 1
ATOM 2769 C CA . GLN B 1 56 ? -5.543 -14.695 13.953 1 94.56 56 GLN B CA 1
ATOM 2770 C C . GLN B 1 56 ? -7.035 -14.992 13.859 1 94.56 56 GLN B C 1
ATOM 2772 O O . GLN B 1 56 ? -7.852 -14.07 13.773 1 94.56 56 GLN B O 1
ATOM 2777 N N . THR B 1 57 ? -7.371 -16.234 13.758 1 90.69 57 THR B N 1
ATOM 2778 C CA . THR B 1 57 ? -8.734 -16.734 13.672 1 90.69 57 THR B CA 1
ATOM 2779 C C . THR B 1 57 ? -8.984 -17.812 14.719 1 90.69 57 THR B C 1
ATOM 2781 O O . THR B 1 57 ? -8.039 -18.359 15.297 1 90.69 57 THR B O 1
ATOM 2784 N N . ASP B 1 58 ? -10.234 -18.062 15.039 1 91.56 58 ASP B N 1
ATOM 2785 C CA . ASP B 1 58 ? -10.57 -19.062 16.047 1 91.56 58 ASP B CA 1
ATOM 2786 C C . ASP B 1 58 ? -10.203 -20.469 15.57 1 91.56 58 ASP B C 1
ATOM 2788 O O . ASP B 1 58 ? -10.359 -20.797 14.391 1 91.56 58 ASP B O 1
ATOM 2792 N N . PHE B 1 59 ? -9.797 -21.266 16.5 1 91.81 59 PHE B N 1
ATOM 2793 C CA . PHE B 1 59 ? -9.453 -22.641 16.172 1 91.81 59 PHE B CA 1
ATOM 2794 C C . PHE B 1 59 ? -10.695 -23.422 15.766 1 91.81 59 PHE B C 1
ATOM 2796 O O . PHE B 1 59 ? -11.727 -23.359 16.438 1 91.81 59 PHE B O 1
ATOM 2803 N N . ASP B 1 60 ? -10.586 -24.094 14.695 1 92.12 60 ASP B N 1
ATOM 2804 C CA . ASP B 1 60 ? -11.602 -24.984 14.133 1 92.12 60 ASP B CA 1
ATOM 2805 C C . ASP B 1 60 ? -10.984 -26.281 13.633 1 92.12 60 ASP B C 1
ATOM 2807 O O . ASP B 1 60 ? -10.195 -26.281 12.695 1 92.12 60 ASP B O 1
ATOM 2811 N N . PRO B 1 61 ? -11.406 -27.359 14.281 1 93.38 61 PRO B N 1
ATOM 2812 C CA . PRO B 1 61 ? -10.836 -28.656 13.883 1 93.38 61 PRO B CA 1
ATOM 2813 C C . PRO B 1 61 ? -11.023 -28.938 12.391 1 93.38 61 PRO B C 1
ATOM 2815 O O . PRO B 1 61 ? -10.156 -29.562 11.773 1 93.38 61 PRO B O 1
ATOM 2818 N N . ALA B 1 62 ? -12.102 -28.594 11.875 1 94.44 62 ALA B N 1
ATOM 2819 C CA . ALA B 1 62 ? -12.336 -28.797 10.445 1 94.44 62 ALA B CA 1
ATOM 2820 C C . ALA B 1 62 ? -11.336 -27.984 9.617 1 94.44 62 ALA B C 1
ATOM 2822 O O . ALA B 1 62 ? -10.836 -28.484 8.602 1 94.44 62 ALA B O 1
ATOM 2823 N N . ALA B 1 63 ? -11.055 -26.797 10.07 1 93.5 63 ALA B N 1
ATOM 2824 C CA . ALA B 1 63 ? -10.078 -25.953 9.375 1 93.5 63 ALA B CA 1
ATOM 2825 C C . ALA B 1 63 ? -8.68 -26.547 9.469 1 93.5 63 ALA B C 1
ATOM 2827 O O . ALA B 1 63 ? -7.91 -26.5 8.5 1 93.5 63 ALA B O 1
ATOM 2828 N N . ALA B 1 64 ? -8.375 -27.109 10.602 1 94.06 64 ALA B N 1
ATOM 2829 C CA . ALA B 1 64 ? -7.066 -27.734 10.797 1 94.06 64 ALA B CA 1
ATOM 2830 C C . ALA B 1 64 ? -6.898 -28.953 9.891 1 94.06 64 ALA B C 1
ATOM 2832 O O . ALA B 1 64 ? -5.84 -29.141 9.289 1 94.06 64 ALA B O 1
ATOM 2833 N N . ARG B 1 65 ? -7.871 -29.734 9.828 1 96.06 65 ARG B N 1
ATOM 2834 C CA . ARG B 1 65 ? -7.855 -30.891 8.938 1 96.06 65 ARG B CA 1
ATOM 2835 C C . ARG B 1 65 ? -7.723 -30.469 7.484 1 96.06 65 ARG B C 1
ATOM 2837 O O . ARG B 1 65 ? -6.934 -31.031 6.73 1 96.06 65 ARG B O 1
ATOM 2844 N N . ASN B 1 66 ? -8.5 -29.484 7.117 1 97 66 ASN B N 1
ATOM 2845 C CA . ASN B 1 66 ? -8.453 -28.969 5.75 1 97 66 ASN B CA 1
ATOM 2846 C C . ASN B 1 66 ? -7.082 -28.391 5.418 1 97 66 ASN B C 1
ATOM 2848 O O . ASN B 1 66 ? -6.625 -28.469 4.277 1 97 66 ASN B O 1
ATOM 2852 N N . LEU B 1 67 ? -6.469 -27.781 6.414 1 96 67 LEU B N 1
ATOM 2853 C CA . LEU B 1 67 ? -5.121 -27.25 6.219 1 96 67 LEU B CA 1
ATOM 2854 C C . LEU B 1 67 ? -4.137 -28.375 5.906 1 96 67 LEU B C 1
ATOM 2856 O O . LEU B 1 67 ? -3.273 -28.234 5.043 1 96 67 LEU B O 1
ATOM 2860 N N . LEU B 1 68 ? -4.277 -29.469 6.582 1 95.94 68 LEU B N 1
ATOM 2861 C CA . LEU B 1 68 ? -3.416 -30.625 6.34 1 95.94 68 LEU B CA 1
ATOM 2862 C C . LEU B 1 68 ? -3.648 -31.188 4.941 1 95.94 68 LEU B C 1
ATOM 2864 O O . LEU B 1 68 ? -2.695 -31.547 4.246 1 95.94 68 LEU B O 1
ATOM 2868 N N . ILE B 1 69 ? -4.879 -31.281 4.57 1 97.62 69 ILE B N 1
ATOM 2869 C CA . ILE B 1 69 ? -5.227 -31.734 3.23 1 97.62 69 ILE B CA 1
ATOM 2870 C C . ILE B 1 69 ? -4.66 -30.766 2.191 1 97.62 69 ILE B C 1
ATOM 2872 O O . ILE B 1 69 ? -4.16 -31.188 1.146 1 97.62 69 ILE B O 1
ATOM 2876 N N . SER B 1 70 ? -4.758 -29.484 2.516 1 97.69 70 SER B N 1
ATOM 2877 C CA . SER B 1 70 ? -4.215 -28.453 1.628 1 97.69 70 SER B CA 1
ATOM 2878 C C . SER B 1 70 ? -2.717 -28.656 1.412 1 97.69 70 SER B C 1
ATOM 2880 O O . SER B 1 70 ? -2.213 -28.453 0.306 1 97.69 70 SER B O 1
ATOM 2882 N N . PHE B 1 71 ? -2.031 -29.062 2.43 1 96.44 71 PHE B N 1
ATOM 2883 C CA . PHE B 1 71 ? -0.599 -29.312 2.324 1 96.44 71 PHE B CA 1
ATOM 2884 C C . PHE B 1 71 ? -0.316 -30.438 1.344 1 96.44 71 PHE B C 1
ATOM 2886 O O . PHE B 1 71 ? 0.536 -30.297 0.462 1 96.44 71 PHE B O 1
ATOM 2893 N N . ALA B 1 72 ? -1.022 -31.469 1.499 1 97.44 72 ALA B N 1
ATOM 2894 C CA . ALA B 1 72 ? -0.846 -32.625 0.619 1 97.44 72 ALA B CA 1
ATOM 2895 C C . ALA B 1 72 ? -1.188 -32.25 -0.825 1 97.44 72 ALA B C 1
ATOM 2897 O O . ALA B 1 72 ? -0.442 -32.594 -1.747 1 97.44 72 ALA B O 1
ATOM 2898 N N . LEU B 1 73 ? -2.266 -31.594 -1.012 1 98.25 73 LEU B N 1
ATOM 2899 C CA . LEU B 1 73 ? -2.707 -31.188 -2.346 1 98.25 73 LEU B CA 1
ATOM 2900 C C . LEU B 1 73 ? -1.721 -30.219 -2.977 1 98.25 73 LEU B C 1
ATOM 2902 O O . LEU B 1 73 ? -1.521 -30.234 -4.195 1 98.25 73 LEU B O 1
ATOM 2906 N N . SER B 1 74 ? -1.173 -29.328 -2.143 1 98.25 74 SER B N 1
ATOM 2907 C CA . SER B 1 74 ? -0.199 -28.359 -2.637 1 98.25 74 SER B CA 1
ATOM 2908 C C . SER B 1 74 ? 1.007 -29.062 -3.26 1 98.25 74 SER B C 1
ATOM 2910 O O . SER B 1 74 ? 1.416 -28.734 -4.371 1 98.25 74 SER B O 1
ATOM 2912 N N . PHE B 1 75 ? 1.534 -30.078 -2.572 1 97.62 75 PHE B N 1
ATOM 2913 C CA . PHE B 1 75 ? 2.65 -30.828 -3.119 1 97.62 75 PHE B CA 1
ATOM 2914 C C . PHE B 1 75 ? 2.221 -31.609 -4.363 1 97.62 75 PHE B C 1
ATOM 2916 O O . PHE B 1 75 ? 2.99 -31.719 -5.32 1 97.62 75 PHE B O 1
ATOM 2923 N N . GLY B 1 76 ? 1.012 -32.094 -4.289 1 98.06 76 GLY B N 1
ATOM 2924 C CA . GLY B 1 76 ? 0.478 -32.781 -5.453 1 98.06 76 GLY B CA 1
ATOM 2925 C C . GLY B 1 76 ? 0.416 -31.906 -6.691 1 98.06 76 GLY B C 1
ATOM 2926 O O . GLY B 1 76 ? 0.83 -32.312 -7.773 1 98.06 76 GLY B O 1
ATOM 2927 N N . ILE B 1 77 ? -0.064 -30.719 -6.543 1 98.19 77 ILE B N 1
ATOM 2928 C CA . ILE B 1 77 ? -0.219 -29.797 -7.656 1 98.19 77 ILE B CA 1
ATOM 2929 C C . ILE B 1 77 ? 1.155 -29.391 -8.18 1 98.19 77 ILE B C 1
ATOM 2931 O O . ILE B 1 77 ? 1.361 -29.297 -9.398 1 98.19 77 ILE B O 1
ATOM 2935 N N . LEU B 1 78 ? 2.102 -29.125 -7.289 1 98.12 78 LEU B N 1
ATOM 2936 C CA . LEU B 1 78 ? 3.447 -28.734 -7.695 1 98.12 78 LEU B CA 1
ATOM 2937 C C . LEU B 1 78 ? 4.152 -29.891 -8.406 1 98.12 78 LEU B C 1
ATOM 2939 O O . LEU B 1 78 ? 4.852 -29.672 -9.398 1 98.12 78 LEU B O 1
ATOM 2943 N N . PHE B 1 79 ? 3.926 -31.094 -7.902 1 97.88 79 PHE B N 1
ATOM 2944 C CA . PHE B 1 79 ? 4.488 -32.25 -8.555 1 97.88 79 PHE B CA 1
ATOM 2945 C C . PHE B 1 79 ? 3.871 -32.469 -9.93 1 97.88 79 PHE B C 1
ATOM 2947 O O . PHE B 1 79 ? 4.566 -32.844 -10.883 1 97.88 79 PHE B O 1
ATOM 2954 N N . LEU B 1 80 ? 2.584 -32.281 -10.008 1 98.31 80 LEU B N 1
ATOM 2955 C CA . LEU B 1 80 ? 1.931 -32.312 -11.312 1 98.31 80 LEU B CA 1
ATOM 2956 C C . LEU B 1 80 ? 2.59 -31.312 -12.266 1 98.31 80 LEU B C 1
ATOM 2958 O O . LEU B 1 80 ? 2.795 -31.609 -13.445 1 98.31 80 LEU B O 1
ATOM 2962 N N . GLY B 1 81 ? 2.875 -30.109 -11.781 1 98.25 81 GLY B N 1
ATOM 2963 C CA . GLY B 1 81 ? 3.592 -29.125 -12.57 1 98.25 81 GLY B CA 1
ATOM 2964 C C . GLY B 1 81 ? 4.926 -29.625 -13.094 1 98.25 81 GLY B C 1
ATOM 2965 O O . GLY B 1 81 ? 5.293 -29.359 -14.242 1 98.25 81 GLY B O 1
ATOM 2966 N N . VAL B 1 82 ? 5.656 -30.328 -12.227 1 97.44 82 VAL B N 1
ATOM 2967 C CA . VAL B 1 82 ? 6.941 -30.891 -12.617 1 97.44 82 VAL B CA 1
ATOM 2968 C C . VAL B 1 82 ? 6.746 -31.891 -13.766 1 97.44 82 VAL B C 1
ATOM 2970 O O . VAL B 1 82 ? 7.461 -31.844 -14.766 1 97.44 82 VAL B O 1
ATOM 2973 N N . VAL B 1 83 ? 5.773 -32.75 -13.617 1 97.69 83 VAL B N 1
ATOM 2974 C CA . VAL B 1 83 ? 5.516 -33.75 -14.625 1 97.69 83 VAL B CA 1
ATOM 2975 C C . VAL B 1 83 ? 5.105 -33.094 -15.938 1 97.69 83 VAL B C 1
ATOM 2977 O O . VAL B 1 83 ? 5.641 -33.438 -17 1 97.69 83 VAL B O 1
ATOM 2980 N N . VAL B 1 84 ? 4.207 -32.156 -15.891 1 97.94 84 VAL B N 1
ATOM 2981 C CA . VAL B 1 84 ? 3.709 -31.469 -17.078 1 97.94 84 VAL B CA 1
ATOM 2982 C C . VAL B 1 84 ? 4.84 -30.672 -17.734 1 97.94 84 VAL B C 1
ATOM 2984 O O . VAL B 1 84 ? 4.906 -30.578 -18.969 1 97.94 84 VAL B O 1
ATOM 2987 N N . SER B 1 85 ? 5.703 -30.094 -16.906 1 96.88 85 SER B N 1
ATOM 2988 C CA . SER B 1 85 ? 6.789 -29.266 -17.422 1 96.88 85 SER B CA 1
ATOM 2989 C C . SER B 1 85 ? 7.742 -30.094 -18.281 1 96.88 85 SER B C 1
ATOM 2991 O O . SER B 1 85 ? 8.469 -29.547 -19.109 1 96.88 85 SER B O 1
ATOM 2993 N N . LEU B 1 86 ? 7.77 -31.453 -18.094 1 94.06 86 LEU B N 1
ATOM 2994 C CA . LEU B 1 86 ? 8.641 -32.344 -18.859 1 94.06 86 LEU B CA 1
ATOM 2995 C C . LEU B 1 86 ? 8.219 -32.375 -20.328 1 94.06 86 LEU B C 1
ATOM 2997 O O . LEU B 1 86 ? 8.984 -32.812 -21.188 1 94.06 86 LEU B O 1
ATOM 3001 N N . LEU B 1 87 ? 7.039 -31.938 -20.594 1 93.19 87 LEU B N 1
ATOM 3002 C CA . LEU B 1 87 ? 6.582 -31.844 -21.969 1 93.19 87 LEU B CA 1
ATOM 3003 C C . LEU B 1 87 ? 7.363 -30.781 -22.734 1 93.19 87 LEU B C 1
ATOM 3005 O O . LEU B 1 87 ? 7.363 -30.766 -23.969 1 93.19 87 LEU B O 1
ATOM 3009 N N . MET B 1 88 ? 7.863 -29.797 -21.938 1 90.31 88 MET B N 1
ATOM 3010 C CA . MET B 1 88 ? 8.742 -28.828 -22.578 1 90.31 88 MET B CA 1
ATOM 3011 C C . MET B 1 88 ? 10.062 -29.469 -22.984 1 90.31 88 MET B C 1
ATOM 3013 O O . MET B 1 88 ? 10.953 -29.656 -22.156 1 90.31 88 MET B O 1
ATOM 3017 N N . LYS B 1 89 ? 10.172 -29.891 -24.234 1 79.5 89 LYS B N 1
ATOM 3018 C CA . LYS B 1 89 ? 11.328 -30.609 -24.766 1 79.5 89 LYS B CA 1
ATOM 3019 C C . LYS B 1 89 ? 12.477 -29.656 -25.078 1 79.5 89 LYS B C 1
ATOM 3021 O O . LYS B 1 89 ? 12.258 -28.469 -25.344 1 79.5 89 LYS B O 1
ATOM 3026 N N . ARG B 1 90 ? 13.688 -30.25 -24.953 1 66.5 90 ARG B N 1
ATOM 3027 C CA . ARG B 1 90 ? 14.969 -29.578 -25.094 1 66.5 90 ARG B CA 1
ATOM 3028 C C . ARG B 1 90 ? 15.195 -29.109 -26.531 1 66.5 90 ARG B C 1
ATOM 3030 O O . ARG B 1 90 ? 15.445 -29.906 -27.422 1 66.5 90 ARG B O 1
ATOM 3037 N N . LYS B 1 91 ? 14.367 -27.984 -26.891 1 64.62 91 LYS B N 1
ATOM 3038 C CA . LYS B 1 91 ? 14.773 -27.297 -28.109 1 64.62 91 LYS 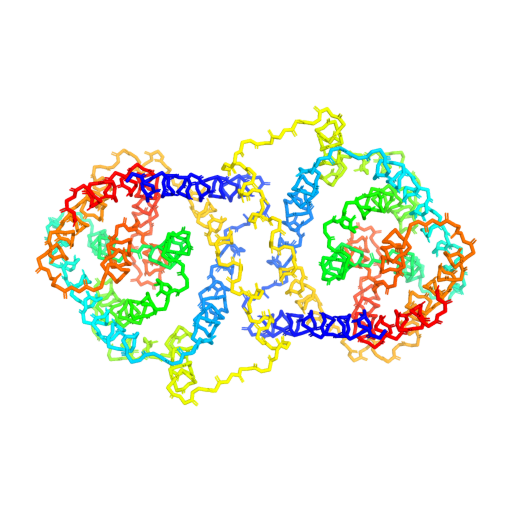B CA 1
ATOM 3039 C C . LYS B 1 91 ? 15.211 -25.859 -27.828 1 64.62 91 LYS B C 1
ATOM 3041 O O . LYS B 1 91 ? 14.375 -25.016 -27.531 1 64.62 91 LYS B O 1
ATOM 3046 N N . GLY B 1 92 ? 16.625 -25.734 -27.422 1 59.38 92 GLY B N 1
ATOM 3047 C CA . GLY B 1 92 ? 17.125 -24.375 -27.234 1 59.38 92 GLY B CA 1
ATOM 3048 C C . GLY B 1 92 ? 18.359 -24.328 -26.359 1 59.38 92 GLY B C 1
ATOM 3049 O O . GLY B 1 92 ? 19.047 -25.328 -26.188 1 59.38 92 GLY B O 1
ATOM 3050 N N . SER B 1 93 ? 18.562 -23.141 -26 1 65.69 93 SER B N 1
ATOM 3051 C CA . SER B 1 93 ? 19.766 -22.938 -25.203 1 65.69 93 SER B CA 1
ATOM 3052 C C . SER B 1 93 ? 19.656 -23.594 -23.828 1 65.69 93 SER B C 1
ATOM 3054 O O . SER B 1 93 ? 18.562 -23.75 -23.312 1 65.69 93 SER B O 1
ATOM 3056 N N . GLU B 1 94 ? 20.688 -24.125 -23.375 1 73.81 94 GLU B N 1
ATOM 3057 C CA . GLU B 1 94 ? 20.844 -24.828 -22.094 1 73.81 94 GLU B CA 1
ATOM 3058 C C . GLU B 1 94 ? 20.188 -24.062 -20.953 1 73.81 94 GLU B C 1
ATOM 3060 O O . GLU B 1 94 ? 19.734 -24.656 -19.984 1 73.81 94 GLU B O 1
ATOM 3065 N N . TYR B 1 95 ? 19.875 -22.828 -21.234 1 83.88 95 TYR B N 1
ATOM 3066 C CA . TYR B 1 95 ? 19.375 -22.031 -20.109 1 83.88 95 TYR B CA 1
ATOM 3067 C C . TYR B 1 95 ? 17.906 -21.688 -20.297 1 83.88 95 TYR B C 1
ATOM 3069 O O . TYR B 1 95 ? 17.219 -21.328 -19.344 1 83.88 95 TYR B O 1
ATOM 3077 N N . SER B 1 96 ? 17.391 -21.844 -21.453 1 90.75 96 SER B N 1
ATOM 3078 C CA . SER B 1 96 ? 16.031 -21.422 -21.766 1 90.75 96 SER B CA 1
ATOM 3079 C C . SER B 1 96 ? 15.008 -22.469 -21.312 1 90.75 96 SER B C 1
ATOM 3081 O O . SER B 1 96 ? 13.977 -22.109 -20.719 1 90.75 96 SER B O 1
ATOM 3083 N N . VAL B 1 97 ? 15.375 -23.672 -21.438 1 93.19 97 VAL B N 1
ATOM 3084 C CA . VAL B 1 97 ? 14.414 -24.734 -21.156 1 93.19 97 VAL B CA 1
ATOM 3085 C C . VAL B 1 97 ? 14.164 -24.844 -19.656 1 93.19 97 VAL B C 1
ATOM 3087 O O . VAL B 1 97 ? 13.016 -24.891 -19.219 1 93.19 97 VAL B O 1
ATOM 3090 N N . PRO B 1 98 ? 15.227 -24.828 -18.828 1 93.38 98 PRO B N 1
ATOM 3091 C CA . PRO B 1 98 ? 14.977 -24.844 -17.391 1 93.38 98 PRO B CA 1
ATOM 3092 C C . PRO B 1 98 ? 14.133 -23.641 -16.922 1 93.38 98 PRO B C 1
ATOM 3094 O O . PRO B 1 98 ? 13.297 -23.797 -16.031 1 93.38 98 PRO B O 1
ATOM 3097 N N . THR B 1 99 ? 14.344 -22.547 -17.531 1 95.44 99 THR B N 1
ATOM 3098 C CA . THR B 1 99 ? 13.57 -21.359 -17.203 1 95.44 99 THR B CA 1
ATOM 3099 C C . THR B 1 99 ? 12.102 -21.531 -17.578 1 95.44 99 THR B C 1
ATOM 3101 O O . THR B 1 99 ? 11.203 -21.156 -16.828 1 95.44 99 THR B O 1
ATOM 3104 N N . GLU B 1 100 ? 11.898 -22.109 -18.75 1 96.12 100 GLU B N 1
ATOM 3105 C CA . GLU B 1 100 ? 10.539 -22.375 -19.203 1 96.12 100 GLU B CA 1
ATOM 3106 C C . GLU B 1 100 ? 9.828 -23.359 -18.266 1 96.12 100 GLU B C 1
ATOM 3108 O O . GLU B 1 100 ? 8.664 -23.156 -17.922 1 96.12 100 GLU B O 1
ATOM 3113 N N . ARG B 1 101 ? 10.523 -24.359 -17.906 1 96.25 101 ARG B N 1
ATOM 3114 C CA . ARG B 1 101 ? 9.953 -25.359 -17 1 96.25 101 ARG B CA 1
ATOM 3115 C C . ARG B 1 101 ? 9.602 -24.75 -15.648 1 96.25 101 ARG B C 1
ATOM 3117 O O . ARG B 1 101 ? 8.57 -25.078 -15.062 1 96.25 101 ARG B O 1
ATOM 3124 N N . PHE B 1 102 ? 10.469 -23.922 -15.172 1 97.06 102 PHE B N 1
ATOM 3125 C CA . PHE B 1 102 ? 10.18 -23.188 -13.938 1 97.06 102 PHE B CA 1
ATOM 3126 C C . PHE B 1 102 ? 8.867 -22.422 -14.055 1 97.06 102 PHE B C 1
ATOM 3128 O O . PHE B 1 102 ? 8.047 -22.453 -13.141 1 97.06 102 PHE B O 1
ATOM 3135 N N . GLY B 1 103 ? 8.672 -21.797 -15.164 1 97.44 103 GLY B N 1
ATOM 3136 C CA . GLY B 1 103 ? 7.465 -21.016 -15.414 1 97.44 103 GLY B CA 1
ATOM 3137 C C . GLY B 1 103 ? 6.211 -21.875 -15.469 1 97.44 103 GLY B C 1
ATOM 3138 O O . GLY B 1 103 ? 5.129 -21.422 -15.102 1 97.44 103 GLY B O 1
ATOM 3139 N N . VAL B 1 104 ? 6.371 -23.062 -15.914 1 97.94 104 VAL B N 1
ATOM 3140 C CA . VAL B 1 104 ? 5.246 -24 -15.984 1 97.94 104 VAL B CA 1
ATOM 3141 C C . VAL B 1 104 ? 4.875 -24.469 -14.586 1 97.94 104 VAL B C 1
ATOM 3143 O O . VAL B 1 104 ? 3.691 -24.547 -14.242 1 97.94 104 VAL B O 1
ATOM 3146 N N . ILE B 1 105 ? 5.84 -24.75 -13.781 1 98.19 105 ILE B N 1
ATOM 3147 C CA . ILE B 1 105 ? 5.664 -25.438 -12.5 1 98.19 105 ILE B CA 1
ATOM 3148 C C . ILE B 1 105 ? 5.113 -24.453 -11.469 1 98.19 105 ILE B C 1
ATOM 3150 O O . ILE B 1 105 ? 4.195 -24.781 -10.711 1 98.19 105 ILE B O 1
ATOM 3154 N N . TYR B 1 106 ? 5.629 -23.266 -11.438 1 98 106 TYR B N 1
ATOM 3155 C CA . TYR B 1 106 ? 5.383 -22.359 -10.32 1 98 106 TYR B CA 1
ATOM 3156 C C . TYR B 1 106 ? 4.453 -21.219 -10.734 1 98 106 TYR B C 1
ATOM 3158 O O . TYR B 1 106 ? 4.766 -20.469 -11.648 1 98 106 TYR B O 1
ATOM 3166 N N . SER B 1 107 ? 3.332 -21.141 -10.016 1 98 107 SER B N 1
ATOM 3167 C CA . SER B 1 107 ? 2.287 -20.172 -10.336 1 98 107 SER B CA 1
ATOM 3168 C C . SER B 1 107 ? 2.432 -18.906 -9.5 1 98 107 SER B C 1
ATOM 3170 O O . SER B 1 107 ? 3.08 -18.922 -8.445 1 98 107 SER B O 1
ATOM 3172 N N . ASN B 1 108 ? 1.851 -17.859 -10.008 1 96.69 108 ASN B N 1
ATOM 3173 C CA . ASN B 1 108 ? 1.773 -16.609 -9.258 1 96.69 108 ASN B CA 1
ATOM 3174 C C . ASN B 1 108 ? 0.7 -16.672 -8.172 1 96.69 108 ASN B C 1
ATOM 3176 O O . ASN B 1 108 ? -0.186 -15.82 -8.125 1 96.69 108 ASN B O 1
ATOM 3180 N N . SER B 1 109 ? 0.845 -17.594 -7.301 1 95.31 109 SER B N 1
ATOM 3181 C CA . SER B 1 109 ? -0.143 -17.906 -6.27 1 95.31 109 SER B CA 1
ATOM 3182 C C . SER B 1 109 ? -0.193 -16.812 -5.207 1 95.31 109 SER B C 1
ATOM 3184 O O . SER B 1 109 ? -1.255 -16.531 -4.648 1 95.31 109 SER B O 1
ATOM 3186 N N . ALA B 1 110 ? 0.889 -16.156 -4.977 1 91.38 110 ALA B N 1
ATOM 3187 C CA . ALA B 1 110 ? 0.945 -15.148 -3.932 1 91.38 110 ALA B CA 1
ATOM 3188 C C . ALA B 1 110 ? 0.371 -13.82 -4.426 1 91.38 110 ALA B C 1
ATOM 3190 O O . ALA B 1 110 ? -0.555 -13.273 -3.822 1 91.38 110 ALA B O 1
ATOM 3191 N N . TYR B 1 111 ? 0.83 -13.344 -5.621 1 91.81 111 TYR B N 1
ATOM 3192 C CA . TYR B 1 111 ? 0.477 -12.008 -6.09 1 91.81 111 TYR B CA 1
ATOM 3193 C C . TYR B 1 111 ? -0.899 -12.008 -6.746 1 91.81 111 TYR B C 1
ATOM 3195 O O . TYR B 1 111 ? -1.615 -11.008 -6.695 1 91.81 111 TYR B O 1
ATOM 3203 N N . MET B 1 112 ? -1.235 -13.109 -7.328 1 93.69 112 MET B N 1
ATOM 3204 C CA . MET B 1 112 ? -2.514 -13.125 -8.031 1 93.69 112 MET B CA 1
ATOM 3205 C C . MET B 1 112 ? -3.494 -14.078 -7.355 1 93.69 112 MET B C 1
ATOM 3207 O O . MET B 1 112 ? -4.68 -13.766 -7.223 1 93.69 112 MET B O 1
ATOM 3211 N N . GLY B 1 113 ? -3.02 -15.148 -6.906 1 95.12 113 GLY B N 1
ATOM 3212 C CA . GLY B 1 113 ? -3.879 -16.141 -6.277 1 95.12 113 GLY B CA 1
ATOM 3213 C C . GLY B 1 113 ? -4.539 -15.633 -5.008 1 95.12 113 GLY B C 1
ATOM 3214 O O . GLY B 1 113 ? -5.762 -15.719 -4.863 1 95.12 113 GLY B O 1
ATOM 3215 N N . ILE B 1 114 ? -3.758 -15.086 -4.188 1 94.69 114 ILE B N 1
ATOM 3216 C CA . ILE B 1 114 ? -4.242 -14.688 -2.871 1 94.69 114 ILE B CA 1
ATOM 3217 C C . ILE B 1 114 ? -5.289 -13.586 -3.018 1 94.69 114 ILE B C 1
ATOM 3219 O O . ILE B 1 114 ? -6.371 -13.664 -2.43 1 94.69 114 ILE B O 1
ATOM 3223 N N . PRO B 1 115 ? -5.008 -12.562 -3.801 1 93.75 115 PRO B N 1
ATOM 3224 C CA . PRO B 1 115 ? -6.047 -11.555 -3.99 1 93.75 115 PRO B CA 1
ATOM 3225 C C . PRO B 1 115 ? -7.348 -12.141 -4.531 1 93.75 115 PRO B C 1
ATOM 3227 O O . PRO B 1 115 ? -8.438 -11.719 -4.121 1 93.75 115 PRO B O 1
ATOM 3230 N N . LEU B 1 116 ? -7.25 -13.016 -5.383 1 94 116 LEU B N 1
ATOM 3231 C CA . LEU B 1 116 ? -8.445 -13.648 -5.93 1 94 116 LEU B CA 1
ATOM 3232 C C . LEU B 1 116 ? -9.164 -14.469 -4.863 1 94 116 LEU B C 1
ATOM 3234 O O . LEU B 1 116 ? -10.398 -14.5 -4.824 1 94 116 LEU B O 1
ATOM 3238 N N . LEU B 1 117 ? -8.406 -15.117 -4.039 1 95.19 117 LEU B N 1
ATOM 3239 C CA . LEU B 1 117 ? -8.984 -15.891 -2.943 1 95.19 117 LEU B CA 1
ATOM 3240 C C . LEU B 1 117 ? -9.711 -14.977 -1.962 1 95.19 117 LEU B C 1
ATOM 3242 O O . LEU B 1 117 ? -10.805 -15.305 -1.494 1 95.19 117 LEU B O 1
ATOM 3246 N N . LEU B 1 118 ? -9.094 -13.891 -1.654 1 91.69 118 LEU B N 1
ATOM 3247 C CA . LEU B 1 118 ? -9.719 -12.938 -0.743 1 91.69 118 LEU B CA 1
ATOM 3248 C C . LEU B 1 118 ? -11.062 -12.461 -1.291 1 91.69 118 LEU B C 1
ATOM 3250 O O . LEU B 1 118 ? -12.008 -12.258 -0.53 1 91.69 118 LEU B O 1
ATOM 3254 N N . ALA B 1 119 ? -11.148 -12.383 -2.566 1 89.06 119 ALA B N 1
ATOM 3255 C CA . ALA B 1 119 ? -12.344 -11.852 -3.209 1 89.06 119 ALA B CA 1
ATOM 3256 C C . ALA B 1 119 ? -13.414 -12.93 -3.352 1 89.06 119 ALA B C 1
ATOM 3258 O O . ALA B 1 119 ? -14.594 -12.625 -3.529 1 89.06 119 ALA B O 1
ATOM 3259 N N . THR B 1 120 ? -13.07 -14.172 -3.273 1 90.81 120 THR B N 1
ATOM 3260 C CA . THR B 1 120 ? -14.016 -15.242 -3.592 1 90.81 120 THR B CA 1
ATOM 3261 C C . THR B 1 120 ? -14.312 -16.094 -2.357 1 90.81 120 THR B C 1
ATOM 3263 O O . THR B 1 120 ? -15.453 -16.172 -1.908 1 90.81 120 THR B O 1
ATOM 3266 N N . VAL B 1 121 ? -13.25 -16.578 -1.752 1 92.56 121 VAL B N 1
ATOM 3267 C CA . VAL B 1 121 ? -13.391 -17.5 -0.635 1 92.56 121 VAL B CA 1
ATOM 3268 C C . VAL B 1 121 ? -13.289 -16.734 0.685 1 92.56 121 VAL B C 1
ATOM 3270 O O . VAL B 1 121 ? -13.906 -17.125 1.682 1 92.56 121 VAL B O 1
ATOM 3273 N N . GLY B 1 122 ? -12.547 -15.672 0.658 1 91.44 122 GLY B N 1
ATOM 3274 C CA . GLY B 1 122 ? -12.328 -14.906 1.873 1 91.44 122 GLY B CA 1
ATOM 3275 C C . GLY B 1 122 ? -11.117 -15.367 2.66 1 91.44 122 GLY B C 1
ATOM 3276 O O . GLY B 1 122 ? -10.203 -15.984 2.104 1 91.44 122 GLY B O 1
ATOM 3277 N N . PRO B 1 123 ? -11.047 -15.078 3.941 1 91.06 123 PRO B N 1
ATOM 3278 C CA . PRO B 1 123 ? -9.875 -15.367 4.77 1 91.06 123 PRO B CA 1
ATOM 3279 C C . PRO B 1 123 ? -9.594 -16.875 4.875 1 91.06 123 PRO B C 1
ATOM 3281 O O . PRO B 1 123 ? -8.438 -17.266 5.008 1 91.06 123 PRO B O 1
ATOM 3284 N N . THR B 1 124 ? -10.641 -17.609 4.766 1 94.19 124 THR B N 1
ATOM 3285 C CA . THR B 1 124 ? -10.461 -19.062 4.828 1 94.19 124 THR B CA 1
ATOM 3286 C C . THR B 1 124 ? -9.602 -19.547 3.666 1 94.19 124 THR B C 1
ATOM 3288 O O . THR B 1 124 ? -8.766 -20.438 3.838 1 94.19 124 THR B O 1
ATOM 3291 N N . GLY B 1 125 ? -9.789 -19 2.531 1 95.25 125 GLY B N 1
ATOM 3292 C CA . GLY B 1 125 ? -8.969 -19.344 1.38 1 95.25 125 GLY B CA 1
ATOM 3293 C C . GLY B 1 125 ? -7.504 -19 1.562 1 95.25 125 GLY B C 1
ATOM 3294 O O . GLY B 1 125 ? -6.625 -19.766 1.167 1 95.25 125 GLY B O 1
ATOM 3295 N N . VAL B 1 126 ? -7.32 -17.859 2.146 1 93.81 126 VAL B N 1
ATOM 3296 C CA . VAL B 1 126 ? -5.949 -17.422 2.398 1 93.81 126 VAL B CA 1
ATOM 3297 C C . VAL B 1 126 ? -5.297 -18.328 3.434 1 93.81 126 VAL B C 1
ATOM 3299 O O . VAL B 1 126 ? -4.117 -18.672 3.316 1 93.81 126 VAL B O 1
ATOM 3302 N N . PHE B 1 127 ? -6.082 -18.719 4.391 1 94.88 127 PHE B N 1
ATOM 3303 C CA . PHE B 1 127 ? -5.613 -19.656 5.402 1 94.88 127 PHE B CA 1
ATOM 3304 C C . PHE B 1 127 ? -5.129 -20.953 4.75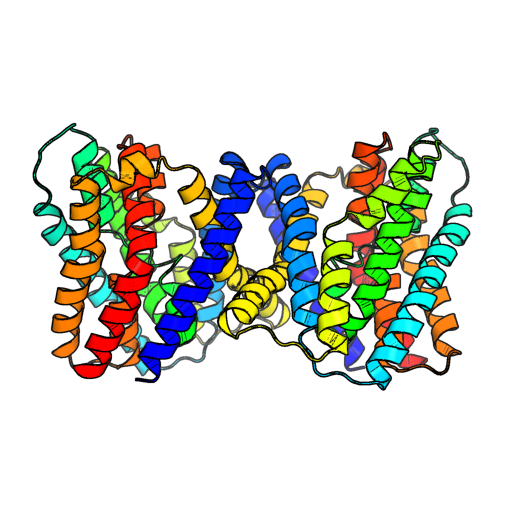8 1 94.88 127 PHE B C 1
ATOM 3306 O O . PHE B 1 127 ? -4.016 -21.406 5.027 1 94.88 127 PHE B O 1
ATOM 3313 N N . TYR B 1 128 ? -5.871 -21.516 3.873 1 96.81 128 TYR B N 1
ATOM 3314 C CA . TYR B 1 128 ? -5.496 -22.75 3.191 1 96.81 128 TYR B CA 1
ATOM 3315 C C . TYR B 1 128 ? -4.32 -22.516 2.248 1 96.81 128 TYR B C 1
ATOM 3317 O O . TYR B 1 128 ? -3.479 -23.391 2.066 1 96.81 128 TYR B O 1
ATOM 3325 N N . SER B 1 129 ? -4.254 -21.328 1.687 1 96.88 129 SER B N 1
ATOM 3326 C CA . SER B 1 129 ? -3.207 -21.016 0.719 1 96.88 129 SER B CA 1
ATOM 3327 C C . SER B 1 129 ? -1.837 -20.969 1.386 1 96.88 129 SER B C 1
ATOM 3329 O O . SER B 1 129 ? -0.81 -21.109 0.718 1 96.88 129 SER B O 1
ATOM 3331 N N . SER B 1 130 ? -1.828 -20.75 2.711 1 94.56 130 SER B N 1
ATOM 3332 C CA . SER B 1 130 ? -0.554 -20.719 3.422 1 94.56 130 SER B CA 1
ATOM 3333 C C . SER B 1 130 ? 0.198 -22.047 3.268 1 94.56 130 SER B C 1
ATOM 3335 O O . SER B 1 130 ? 1.429 -22.047 3.191 1 94.56 130 SER B O 1
ATOM 3337 N N . ALA B 1 131 ? -0.543 -23.156 3.217 1 94.81 131 ALA B N 1
ATOM 3338 C CA . ALA B 1 131 ? 0.065 -24.469 2.975 1 94.81 131 ALA B CA 1
ATOM 3339 C C . ALA B 1 131 ? 0.753 -24.5 1.614 1 94.81 131 ALA B C 1
ATOM 3341 O O . ALA B 1 131 ? 1.854 -25.047 1.484 1 94.81 131 ALA B O 1
ATOM 3342 N N . PHE B 1 132 ? 0.082 -23.984 0.667 1 96.88 132 PHE B N 1
ATOM 3343 C CA . PHE B 1 132 ? 0.625 -23.953 -0.687 1 96.88 132 PHE B CA 1
ATOM 3344 C C . PHE B 1 132 ? 1.888 -23.094 -0.742 1 96.88 132 PHE B C 1
ATOM 3346 O O . PHE B 1 132 ? 2.85 -23.453 -1.43 1 96.88 132 PHE B O 1
ATOM 3353 N N . MET B 1 133 ? 1.878 -22 -0.039 1 93.69 133 MET B N 1
ATOM 3354 C CA . MET B 1 133 ? 3.029 -21.109 -0.046 1 93.69 133 MET B CA 1
ATOM 3355 C C . MET B 1 133 ? 4.254 -21.781 0.554 1 93.69 133 MET B C 1
ATOM 3357 O O . MET B 1 133 ? 5.371 -21.594 0.074 1 93.69 133 MET B O 1
ATOM 3361 N N . VAL B 1 134 ? 4.066 -22.562 1.55 1 91.62 134 VAL B N 1
ATOM 3362 C CA . VAL B 1 134 ? 5.172 -23.297 2.156 1 91.62 134 VAL B CA 1
ATOM 3363 C C . VAL B 1 134 ? 5.699 -24.344 1.173 1 91.62 134 VAL B C 1
ATOM 3365 O O . VAL B 1 134 ? 6.91 -24.438 0.956 1 91.62 134 VAL B O 1
ATOM 3368 N N . ALA B 1 135 ? 4.758 -25.109 0.688 1 94.5 135 ALA B N 1
ATOM 3369 C CA . ALA B 1 135 ? 5.145 -26.125 -0.29 1 94.5 135 ALA B CA 1
ATOM 3370 C C . ALA B 1 135 ? 5.883 -25.484 -1.468 1 94.5 135 ALA B C 1
ATOM 3372 O O . ALA B 1 135 ? 6.898 -26.016 -1.926 1 94.5 135 ALA B O 1
ATOM 3373 N N . PHE B 1 136 ? 5.34 -24.391 -1.908 1 95.38 136 PHE B N 1
ATOM 3374 C CA . PHE B 1 136 ? 5.918 -23.625 -3.01 1 95.38 136 PHE B CA 1
ATOM 3375 C C . PHE B 1 136 ? 7.355 -23.219 -2.693 1 95.38 136 PHE B C 1
ATOM 3377 O O . PHE B 1 136 ? 8.258 -23.422 -3.512 1 95.38 136 PHE B O 1
ATOM 3384 N N . ASN B 1 137 ? 7.566 -22.719 -1.557 1 90.69 137 ASN B N 1
ATOM 3385 C CA . ASN B 1 137 ? 8.891 -22.266 -1.146 1 90.69 137 ASN B CA 1
ATOM 3386 C C . ASN B 1 137 ? 9.875 -23.438 -1.038 1 90.69 137 ASN B C 1
ATOM 3388 O O . ASN B 1 137 ? 11.016 -23.344 -1.489 1 90.69 137 ASN B O 1
ATOM 3392 N N . VAL B 1 138 ? 9.453 -24.453 -0.462 1 90.69 138 VAL B N 1
ATOM 3393 C CA . VAL B 1 138 ? 10.297 -25.641 -0.313 1 90.69 138 VAL B CA 1
ATOM 3394 C C . VAL B 1 138 ? 10.68 -26.172 -1.689 1 90.69 138 VAL B C 1
ATOM 3396 O O . VAL B 1 138 ? 11.852 -26.453 -1.949 1 90.69 138 VAL B O 1
ATOM 3399 N N . MET B 1 139 ? 9.742 -26.25 -2.557 1 94.19 139 MET B N 1
ATOM 3400 C CA . MET B 1 139 ? 9.977 -26.828 -3.875 1 94.19 139 MET B CA 1
ATOM 3401 C C . MET B 1 139 ? 10.828 -25.906 -4.734 1 94.19 139 MET B C 1
ATOM 3403 O O . MET B 1 139 ? 11.656 -26.375 -5.52 1 94.19 139 MET B O 1
ATOM 3407 N N . THR B 1 140 ? 10.602 -24.609 -4.617 1 93.44 140 THR B N 1
ATOM 3408 C CA . THR B 1 140 ? 11.375 -23.672 -5.422 1 93.44 140 THR B CA 1
ATOM 3409 C C . THR B 1 140 ? 12.859 -23.734 -5.062 1 93.44 140 THR B C 1
ATOM 3411 O O . THR B 1 140 ? 13.719 -23.688 -5.945 1 93.44 140 THR B O 1
ATOM 3414 N N . TRP B 1 141 ? 13.164 -23.891 -3.83 1 89.94 141 TRP B N 1
ATOM 3415 C CA . TRP B 1 141 ? 14.555 -23.875 -3.396 1 89.94 141 TRP B CA 1
ATOM 3416 C C . TRP B 1 141 ? 15.18 -25.266 -3.549 1 89.94 141 TRP B C 1
ATOM 3418 O O . TRP B 1 141 ? 16.375 -25.375 -3.809 1 89.94 141 TRP B O 1
ATOM 3428 N N . ALA B 1 142 ? 14.352 -26.281 -3.414 1 89.69 142 ALA B N 1
ATOM 3429 C CA . ALA B 1 142 ? 14.859 -27.656 -3.541 1 89.69 142 ALA B CA 1
ATOM 3430 C C . ALA B 1 142 ? 14.961 -28.062 -5.008 1 89.69 142 ALA B C 1
ATOM 3432 O O . ALA B 1 142 ? 16.031 -28.438 -5.48 1 89.69 142 ALA B O 1
ATOM 3433 N N . GLN B 1 143 ? 13.891 -27.906 -5.68 1 91.44 143 GLN B N 1
ATOM 3434 C CA . GLN B 1 143 ? 13.789 -28.406 -7.051 1 91.44 143 GLN B CA 1
ATOM 3435 C C . GLN B 1 143 ? 14 -27.281 -8.062 1 91.44 143 GLN B C 1
ATOM 3437 O O . GLN B 1 143 ? 14.688 -27.469 -9.062 1 91.44 143 GLN B O 1
ATOM 3442 N N . GLY B 1 144 ? 13.484 -26.141 -7.844 1 92.81 144 GLY B N 1
ATOM 3443 C CA . GLY B 1 144 ? 13.578 -25.031 -8.781 1 92.81 144 GLY B CA 1
ATOM 3444 C C . GLY B 1 144 ? 14.992 -24.516 -8.953 1 92.81 144 GLY B C 1
ATOM 3445 O O . GLY B 1 144 ? 15.484 -24.375 -10.078 1 92.81 144 GLY B O 1
ATOM 3446 N N . ALA B 1 145 ? 15.602 -24.25 -7.84 1 91.06 145 ALA B N 1
ATOM 3447 C CA . ALA B 1 145 ? 16.984 -23.766 -7.891 1 91.06 145 ALA B CA 1
ATOM 3448 C C . ALA B 1 145 ? 17.891 -24.797 -8.531 1 91.06 145 ALA B C 1
ATOM 3450 O O . ALA B 1 145 ? 18.766 -24.453 -9.336 1 91.06 145 ALA B O 1
ATOM 3451 N N . THR B 1 146 ? 17.688 -26.031 -8.188 1 90.75 146 THR B N 1
ATOM 3452 C CA . THR B 1 146 ? 18.5 -27.094 -8.758 1 90.75 146 THR B CA 1
ATOM 3453 C C . THR B 1 146 ? 18.297 -27.188 -10.266 1 90.75 146 THR B C 1
ATOM 3455 O O . THR B 1 146 ? 19.25 -27.438 -11.016 1 90.75 146 THR B O 1
ATOM 3458 N N . MET B 1 147 ? 17.125 -26.984 -10.656 1 90.81 147 MET B N 1
ATOM 3459 C CA . MET B 1 147 ? 16.766 -27.062 -12.078 1 90.81 147 MET B CA 1
ATOM 3460 C C . MET B 1 147 ? 17.469 -25.953 -12.867 1 90.81 147 MET B C 1
ATOM 3462 O O . MET B 1 147 ? 17.906 -26.172 -13.992 1 90.81 147 MET B O 1
ATOM 3466 N N . LEU B 1 148 ? 17.656 -24.844 -12.281 1 90.44 148 LEU B N 1
ATOM 3467 C CA . LEU B 1 148 ? 18.234 -23.703 -12.969 1 90.44 148 LEU B CA 1
ATOM 3468 C C . LEU B 1 148 ? 19.766 -23.734 -12.891 1 90.44 148 LEU B C 1
ATOM 3470 O O . LEU B 1 148 ? 20.453 -23.328 -13.828 1 90.44 148 LEU B O 1
ATOM 3474 N N . THR B 1 149 ? 20.312 -24.203 -11.773 1 87.69 149 THR B N 1
ATOM 3475 C CA . THR B 1 149 ? 21.75 -24.203 -11.578 1 87.69 149 THR B CA 1
ATOM 3476 C C . THR B 1 149 ? 22.375 -25.484 -12.086 1 87.69 149 THR B C 1
ATOM 3478 O O . THR B 1 149 ? 23.578 -25.547 -12.367 1 87.69 149 THR B O 1
ATOM 3481 N N . GLY B 1 150 ? 21.688 -26.547 -12.023 1 85.94 150 GLY B N 1
ATOM 3482 C CA . GLY B 1 150 ? 22.203 -27.859 -12.375 1 85.94 150 GLY B CA 1
ATOM 3483 C C . GLY B 1 150 ? 22.891 -28.547 -11.219 1 85.94 150 GLY B C 1
ATOM 3484 O O . GLY B 1 150 ? 23.422 -29.656 -11.375 1 85.94 150 GLY B O 1
ATOM 3485 N N . GLN B 1 151 ? 22.828 -27.938 -10.008 1 86.81 151 GLN B N 1
ATOM 3486 C CA . GLN B 1 151 ? 23.531 -28.5 -8.859 1 86.81 151 GLN B CA 1
ATOM 3487 C C . GLN B 1 151 ? 22.594 -28.641 -7.664 1 86.81 151 GLN B C 1
ATOM 3489 O O . GLN B 1 151 ? 21.797 -27.734 -7.375 1 86.81 151 GLN B O 1
ATOM 3494 N N . ARG B 1 152 ? 22.672 -29.797 -7.168 1 85.12 152 ARG B N 1
ATOM 3495 C CA . ARG B 1 152 ? 21.938 -30.016 -5.926 1 85.12 152 ARG B CA 1
ATOM 3496 C C . ARG B 1 152 ? 22.734 -29.516 -4.723 1 85.12 152 ARG B C 1
ATOM 3498 O O . ARG B 1 152 ? 23.953 -29.688 -4.676 1 85.12 152 ARG B O 1
ATOM 3505 N N . SER B 1 153 ? 22.234 -28.812 -3.936 1 86.88 153 SER B N 1
ATOM 3506 C CA . SER B 1 153 ? 22.875 -28.312 -2.729 1 86.88 153 SER B CA 1
ATOM 3507 C C . SER B 1 153 ? 21.922 -28.328 -1.539 1 86.88 153 SER B C 1
ATOM 3509 O O . SER B 1 153 ? 20.812 -27.812 -1.62 1 86.88 153 SER B O 1
ATOM 3511 N N . LEU B 1 154 ? 22.281 -29.109 -0.57 1 85.94 154 LEU B N 1
ATOM 3512 C CA . LEU B 1 154 ? 21.516 -29.125 0.669 1 85.94 154 LEU B CA 1
ATOM 3513 C C . LEU B 1 154 ? 21.344 -27.719 1.218 1 85.94 154 LEU B C 1
ATOM 3515 O O . LEU B 1 154 ? 20.312 -27.391 1.813 1 85.94 154 LEU B O 1
ATOM 3519 N N . ARG B 1 155 ? 22.391 -26.922 0.943 1 83.75 155 ARG B N 1
ATOM 3520 C CA . ARG B 1 155 ? 22.359 -25.531 1.39 1 83.75 155 ARG B CA 1
ATOM 3521 C C . ARG B 1 155 ? 21.188 -24.781 0.753 1 83.75 155 ARG B C 1
ATOM 3523 O O . ARG B 1 155 ? 20.562 -23.938 1.396 1 83.75 155 ARG B O 1
ATOM 3530 N N . GLN B 1 156 ? 20.844 -25.141 -0.447 1 83.5 156 GLN B N 1
ATOM 3531 C CA . GLN B 1 156 ? 19.734 -24.484 -1.148 1 83.5 156 GLN B CA 1
ATOM 3532 C C . GLN B 1 156 ? 18.391 -24.906 -0.562 1 83.5 156 GLN B C 1
ATOM 3534 O O . GLN B 1 156 ? 17.484 -24.094 -0.441 1 83.5 156 GLN B O 1
ATOM 3539 N N . VAL B 1 157 ? 18.328 -26.109 -0.196 1 83.56 157 VAL B N 1
ATOM 3540 C CA . VAL B 1 157 ? 17.109 -26.625 0.403 1 83.56 157 VAL B CA 1
ATOM 3541 C C . VAL B 1 157 ? 16.875 -25.969 1.767 1 83.56 157 VAL B C 1
ATOM 3543 O O . VAL B 1 157 ? 15.758 -25.594 2.107 1 83.56 157 VAL B O 1
ATOM 3546 N N . LEU B 1 158 ? 17.938 -25.844 2.516 1 86.38 158 LEU B N 1
ATOM 3547 C CA . LEU B 1 158 ? 17.844 -25.25 3.846 1 86.38 158 LEU B CA 1
ATOM 3548 C C . LEU B 1 158 ? 17.453 -23.781 3.76 1 86.38 158 LEU B C 1
ATOM 3550 O O . LEU B 1 158 ? 16.859 -23.234 4.691 1 86.38 158 LEU B O 1
ATOM 3554 N N . ARG B 1 159 ? 17.719 -23.172 2.676 1 82.69 159 ARG B N 1
ATOM 3555 C CA . ARG B 1 159 ? 17.344 -21.781 2.461 1 82.69 159 ARG B CA 1
ATOM 3556 C C . ARG B 1 159 ? 15.828 -21.609 2.469 1 82.69 159 ARG B C 1
ATOM 3558 O O . ARG B 1 159 ? 15.32 -20.531 2.803 1 82.69 159 ARG B O 1
ATOM 3565 N N . ALA B 1 160 ? 15.125 -22.656 2.062 1 79.19 160 ALA B N 1
ATOM 3566 C CA . ALA B 1 160 ? 13.664 -22.641 2.051 1 79.19 160 ALA B CA 1
ATOM 3567 C C . ALA B 1 160 ? 13.109 -22.453 3.459 1 79.19 160 ALA B C 1
ATOM 3569 O O . ALA B 1 160 ? 12.016 -21.906 3.635 1 79.19 160 ALA B O 1
ATOM 3570 N N . LEU B 1 161 ? 13.781 -22.969 4.422 1 81.56 161 LEU B N 1
ATOM 3571 C CA . LEU B 1 161 ? 13.328 -22.953 5.809 1 81.56 161 LEU B CA 1
ATOM 3572 C C . LEU B 1 161 ? 13.586 -21.594 6.445 1 81.56 161 LEU B C 1
ATOM 3574 O O . LEU B 1 161 ? 12.984 -21.266 7.469 1 81.56 161 LEU B O 1
ATOM 3578 N N . VAL B 1 162 ? 14.352 -20.812 5.867 1 83.75 162 VAL B N 1
ATOM 3579 C CA . VAL B 1 162 ? 14.734 -19.547 6.504 1 83.75 162 VAL B CA 1
ATOM 3580 C C . VAL B 1 162 ? 14.078 -18.375 5.781 1 83.75 162 VAL B C 1
ATOM 3582 O O . VAL B 1 162 ? 14.477 -17.234 5.969 1 83.75 162 VAL B O 1
ATOM 3585 N N . THR B 1 163 ? 13.055 -18.703 5.035 1 87.62 163 THR B N 1
ATOM 3586 C CA . THR B 1 163 ? 12.367 -17.625 4.336 1 87.62 163 THR B CA 1
ATOM 3587 C C . THR B 1 163 ? 11.336 -16.969 5.242 1 87.62 163 THR B C 1
ATOM 3589 O O . THR B 1 163 ? 10.797 -17.609 6.148 1 87.62 163 THR B O 1
ATOM 3592 N N . PRO B 1 164 ? 11.055 -15.672 5.016 1 88.44 164 PRO B N 1
ATOM 3593 C CA . PRO B 1 164 ? 10.062 -14.969 5.836 1 88.44 164 PRO B CA 1
ATOM 3594 C C . PRO B 1 164 ? 8.711 -15.672 5.863 1 88.44 164 PRO B C 1
ATOM 3596 O O . PRO B 1 164 ? 8.047 -15.695 6.902 1 88.44 164 PRO B O 1
ATOM 3599 N N . VAL B 1 165 ? 8.305 -16.234 4.785 1 87.31 165 VAL B N 1
ATOM 3600 C CA . VAL B 1 165 ? 7.023 -16.922 4.691 1 87.31 165 VAL B CA 1
ATOM 3601 C C . VAL B 1 165 ? 7.012 -18.125 5.637 1 87.31 165 VAL B C 1
ATOM 3603 O O . VAL B 1 165 ? 6.078 -18.297 6.418 1 87.31 165 VAL B O 1
ATOM 3606 N N . THR B 1 166 ? 8.047 -18.891 5.578 1 89 166 THR B N 1
ATOM 3607 C CA . THR B 1 166 ? 8.133 -20.078 6.422 1 89 166 THR B CA 1
ATOM 3608 C C . THR B 1 166 ? 8.18 -19.703 7.898 1 89 166 THR B C 1
ATOM 3610 O O . THR B 1 166 ? 7.508 -20.312 8.727 1 89 166 THR B O 1
ATOM 3613 N N . PHE B 1 167 ? 8.906 -18.656 8.211 1 90.81 167 PHE B N 1
ATOM 3614 C CA . PHE B 1 167 ? 8.984 -18.188 9.586 1 90.81 167 PHE B CA 1
ATOM 3615 C C . PHE B 1 167 ? 7.625 -17.703 10.078 1 90.81 167 PHE B C 1
ATOM 3617 O O . PHE B 1 167 ? 7.254 -17.953 11.227 1 90.81 167 PHE B O 1
ATOM 3624 N N . SER B 1 168 ? 6.922 -16.984 9.258 1 92.75 168 SER B N 1
ATOM 3625 C CA . SER B 1 168 ? 5.609 -16.484 9.625 1 92.75 168 SER B CA 1
ATOM 3626 C C . SER B 1 168 ? 4.637 -17.609 9.93 1 92.75 168 SER B C 1
ATOM 3628 O O . SER B 1 168 ? 3.842 -17.516 10.867 1 92.75 168 SER B O 1
ATOM 3630 N N . ILE B 1 169 ? 4.715 -18.656 9.164 1 90.75 169 ILE B N 1
ATOM 3631 C CA . ILE B 1 169 ? 3.824 -19.797 9.383 1 90.75 169 ILE B CA 1
ATOM 3632 C C . ILE B 1 169 ? 4.211 -20.516 10.672 1 90.75 169 ILE B C 1
ATOM 3634 O O . ILE B 1 169 ? 3.344 -20.906 11.453 1 90.75 169 ILE B O 1
ATOM 3638 N N . LEU B 1 170 ? 5.523 -20.672 10.867 1 91.19 170 LEU B N 1
ATOM 3639 C CA . LEU B 1 170 ? 6.008 -21.359 12.062 1 91.19 170 LEU B CA 1
ATOM 3640 C C . LEU B 1 170 ? 5.578 -20.625 13.32 1 91.19 170 LEU B C 1
ATOM 3642 O O . LEU B 1 170 ? 5.309 -21.25 14.352 1 91.19 170 LEU B O 1
ATOM 3646 N N . ILE B 1 171 ? 5.473 -19.328 13.219 1 93.12 171 ILE B N 1
ATOM 3647 C CA . ILE B 1 171 ? 5.082 -18.531 14.375 1 93.12 171 ILE B CA 1
ATOM 3648 C C . ILE B 1 171 ? 3.559 -18.516 14.5 1 93.12 171 ILE B C 1
ATOM 3650 O O . ILE B 1 171 ? 3.021 -18.469 15.609 1 93.12 171 ILE B O 1
ATOM 3654 N N . SER B 1 172 ? 2.873 -18.516 13.43 1 94.69 172 SER B N 1
ATOM 3655 C CA . SER B 1 172 ? 1.427 -18.328 13.422 1 94.69 172 SER B CA 1
ATOM 3656 C C . SER B 1 172 ? 0.695 -19.625 13.734 1 94.69 172 SER B C 1
ATOM 3658 O O . SER B 1 172 ? -0.397 -19.609 14.305 1 94.69 172 SER B O 1
ATOM 3660 N N . LEU B 1 173 ? 1.28 -20.781 13.344 1 93.94 173 LEU B N 1
ATOM 3661 C CA . LEU B 1 173 ? 0.637 -22.078 13.539 1 93.94 173 LEU B CA 1
ATOM 3662 C C . LEU B 1 173 ? 0.394 -22.344 15.023 1 93.94 173 LEU B C 1
ATOM 3664 O O . LEU B 1 173 ? -0.721 -22.688 15.422 1 93.94 173 LEU B O 1
ATOM 3668 N N . PRO B 1 174 ? 1.437 -22.172 15.859 1 95.06 174 PRO B N 1
ATOM 3669 C CA . PRO B 1 174 ? 1.179 -22.328 17.297 1 95.06 174 PRO B CA 1
ATOM 3670 C C . PRO B 1 174 ? 0.131 -21.344 17.812 1 95.06 174 PRO B C 1
ATOM 3672 O O . PRO B 1 174 ? -0.658 -21.688 18.703 1 95.06 174 PRO B O 1
ATOM 3675 N N . MET B 1 175 ? 0.111 -20.125 17.328 1 94.44 175 MET B N 1
ATOM 3676 C CA . MET B 1 175 ? -0.887 -19.141 17.75 1 94.44 175 MET B CA 1
ATOM 3677 C C . MET B 1 175 ? -2.297 -19.625 17.422 1 94.44 175 MET B C 1
ATOM 3679 O O . MET B 1 175 ? -3.227 -19.422 18.203 1 94.44 175 MET B O 1
ATOM 3683 N N . PHE B 1 176 ? -2.463 -20.266 16.234 1 94.06 176 PHE B N 1
ATOM 3684 C CA . PHE B 1 176 ? -3.742 -20.812 15.805 1 94.06 176 PHE B CA 1
ATOM 3685 C C . PHE B 1 176 ? -4.168 -21.969 16.703 1 94.06 176 PHE B C 1
ATOM 3687 O O . PHE B 1 176 ? -5.297 -22 17.188 1 94.06 176 PHE B O 1
ATOM 3694 N N . PHE B 1 177 ? -3.266 -22.859 17.031 1 93.75 177 PHE B N 1
ATOM 3695 C CA . PHE B 1 177 ? -3.582 -24.078 17.781 1 93.75 177 PHE B CA 1
ATOM 3696 C C . PHE B 1 177 ? -3.807 -23.75 19.266 1 93.75 177 PHE B C 1
ATOM 3698 O O . PHE B 1 177 ? -4.68 -24.344 19.906 1 93.75 177 PHE B O 1
ATOM 3705 N N . PHE B 1 178 ? -3.033 -22.766 19.766 1 94.75 178 PHE B N 1
ATOM 3706 C CA . PHE B 1 178 ? -3.119 -22.453 21.188 1 94.75 178 PHE B CA 1
ATOM 3707 C C . PHE B 1 178 ? -4.059 -21.266 21.422 1 94.75 178 PHE B C 1
ATOM 3709 O O . PHE B 1 178 ? -4.195 -20.797 22.562 1 94.75 178 PHE B O 1
ATOM 3716 N N . ARG B 1 179 ? -4.676 -20.781 20.438 1 93.5 179 ARG B N 1
ATOM 3717 C CA . ARG B 1 179 ? -5.684 -19.719 20.5 1 93.5 179 ARG B CA 1
ATOM 3718 C C . ARG B 1 179 ? -5.102 -18.438 21.078 1 93.5 179 ARG B C 1
ATOM 3720 O O . ARG B 1 179 ? -5.715 -17.797 21.938 1 93.5 179 ARG B O 1
ATOM 3727 N N . ILE B 1 180 ? -3.902 -18.203 20.703 1 94.38 180 ILE B N 1
ATOM 3728 C CA . ILE B 1 180 ? -3.242 -16.969 21.141 1 94.38 180 ILE B CA 1
ATOM 3729 C C . ILE B 1 180 ? -3.609 -15.828 20.188 1 94.38 180 ILE B C 1
ATOM 3731 O O . ILE B 1 180 ? -3.432 -15.945 18.969 1 94.38 180 ILE B O 1
ATOM 3735 N N . ARG B 1 181 ? -4.137 -14.695 20.75 1 95.31 181 ARG B N 1
ATOM 3736 C CA . ARG B 1 181 ? -4.504 -13.523 19.953 1 95.31 181 ARG B CA 1
ATOM 3737 C C . ARG B 1 181 ? -3.572 -12.352 20.25 1 95.31 181 ARG B C 1
ATOM 3739 O O . ARG B 1 181 ? -3.174 -12.133 21.391 1 95.31 181 ARG B O 1
ATOM 3746 N N . LEU B 1 182 ? -3.287 -11.68 19.25 1 95.75 182 LEU B N 1
ATOM 3747 C CA . LEU B 1 182 ? -2.459 -10.484 19.391 1 95.75 182 LEU B CA 1
ATOM 3748 C C . LEU B 1 182 ? -3.266 -9.328 19.969 1 95.75 182 LEU B C 1
ATOM 3750 O O . LEU B 1 182 ? -4.473 -9.234 19.734 1 95.75 182 LEU B O 1
ATOM 3754 N N . PRO B 1 183 ? -2.529 -8.461 20.734 1 95.06 183 PRO B N 1
ATOM 3755 C CA . PRO B 1 183 ? -3.227 -7.25 21.156 1 95.06 183 PRO B CA 1
ATOM 3756 C C . PRO B 1 183 ? -3.76 -6.426 19.984 1 95.06 183 PRO B C 1
ATOM 3758 O O . PRO B 1 183 ? -3.133 -6.383 18.922 1 95.06 183 PRO B O 1
ATOM 3761 N N . GLN B 1 184 ? -4.777 -5.715 20.219 1 93.06 184 GLN B N 1
ATOM 3762 C CA . GLN B 1 184 ? -5.559 -5.078 19.156 1 93.06 184 GLN B CA 1
ATOM 3763 C C . GLN B 1 184 ? -4.688 -4.148 18.312 1 93.06 184 GLN B C 1
ATOM 3765 O O . GLN B 1 184 ? -4.676 -4.238 17.094 1 93.06 184 GLN B O 1
ATOM 3770 N N . PRO B 1 185 ? -3.887 -3.221 18.906 1 94.12 185 PRO B N 1
ATOM 3771 C CA . PRO B 1 185 ? -3.109 -2.305 18.062 1 94.12 185 PRO B CA 1
ATOM 3772 C C . PRO B 1 185 ? -2.059 -3.025 17.219 1 94.12 185 PRO B C 1
ATOM 3774 O O . PRO B 1 185 ? -1.754 -2.592 16.109 1 94.12 185 PRO B O 1
ATOM 3777 N N . VAL B 1 186 ? -1.525 -4.07 17.719 1 96.75 186 VAL B N 1
ATOM 3778 C CA . VAL B 1 186 ? -0.532 -4.848 16.984 1 96.75 186 VAL B CA 1
ATOM 3779 C C . VAL B 1 186 ? -1.204 -5.59 15.836 1 96.75 186 VAL B C 1
ATOM 3781 O O . VAL B 1 186 ? -0.701 -5.59 14.711 1 96.75 186 VAL B O 1
ATOM 3784 N N . GLY B 1 187 ? -2.328 -6.203 16.156 1 96.75 187 GLY B N 1
ATOM 3785 C CA . GLY B 1 187 ? -3.102 -6.875 15.125 1 96.75 187 GLY B CA 1
ATOM 3786 C C . GLY B 1 187 ? -3.549 -5.945 14.016 1 96.75 187 GLY B C 1
ATOM 3787 O O . GLY B 1 187 ? -3.486 -6.301 12.836 1 96.75 187 GLY B O 1
ATOM 3788 N N . ASP B 1 188 ? -3.941 -4.789 14.414 1 96.5 188 ASP B N 1
ATOM 3789 C CA . ASP B 1 188 ? -4.391 -3.807 13.43 1 96.5 188 ASP B CA 1
ATOM 3790 C C . ASP B 1 188 ? -3.234 -3.35 12.539 1 96.5 188 ASP B C 1
ATOM 3792 O O . ASP B 1 188 ? -3.406 -3.168 11.336 1 96.5 188 ASP B O 1
ATOM 3796 N N . ALA B 1 189 ? -2.123 -3.119 13.125 1 97.88 189 ALA B N 1
ATOM 3797 C CA . ALA B 1 189 ? -0.946 -2.738 12.352 1 97.88 189 ALA B CA 1
ATOM 3798 C C . ALA B 1 189 ? -0.582 -3.824 11.336 1 97.88 189 ALA B C 1
ATOM 3800 O O . ALA B 1 189 ? -0.286 -3.527 10.18 1 97.88 189 ALA B O 1
ATOM 3801 N N . ILE B 1 190 ? -0.602 -5.027 11.797 1 97.69 190 ILE B N 1
ATOM 3802 C CA . ILE B 1 190 ? -0.325 -6.168 10.93 1 97.69 190 ILE B CA 1
ATOM 3803 C C . ILE B 1 190 ? -1.367 -6.238 9.812 1 97.69 190 ILE B C 1
ATOM 3805 O O . ILE B 1 190 ? -1.035 -6.531 8.664 1 97.69 190 ILE B O 1
ATOM 3809 N N . GLY B 1 191 ? -2.592 -5.973 10.164 1 96.94 191 GLY B N 1
ATOM 3810 C CA . GLY B 1 191 ? -3.654 -5.918 9.172 1 96.94 191 GLY B CA 1
ATOM 3811 C C . GLY B 1 191 ? -3.42 -4.867 8.102 1 96.94 191 GLY B C 1
ATOM 3812 O O . GLY B 1 191 ? -3.674 -5.109 6.918 1 96.94 191 GLY B O 1
ATOM 3813 N N . TYR B 1 192 ? -2.955 -3.715 8.516 1 97.62 192 TYR B N 1
ATOM 3814 C CA . TYR B 1 192 ? -2.621 -2.662 7.562 1 97.62 192 TYR B CA 1
ATOM 3815 C C . TYR B 1 192 ? -1.52 -3.115 6.613 1 97.62 192 TYR B C 1
ATOM 3817 O O . TYR B 1 192 ? -1.601 -2.889 5.402 1 97.62 192 TYR B O 1
ATOM 3825 N N . LEU B 1 193 ? -0.525 -3.721 7.148 1 98.19 193 LEU B N 1
ATOM 3826 C CA . LEU B 1 193 ? 0.562 -4.223 6.316 1 98.19 193 LEU B CA 1
ATOM 3827 C C . LEU B 1 193 ? 0.055 -5.281 5.34 1 98.19 193 LEU B C 1
ATOM 3829 O O . LEU B 1 193 ? 0.436 -5.281 4.168 1 98.19 193 LEU B O 1
ATOM 3833 N N . ALA B 1 194 ? -0.771 -6.164 5.852 1 96.75 194 ALA B N 1
ATOM 3834 C CA . ALA B 1 194 ? -1.345 -7.223 5.023 1 96.75 194 ALA B CA 1
ATOM 3835 C C . ALA B 1 194 ? -2.156 -6.637 3.871 1 96.75 194 ALA B C 1
ATOM 3837 O O . ALA B 1 194 ? -2.182 -7.199 2.773 1 96.75 194 ALA B O 1
ATOM 3838 N N . SER B 1 195 ? -2.787 -5.535 4.086 1 96.62 195 SER B N 1
ATOM 3839 C CA . SER B 1 195 ? -3.682 -4.934 3.105 1 96.62 195 SER B CA 1
ATOM 3840 C C . SER B 1 195 ? -2.904 -4.379 1.916 1 96.62 195 SER B C 1
ATOM 3842 O O . SER B 1 195 ? -3.488 -4.086 0.87 1 96.62 195 SER B O 1
ATOM 3844 N N . LEU B 1 196 ? -1.618 -4.277 2.07 1 97.94 196 LEU B N 1
ATOM 3845 C CA . LEU B 1 196 ? -0.778 -3.791 0.981 1 97.94 196 LEU B CA 1
ATOM 3846 C C . LEU B 1 196 ? -0.677 -4.828 -0.13 1 97.94 196 LEU B C 1
ATOM 3848 O O . LEU B 1 196 ? -0.293 -4.504 -1.256 1 97.94 196 LEU B O 1
ATOM 3852 N N . LEU B 1 197 ? -0.952 -6 0.159 1 96.5 197 LEU B N 1
ATOM 3853 C CA . LEU B 1 197 ? -0.614 -7.109 -0.725 1 96.5 197 LEU B CA 1
ATOM 3854 C C . LEU B 1 197 ? -1.277 -6.941 -2.088 1 96.5 197 LEU B C 1
ATOM 3856 O O . LEU B 1 197 ? -0.592 -6.863 -3.111 1 96.5 197 LEU B O 1
ATOM 3860 N N . THR B 1 198 ? -2.566 -6.762 -2.133 1 96.25 198 THR B N 1
ATOM 3861 C CA . THR B 1 198 ? -3.303 -6.801 -3.393 1 96.25 198 THR B CA 1
ATOM 3862 C C . THR B 1 198 ? -2.898 -5.637 -4.293 1 96.25 198 THR B C 1
ATOM 3864 O O . THR B 1 198 ? -2.395 -5.848 -5.398 1 96.25 198 THR B O 1
ATOM 3867 N N . PRO B 1 199 ? -3.031 -4.422 -3.834 1 98.06 199 PRO B N 1
ATOM 3868 C CA . PRO B 1 199 ? -2.719 -3.338 -4.77 1 98.06 199 PRO B CA 1
ATOM 3869 C C . PRO B 1 199 ? -1.229 -3.246 -5.09 1 98.06 199 PRO B C 1
ATOM 3871 O O . PRO B 1 199 ? -0.856 -3.002 -6.242 1 98.06 199 PRO B O 1
ATOM 3874 N N . LEU B 1 200 ? -0.408 -3.467 -4.129 1 97.75 200 LEU B N 1
ATOM 3875 C CA . LEU B 1 200 ? 1.022 -3.281 -4.348 1 97.75 200 LEU B CA 1
ATOM 3876 C C . LEU B 1 200 ? 1.586 -4.395 -5.227 1 97.75 200 LEU B C 1
ATOM 3878 O O . LEU B 1 200 ? 2.477 -4.152 -6.043 1 97.75 200 LEU B O 1
ATOM 3882 N N . SER B 1 201 ? 1.156 -5.617 -5.027 1 96.69 201 SER B N 1
ATOM 3883 C CA . SER B 1 201 ? 1.649 -6.719 -5.848 1 96.69 201 SER B CA 1
ATOM 3884 C C . SER B 1 201 ? 1.271 -6.523 -7.312 1 96.69 201 SER B C 1
ATOM 3886 O O . SER B 1 201 ? 2.057 -6.84 -8.211 1 96.69 201 SER B O 1
ATOM 3888 N N . MET B 1 202 ? 0.078 -5.996 -7.555 1 97.38 202 MET B N 1
ATOM 3889 C CA . MET B 1 202 ? -0.355 -5.766 -8.93 1 97.38 202 MET B CA 1
ATOM 3890 C C . MET B 1 202 ? 0.431 -4.621 -9.562 1 97.38 202 MET B C 1
ATOM 3892 O O . MET B 1 202 ? 0.798 -4.688 -10.734 1 97.38 202 MET B O 1
ATOM 3896 N N . LEU B 1 203 ? 0.672 -3.555 -8.773 1 98.06 203 LEU B N 1
ATOM 3897 C CA . LEU B 1 203 ? 1.499 -2.461 -9.266 1 98.06 203 LEU B CA 1
ATOM 3898 C C . LEU B 1 203 ? 2.891 -2.959 -9.641 1 98.06 203 LEU B C 1
ATOM 3900 O O . LEU B 1 203 ? 3.4 -2.639 -10.719 1 98.06 203 LEU B O 1
ATOM 3904 N N . VAL B 1 204 ? 3.477 -3.77 -8.766 1 96.94 204 VAL B N 1
ATOM 3905 C CA . VAL B 1 204 ? 4.809 -4.324 -8.984 1 96.94 204 VAL B CA 1
ATOM 3906 C C . VAL B 1 204 ? 4.812 -5.191 -10.242 1 96.94 204 VAL B C 1
ATOM 3908 O O . VAL B 1 204 ? 5.734 -5.113 -11.055 1 96.94 204 VAL B O 1
ATOM 3911 N N . SER B 1 205 ? 3.799 -5.98 -10.367 1 96.44 205 SER B N 1
ATOM 3912 C CA . SER B 1 205 ? 3.664 -6.824 -11.555 1 96.44 205 SER B CA 1
ATOM 3913 C C . SER B 1 205 ? 3.59 -5.984 -12.82 1 96.44 205 SER B C 1
ATOM 3915 O O . SER B 1 205 ? 4.191 -6.332 -13.836 1 96.44 205 SER B O 1
ATOM 3917 N N . GLY B 1 206 ? 2.854 -4.914 -12.758 1 97.56 206 GLY B N 1
ATOM 3918 C CA . GLY B 1 206 ? 2.764 -4.016 -13.898 1 97.56 206 GLY B CA 1
ATOM 3919 C C . GLY B 1 206 ? 4.102 -3.418 -14.289 1 97.56 206 GLY B C 1
ATOM 3920 O O . GLY B 1 206 ? 4.414 -3.307 -15.477 1 97.56 206 GLY B O 1
ATOM 3921 N N . VAL B 1 207 ? 4.836 -3.049 -13.312 1 97.31 207 VAL B N 1
ATOM 3922 C CA . VAL B 1 207 ? 6.16 -2.494 -13.57 1 97.31 207 VAL B CA 1
ATOM 3923 C C . VAL B 1 207 ? 7.043 -3.549 -14.227 1 97.31 207 VAL B C 1
ATOM 3925 O O . VAL B 1 207 ? 7.789 -3.246 -15.164 1 97.31 207 VAL B O 1
ATOM 3928 N N . PHE B 1 208 ? 7.027 -4.805 -13.758 1 95.88 208 PHE B N 1
ATOM 3929 C CA . PHE B 1 208 ? 7.785 -5.887 -14.367 1 95.88 208 PHE B CA 1
ATOM 3930 C C . PHE B 1 208 ? 7.395 -6.062 -15.828 1 95.88 208 PHE B C 1
ATOM 3932 O O . PHE B 1 208 ? 8.258 -6.23 -16.688 1 95.88 208 PHE B O 1
ATOM 3939 N N . ILE B 1 209 ? 6.117 -6.023 -16.109 1 96.88 209 ILE B N 1
ATOM 3940 C CA . ILE B 1 209 ? 5.625 -6.199 -17.469 1 96.88 209 ILE B CA 1
ATOM 3941 C C . ILE B 1 209 ? 6.129 -5.059 -18.344 1 96.88 209 ILE B C 1
ATOM 3943 O O . ILE B 1 209 ? 6.523 -5.277 -19.5 1 96.88 209 ILE B O 1
ATOM 3947 N N . ALA B 1 210 ? 6.145 -3.855 -17.781 1 97.19 210 ALA B N 1
ATOM 3948 C CA . ALA B 1 210 ? 6.578 -2.678 -18.516 1 97.19 210 ALA B CA 1
ATOM 3949 C C . ALA B 1 210 ? 8.047 -2.791 -18.922 1 97.19 210 ALA B C 1
ATOM 3951 O O . ALA B 1 210 ? 8.5 -2.127 -19.859 1 97.19 210 ALA B O 1
ATOM 3952 N N . GLN B 1 211 ? 8.773 -3.611 -18.188 1 95.25 211 GLN B N 1
ATOM 3953 C CA . GLN B 1 211 ? 10.195 -3.781 -18.453 1 95.25 211 GLN B CA 1
ATOM 3954 C C . GLN B 1 211 ? 10.438 -4.875 -19.484 1 95.25 211 GLN B C 1
ATOM 3956 O O . GLN B 1 211 ? 11.578 -5.078 -19.922 1 95.25 211 GLN B O 1
ATOM 3961 N N . THR B 1 212 ? 9.438 -5.594 -19.844 1 95 212 THR B N 1
ATOM 3962 C CA . THR B 1 212 ? 9.539 -6.73 -20.766 1 95 212 THR B CA 1
ATOM 3963 C C . THR B 1 212 ? 9.359 -6.277 -22.203 1 95 212 THR B C 1
ATOM 3965 O O . THR B 1 212 ? 8.562 -5.379 -22.484 1 95 212 THR B O 1
ATOM 3968 N N . ASN B 1 213 ? 10.102 -6.863 -23.156 1 95.06 213 ASN B N 1
ATOM 3969 C CA . ASN B 1 213 ? 9.836 -6.699 -24.578 1 95.06 213 ASN B CA 1
ATOM 3970 C C . ASN B 1 213 ? 8.594 -7.477 -25.016 1 95.06 213 ASN B C 1
ATOM 3972 O O . ASN B 1 213 ? 8.703 -8.625 -25.438 1 95.06 213 ASN B O 1
ATOM 3976 N N . LEU B 1 214 ? 7.523 -6.867 -24.984 1 94.56 214 LEU B N 1
ATOM 3977 C CA . LEU B 1 214 ? 6.238 -7.523 -25.203 1 94.56 214 LEU B CA 1
ATOM 3978 C C . LEU B 1 214 ? 6.121 -8.023 -26.625 1 94.56 214 LEU B C 1
ATOM 3980 O O . LEU B 1 214 ? 5.512 -9.07 -26.875 1 94.56 214 LEU B O 1
ATOM 3984 N N . VAL B 1 215 ? 6.648 -7.289 -27.547 1 94.62 215 VAL B N 1
ATOM 3985 C CA . VAL B 1 215 ? 6.594 -7.691 -28.953 1 94.62 215 VAL B CA 1
ATOM 3986 C C . VAL B 1 215 ? 7.293 -9.039 -29.141 1 94.62 215 VAL B C 1
ATOM 3988 O O . VAL B 1 215 ? 6.73 -9.961 -29.719 1 94.62 215 VAL B O 1
ATOM 3991 N N . GLN B 1 216 ? 8.406 -9.102 -28.594 1 93.88 216 GLN B N 1
ATOM 3992 C CA . GLN B 1 216 ? 9.156 -10.344 -28.688 1 93.88 216 GLN B CA 1
ATOM 3993 C C . GLN B 1 216 ? 8.453 -11.469 -27.922 1 93.88 216 GLN B C 1
ATOM 3995 O O . GLN B 1 216 ? 8.414 -12.609 -28.391 1 93.88 216 GLN B O 1
ATOM 4000 N N . ALA B 1 217 ? 7.938 -11.156 -26.797 1 94.94 217 ALA B N 1
ATOM 4001 C CA . ALA B 1 217 ? 7.262 -12.148 -25.969 1 94.94 217 ALA B CA 1
ATOM 4002 C C . ALA B 1 217 ? 6.035 -12.719 -26.672 1 94.94 217 ALA B C 1
ATOM 4004 O O . ALA B 1 217 ? 5.812 -13.93 -26.672 1 94.94 217 ALA B O 1
ATOM 4005 N N . PHE B 1 218 ? 5.289 -11.914 -27.406 1 95.38 218 PHE B N 1
ATOM 4006 C CA . PHE B 1 218 ? 4.035 -12.328 -28.031 1 95.38 218 PHE B CA 1
ATOM 4007 C C . PHE B 1 218 ? 4.289 -13.031 -29.359 1 95.38 218 PHE B C 1
ATOM 4009 O O . PHE B 1 218 ? 3.393 -13.672 -29.906 1 95.38 218 PHE B O 1
ATOM 4016 N N . THR B 1 219 ? 5.453 -12.961 -29.828 1 95 219 THR B N 1
ATOM 4017 C CA . THR B 1 219 ? 5.762 -13.602 -31.094 1 95 219 THR B CA 1
ATOM 4018 C C . THR B 1 219 ? 6.461 -14.938 -30.875 1 95 219 THR B C 1
ATOM 4020 O O . THR B 1 219 ? 6.723 -15.672 -31.828 1 95 219 THR B O 1
ATOM 4023 N N . SER B 1 220 ? 6.766 -15.242 -29.688 1 93.19 220 SER B N 1
ATOM 4024 C CA . SER B 1 220 ? 7.473 -16.484 -29.391 1 93.19 220 SER B CA 1
ATOM 4025 C C . SER B 1 220 ? 6.496 -17.625 -29.156 1 93.19 220 SER B C 1
ATOM 4027 O O . SER B 1 220 ? 5.711 -17.609 -28.203 1 93.19 220 SER B O 1
ATOM 4029 N N . LEU B 1 221 ? 6.574 -18.641 -29.938 1 93.62 221 LEU B N 1
ATOM 4030 C CA . LEU B 1 221 ? 5.727 -19.812 -29.812 1 93.62 221 LEU B CA 1
ATOM 4031 C C . LEU B 1 221 ? 6.008 -20.562 -28.5 1 93.62 221 LEU B C 1
ATOM 4033 O O . LEU B 1 221 ? 5.098 -21.141 -27.906 1 93.62 221 LEU B O 1
ATOM 4037 N N . ARG B 1 222 ? 7.219 -20.453 -28.062 1 94 222 ARG B N 1
ATOM 4038 C CA . ARG B 1 222 ? 7.617 -21.109 -26.812 1 94 222 ARG B CA 1
ATOM 4039 C C . ARG B 1 222 ? 6.926 -20.484 -25.609 1 94 222 ARG B C 1
ATOM 4041 O O . ARG B 1 222 ? 6.527 -21.188 -24.688 1 94 222 ARG B O 1
ATOM 4048 N N . VAL B 1 223 ? 6.809 -19.203 -25.672 1 96.06 223 VAL B N 1
ATOM 4049 C CA . VAL B 1 223 ? 6.137 -18.484 -24.594 1 96.06 223 VAL B CA 1
ATOM 4050 C C . VAL B 1 223 ? 4.68 -18.938 -24.516 1 96.06 223 VAL B C 1
ATOM 4052 O O . VAL B 1 223 ? 4.148 -19.141 -23.422 1 96.06 223 VAL B O 1
ATOM 4055 N N . TYR B 1 224 ? 4.055 -19.188 -25.656 1 96.56 224 TYR B N 1
ATOM 4056 C CA . TYR B 1 224 ? 2.666 -19.625 -25.688 1 96.56 224 TYR B CA 1
ATOM 4057 C C . TYR B 1 224 ? 2.545 -21.062 -25.203 1 96.56 224 TYR B C 1
ATOM 4059 O O . TYR B 1 224 ? 1.556 -21.438 -24.562 1 96.56 224 TYR B O 1
ATOM 4067 N N . ALA B 1 225 ? 3.473 -21.797 -25.531 1 96.19 225 ALA B N 1
ATOM 4068 C CA . ALA B 1 225 ? 3.459 -23.188 -25.078 1 96.19 225 ALA B CA 1
ATOM 4069 C C . ALA B 1 225 ? 3.52 -23.281 -23.547 1 96.19 225 ALA B C 1
ATOM 4071 O O . ALA B 1 225 ? 2.75 -24.016 -22.922 1 96.19 225 ALA B O 1
ATOM 4072 N N . VAL B 1 226 ? 4.453 -22.5 -22.969 1 97.19 226 VAL B N 1
ATOM 4073 C CA . VAL B 1 226 ? 4.586 -22.453 -21.516 1 97.19 226 VAL B CA 1
ATOM 4074 C C . VAL B 1 226 ? 3.281 -21.953 -20.891 1 97.19 226 VAL B C 1
ATOM 4076 O O . VAL B 1 226 ? 2.789 -22.531 -19.922 1 97.19 226 VAL B O 1
ATOM 4079 N N . SER B 1 227 ? 2.736 -20.922 -21.469 1 98.06 227 SER B N 1
ATOM 4080 C CA . SER B 1 227 ? 1.504 -20.328 -20.969 1 98.06 227 SER B CA 1
ATOM 4081 C C . SER B 1 227 ? 0.341 -21.312 -21.047 1 98.06 227 SER B C 1
ATOM 4083 O O . SER B 1 227 ? -0.5 -21.359 -20.141 1 98.06 227 SER B O 1
ATOM 4085 N N . ALA B 1 228 ? 0.274 -22.062 -22.125 1 97.62 228 ALA B N 1
ATOM 4086 C CA . ALA B 1 228 ? -0.803 -23.031 -22.297 1 97.62 228 ALA B CA 1
ATOM 4087 C C . ALA B 1 228 ? -0.729 -24.125 -21.25 1 97.62 228 ALA B C 1
ATOM 4089 O O . ALA B 1 228 ? -1.753 -24.531 -20.703 1 97.62 228 ALA B O 1
ATOM 4090 N N . LEU B 1 229 ? 0.458 -24.625 -21 1 98.12 229 LEU B N 1
ATOM 4091 C CA . LEU B 1 229 ? 0.632 -25.656 -19.984 1 98.12 229 LEU B CA 1
ATOM 4092 C C . LEU B 1 229 ? 0.271 -25.125 -18.594 1 98.12 229 LEU B C 1
ATOM 4094 O O . LEU B 1 229 ? -0.412 -25.797 -17.828 1 98.12 229 LEU B O 1
ATOM 4098 N N . ARG B 1 230 ? 0.686 -23.922 -18.328 1 97.94 230 ARG B N 1
ATOM 4099 C CA . ARG B 1 230 ? 0.508 -23.281 -17.016 1 97.94 230 ARG B CA 1
ATOM 4100 C C . ARG B 1 230 ? -0.948 -22.875 -16.797 1 97.94 230 ARG B C 1
ATOM 4102 O O . ARG B 1 230 ? -1.49 -23.078 -15.711 1 97.94 230 ARG B O 1
ATOM 4109 N N . LEU B 1 231 ? -1.629 -22.375 -17.844 1 98.19 231 LEU B N 1
ATOM 4110 C CA . LEU B 1 231 ? -2.926 -21.719 -17.656 1 98.19 231 LEU B CA 1
ATOM 4111 C C . LEU B 1 231 ? -4.062 -22.688 -18 1 98.19 231 LEU B C 1
ATOM 4113 O O . LEU B 1 231 ? -5.203 -22.484 -17.578 1 98.19 231 LEU B O 1
ATOM 4117 N N . LEU B 1 232 ? -3.803 -23.719 -18.781 1 97.75 232 LEU B N 1
ATOM 4118 C CA . LEU B 1 232 ? -4.879 -24.594 -19.25 1 97.75 232 LEU B CA 1
ATOM 4119 C C . LEU B 1 232 ? -4.676 -26.016 -18.766 1 97.75 232 LEU B C 1
ATOM 4121 O O . LEU B 1 232 ? -5.543 -26.578 -18.094 1 97.75 232 LEU B O 1
ATOM 4125 N N . VAL B 1 233 ? -3.543 -26.578 -19 1 98.19 233 VAL B N 1
ATOM 4126 C CA . VAL B 1 233 ? -3.328 -28 -18.781 1 98.19 233 VAL B CA 1
ATOM 4127 C C . VAL B 1 233 ? -3.316 -28.297 -17.281 1 98.19 233 VAL B C 1
ATOM 4129 O O . VAL B 1 233 ? -4.07 -29.156 -16.812 1 98.19 233 VAL B O 1
ATOM 4132 N N . ILE B 1 234 ? -2.492 -27.609 -16.562 1 98.44 234 ILE B N 1
ATOM 4133 C CA . ILE B 1 234 ? -2.338 -27.875 -15.141 1 98.44 234 ILE B CA 1
ATOM 4134 C C . ILE B 1 234 ? -3.654 -27.609 -14.414 1 98.44 234 ILE B C 1
ATOM 4136 O O . ILE B 1 234 ? -4.16 -28.469 -13.688 1 98.44 234 ILE B O 1
ATOM 4140 N N . PRO B 1 235 ? -4.277 -26.453 -14.633 1 98.12 235 PRO B N 1
ATOM 4141 C CA . PRO B 1 235 ? -5.547 -26.203 -13.945 1 98.12 235 PRO B CA 1
ATOM 4142 C C . PRO B 1 235 ? -6.648 -27.172 -14.367 1 98.12 235 PRO B C 1
ATOM 4144 O O . PRO B 1 235 ? -7.512 -27.516 -13.555 1 98.12 235 PRO B O 1
ATOM 4147 N N . ALA B 1 236 ? -6.645 -27.609 -15.609 1 97.62 236 ALA B N 1
ATOM 4148 C CA . ALA B 1 236 ? -7.656 -28.562 -16.062 1 97.62 236 ALA B CA 1
ATOM 4149 C C . ALA B 1 236 ? -7.516 -29.891 -15.352 1 97.62 236 ALA B C 1
ATOM 4151 O O . ALA B 1 236 ? -8.508 -30.484 -14.906 1 97.62 236 ALA B O 1
ATOM 4152 N N . ILE B 1 237 ? -6.309 -30.375 -15.258 1 98.12 237 ILE B N 1
ATOM 4153 C CA . ILE B 1 237 ? -6.066 -31.641 -14.562 1 98.12 237 ILE B CA 1
ATOM 4154 C C . ILE B 1 237 ? -6.422 -31.484 -13.086 1 98.12 237 ILE B C 1
ATOM 4156 O O . ILE B 1 237 ? -7.023 -32.375 -12.492 1 98.12 237 ILE B O 1
ATOM 4160 N N . THR B 1 238 ? -6.016 -30.359 -12.492 1 98.25 238 THR B N 1
ATOM 4161 C CA . THR B 1 238 ? -6.324 -30.094 -11.094 1 98.25 238 THR B CA 1
ATOM 4162 C C . THR B 1 238 ? -7.832 -30.047 -10.875 1 98.25 238 THR B C 1
ATOM 4164 O O . THR B 1 238 ? -8.336 -30.578 -9.883 1 98.25 238 THR B O 1
ATOM 4167 N N . LEU B 1 239 ? -8.555 -29.406 -11.797 1 97.5 239 LEU B N 1
ATOM 4168 C CA . LEU B 1 239 ? -10.008 -29.312 -11.727 1 97.5 239 LEU B CA 1
ATOM 4169 C C . LEU B 1 239 ? -10.641 -30.688 -11.688 1 97.5 239 LEU B C 1
ATOM 4171 O O . LEU B 1 239 ? -11.508 -30.969 -10.852 1 97.5 239 LEU B O 1
ATOM 4175 N N . PHE B 1 240 ? -10.227 -31.578 -12.5 1 96.62 240 PHE B N 1
ATOM 4176 C CA . PHE B 1 240 ? -10.789 -32.906 -12.578 1 96.62 240 PHE B CA 1
ATOM 4177 C C . PHE B 1 240 ? -10.422 -33.719 -11.336 1 96.62 240 PHE B C 1
ATOM 4179 O O . PHE B 1 240 ? -11.258 -34.469 -10.812 1 96.62 240 PHE B O 1
ATOM 4186 N N . ALA B 1 241 ? -9.164 -33.594 -10.898 1 97.12 241 ALA B N 1
ATOM 4187 C CA . ALA B 1 241 ? -8.734 -34.312 -9.695 1 97.12 241 ALA B CA 1
ATOM 4188 C C . ALA B 1 241 ? -9.555 -33.875 -8.477 1 97.12 241 ALA B C 1
ATOM 4190 O O . ALA B 1 241 ? -9.945 -34.688 -7.656 1 97.12 241 ALA B O 1
ATOM 4191 N N . LEU B 1 242 ? -9.758 -32.594 -8.367 1 97.19 242 LEU B N 1
ATOM 4192 C CA . LEU B 1 242 ? -10.492 -32.031 -7.234 1 97.19 242 LEU B CA 1
ATOM 4193 C C . LEU B 1 242 ? -11.969 -32.406 -7.305 1 97.19 242 LEU B C 1
ATOM 4195 O O . LEU B 1 242 ? -12.641 -32.5 -6.273 1 97.19 242 LEU B O 1
ATOM 4199 N N . TRP B 1 243 ? -12.477 -32.594 -8.523 1 95.44 243 TRP B N 1
ATOM 4200 C CA . TRP B 1 243 ? -13.867 -32.969 -8.734 1 95.44 243 TRP B CA 1
ATOM 4201 C C . TRP B 1 243 ? -14.188 -34.312 -8.062 1 95.44 243 TRP B C 1
ATOM 4203 O O . TRP B 1 243 ? -15.266 -34.5 -7.504 1 95.44 243 TRP B O 1
ATOM 4213 N N . VAL B 1 244 ? -13.266 -35.25 -8.039 1 94.94 244 VAL B N 1
ATOM 4214 C CA . VAL B 1 244 ? -13.531 -36.594 -7.566 1 94.94 244 VAL B CA 1
ATOM 4215 C C . VAL B 1 244 ? -13.234 -36.688 -6.07 1 94.94 244 VAL B C 1
ATOM 4217 O O . VAL B 1 244 ? -13.664 -37.625 -5.406 1 94.94 244 VAL B O 1
ATOM 4220 N N . LEU B 1 245 ? -12.453 -35.75 -5.547 1 95.31 245 LEU B N 1
ATOM 4221 C CA . LEU B 1 245 ? -12.094 -35.781 -4.133 1 95.31 245 LEU B CA 1
ATOM 4222 C C . LEU B 1 245 ? -13.227 -35.219 -3.275 1 95.31 245 LEU B C 1
ATOM 4224 O O . LEU B 1 245 ? -13.766 -34.156 -3.566 1 95.31 245 LEU B O 1
ATOM 4228 N N . PRO B 1 246 ? -13.625 -35.969 -2.283 1 94.56 246 PRO B N 1
ATOM 4229 C CA . PRO B 1 246 ? -14.695 -35.531 -1.391 1 94.56 246 PRO B CA 1
ATOM 4230 C C . PRO B 1 246 ? -14.188 -34.562 -0.309 1 94.56 246 PRO B C 1
ATOM 4232 O O . PRO B 1 246 ? -14.18 -34.938 0.873 1 94.56 246 PRO B O 1
ATOM 4235 N N . ILE B 1 247 ? -13.844 -33.344 -0.697 1 95.38 247 ILE B N 1
ATOM 4236 C CA . ILE B 1 247 ? -13.297 -32.375 0.251 1 95.38 247 ILE B CA 1
ATOM 4237 C C . ILE B 1 247 ? -14.156 -31.109 0.239 1 95.38 247 ILE B C 1
ATOM 4239 O O . ILE B 1 247 ? -15.094 -31 -0.55 1 95.38 247 ILE B O 1
ATOM 4243 N N . ASP B 1 248 ? -13.891 -30.203 1.14 1 93.88 248 ASP B N 1
ATOM 4244 C CA . ASP B 1 248 ? -14.609 -28.938 1.366 1 93.88 248 ASP B CA 1
ATOM 4245 C C . ASP B 1 248 ? -14.57 -28.062 0.122 1 93.88 248 ASP B C 1
ATOM 4247 O O . ASP B 1 248 ? -13.531 -27.938 -0.531 1 93.88 248 ASP B O 1
ATOM 4251 N N . GLY B 1 249 ? -15.672 -27.438 -0.199 1 94 249 GLY B N 1
ATOM 4252 C CA . GLY B 1 249 ? -15.789 -26.594 -1.379 1 94 249 GLY B CA 1
ATOM 4253 C C . GLY B 1 249 ? -14.797 -25.453 -1.4 1 94 249 GLY B C 1
ATOM 4254 O O . GLY B 1 249 ? -14.203 -25.156 -2.439 1 94 249 GLY B O 1
ATOM 4255 N N . ASP B 1 250 ? -14.664 -24.828 -0.24 1 95.12 250 ASP B N 1
ATOM 4256 C CA . ASP B 1 250 ? -13.719 -23.719 -0.146 1 95.12 250 ASP B CA 1
ATOM 4257 C C . ASP B 1 250 ? -12.289 -24.188 -0.418 1 95.12 250 ASP B C 1
ATOM 4259 O O . ASP B 1 250 ? -11.508 -23.484 -1.051 1 95.12 250 ASP B O 1
ATOM 4263 N N . LEU B 1 251 ? -11.969 -25.344 0.077 1 97.38 251 LEU B N 1
ATOM 4264 C CA . LEU B 1 251 ? -10.648 -25.922 -0.151 1 97.38 251 LEU B CA 1
ATOM 4265 C C . LEU B 1 251 ? -10.445 -26.25 -1.626 1 97.38 251 LEU B C 1
ATOM 4267 O O . LEU B 1 251 ? -9.391 -25.953 -2.193 1 97.38 251 LEU B O 1
ATOM 4271 N N . LYS B 1 252 ? -11.484 -26.812 -2.256 1 96.75 252 LYS B N 1
ATOM 4272 C CA . LYS B 1 252 ? -11.422 -27.125 -3.68 1 96.75 252 LYS B CA 1
ATOM 4273 C C . LYS B 1 252 ? -11.141 -25.875 -4.508 1 96.75 252 LYS B C 1
ATOM 4275 O O . LYS B 1 252 ? -10.25 -25.875 -5.355 1 96.75 252 LYS B O 1
ATOM 4280 N N . LEU B 1 253 ? -11.914 -24.906 -4.203 1 95.38 253 LEU B N 1
ATOM 4281 C CA . LEU B 1 253 ? -11.789 -23.672 -4.969 1 95.38 253 LEU B CA 1
ATOM 4282 C C . LEU B 1 253 ? -10.438 -23.016 -4.727 1 95.38 253 LEU B C 1
ATOM 4284 O O . LEU B 1 253 ? -9.828 -22.484 -5.656 1 95.38 253 LEU B O 1
ATOM 4288 N N . THR B 1 254 ? -9.969 -23.047 -3.496 1 97.44 254 THR B N 1
ATOM 4289 C CA . THR B 1 254 ? -8.664 -22.484 -3.148 1 97.44 254 THR B CA 1
ATOM 4290 C C . THR B 1 254 ? -7.559 -23.141 -3.963 1 97.44 254 THR B C 1
ATOM 4292 O O . THR B 1 254 ? -6.754 -22.469 -4.598 1 97.44 254 THR B O 1
ATOM 4295 N N . MET B 1 255 ? -7.59 -24.438 -3.979 1 98.12 255 MET B N 1
ATOM 4296 C CA . MET B 1 255 ? -6.547 -25.172 -4.68 1 98.12 255 MET B CA 1
ATOM 4297 C C . MET B 1 255 ? -6.625 -24.938 -6.184 1 98.12 255 MET B C 1
ATOM 4299 O O . MET B 1 255 ? -5.598 -24.828 -6.855 1 98.12 255 MET B O 1
ATOM 4303 N N . LEU B 1 256 ? -7.805 -24.844 -6.676 1 97.31 256 LEU B N 1
ATOM 4304 C CA . LEU B 1 256 ? -7.992 -24.609 -8.102 1 97.31 256 LEU B CA 1
ATOM 4305 C C . LEU B 1 256 ? -7.473 -23.234 -8.5 1 97.31 256 LEU B C 1
ATOM 4307 O O . LEU B 1 256 ? -6.77 -23.094 -9.5 1 97.31 256 LEU B O 1
ATOM 4311 N N . ILE B 1 257 ? -7.785 -22.234 -7.73 1 96.5 257 ILE B N 1
ATOM 4312 C CA . ILE B 1 257 ? -7.359 -20.859 -8.008 1 96.5 257 ILE B CA 1
ATOM 4313 C C . ILE B 1 257 ? -5.836 -20.781 -7.965 1 96.5 257 ILE B C 1
ATOM 4315 O O . ILE B 1 257 ? -5.211 -20.188 -8.852 1 96.5 257 ILE B O 1
ATOM 4319 N N . LEU B 1 258 ? -5.246 -21.391 -6.965 1 97.88 258 LEU B N 1
ATOM 4320 C CA . LEU B 1 258 ? -3.793 -21.375 -6.812 1 97.88 258 LEU B CA 1
ATOM 4321 C C . LEU B 1 258 ? -3.111 -22.062 -7.984 1 97.88 258 LEU B C 1
ATOM 4323 O O . LEU B 1 258 ? -2.043 -21.641 -8.43 1 97.88 258 LEU B O 1
ATOM 4327 N N . SER B 1 259 ? -3.764 -23.078 -8.484 1 97.5 259 SER B N 1
ATOM 4328 C CA . SER B 1 259 ? -3.201 -23.812 -9.609 1 97.5 259 SER B CA 1
ATOM 4329 C C . SER B 1 259 ? -3.414 -23.078 -10.922 1 97.5 259 SER B C 1
ATOM 4331 O O . SER B 1 259 ? -2.693 -23.312 -11.898 1 97.5 259 SER B O 1
ATOM 4333 N N . ALA B 1 260 ? -4.395 -22.172 -10.984 1 97 260 ALA B N 1
ATOM 4334 C CA . ALA B 1 260 ? -4.801 -21.531 -12.234 1 97 260 ALA B CA 1
ATOM 4335 C C . ALA B 1 260 ? -4.09 -20.203 -12.422 1 97 260 ALA B C 1
ATOM 4337 O O . ALA B 1 260 ? -4.188 -19.578 -13.484 1 97 260 ALA B O 1
ATOM 4338 N N . ALA B 1 261 ? -3.396 -19.734 -11.398 1 97.25 261 ALA B N 1
ATOM 4339 C CA . ALA B 1 261 ? -2.689 -18.453 -11.484 1 97.25 261 ALA B CA 1
ATOM 4340 C C . ALA B 1 261 ? -1.597 -18.516 -12.547 1 97.25 261 ALA B C 1
ATOM 4342 O O . ALA B 1 261 ? -1.096 -19.578 -12.883 1 97.25 261 ALA B O 1
ATOM 4343 N N . PRO B 1 262 ? -1.245 -17.375 -13.156 1 97.81 262 PRO B N 1
ATOM 4344 C CA . PRO B 1 262 ? -0.204 -17.344 -14.188 1 97.81 262 PRO B CA 1
ATOM 4345 C C . PRO B 1 262 ? 1.194 -17.578 -13.617 1 97.81 262 PRO B C 1
ATOM 4347 O O . PRO B 1 262 ? 1.338 -17.922 -12.438 1 97.81 262 PRO B O 1
ATOM 4350 N N . CYS B 1 263 ? 2.174 -17.391 -14.5 1 97.88 263 CYS B N 1
ATOM 4351 C CA . CYS B 1 263 ? 3.561 -17.656 -14.133 1 97.88 263 CYS B CA 1
ATOM 4352 C C . CYS B 1 263 ? 4.004 -16.734 -12.992 1 97.88 263 CYS B C 1
ATOM 4354 O O . CYS B 1 263 ? 3.695 -15.547 -12.992 1 97.88 263 CYS B O 1
ATOM 4356 N N . ALA B 1 264 ? 4.699 -17.297 -12.062 1 96.56 264 ALA B N 1
ATOM 4357 C CA . ALA B 1 264 ? 5.141 -16.578 -10.875 1 96.56 264 ALA B CA 1
ATOM 4358 C C . ALA B 1 264 ? 6.168 -15.508 -11.227 1 96.56 264 ALA B C 1
ATOM 4360 O O . ALA B 1 264 ? 6.996 -15.703 -12.117 1 96.56 264 ALA B O 1
ATOM 4361 N N . THR B 1 265 ? 6.117 -14.438 -10.516 1 91.38 265 THR B N 1
ATOM 4362 C CA . THR B 1 265 ? 7.168 -13.43 -10.609 1 91.38 265 THR B CA 1
ATOM 4363 C C . THR B 1 265 ? 8.523 -14.031 -10.234 1 91.38 265 THR B C 1
ATOM 4365 O O . THR B 1 265 ? 9.555 -13.609 -10.758 1 91.38 265 THR B O 1
ATOM 4368 N N . GLY B 1 266 ? 8.461 -15.047 -9.445 1 91.19 266 GLY B N 1
ATOM 4369 C CA . GLY B 1 266 ? 9.664 -15.742 -9.031 1 91.19 266 GLY B CA 1
ATOM 4370 C C . GLY B 1 266 ? 10.453 -16.312 -10.203 1 91.19 266 GLY B C 1
ATOM 4371 O O . GLY B 1 266 ? 11.664 -16.516 -10.102 1 91.19 266 GLY B O 1
ATOM 4372 N N . THR B 1 267 ? 9.742 -16.547 -11.234 1 95.06 267 THR B N 1
ATOM 4373 C CA . THR B 1 267 ? 10.43 -17.094 -12.406 1 95.06 267 THR B CA 1
ATOM 4374 C C . THR B 1 267 ? 11.531 -16.141 -12.875 1 95.06 267 THR B C 1
ATOM 4376 O O . THR B 1 267 ? 12.648 -16.578 -13.172 1 95.06 267 THR B O 1
ATOM 4379 N N . MET B 1 268 ? 11.227 -14.875 -12.914 1 92.5 268 MET B N 1
ATOM 4380 C CA . MET B 1 268 ? 12.219 -13.883 -13.32 1 92.5 268 MET B CA 1
ATOM 4381 C C . MET B 1 268 ? 13.305 -13.727 -12.258 1 92.5 268 MET B C 1
ATOM 4383 O O . MET B 1 268 ? 14.484 -13.609 -12.594 1 92.5 268 MET B O 1
ATOM 4387 N N . LEU B 1 269 ? 12.867 -13.766 -11.039 1 88.06 269 LEU B N 1
ATOM 4388 C CA . LEU B 1 269 ? 13.797 -13.539 -9.938 1 88.06 269 LEU B CA 1
ATOM 4389 C C . LEU B 1 269 ? 14.781 -14.703 -9.812 1 88.06 269 LEU B C 1
ATOM 4391 O O . LEU B 1 269 ? 15.984 -14.484 -9.641 1 88.06 269 LEU B O 1
ATOM 4395 N N . PHE B 1 270 ? 14.32 -15.922 -9.984 1 91.62 270 PHE B N 1
ATOM 4396 C CA . PHE B 1 270 ? 15.18 -17.094 -9.867 1 91.62 270 PHE B CA 1
ATOM 4397 C C . PHE B 1 270 ? 16.062 -17.234 -11.102 1 91.62 270 PHE B C 1
ATOM 4399 O O . PHE B 1 270 ? 17.219 -17.641 -10.992 1 91.62 270 PHE B O 1
ATOM 4406 N N . ALA B 1 271 ? 15.523 -16.875 -12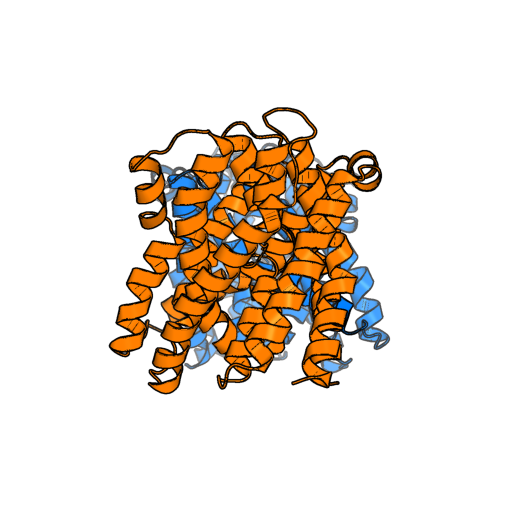.266 1 93.31 271 ALA B N 1
ATOM 4407 C CA . ALA B 1 271 ? 16.344 -16.891 -13.477 1 93.31 271 ALA B CA 1
ATOM 4408 C C . ALA B 1 271 ? 17.516 -15.922 -13.359 1 93.31 271 ALA B C 1
ATOM 4410 O O . ALA B 1 271 ? 18.641 -16.25 -13.75 1 93.31 271 ALA B O 1
ATOM 4411 N N . SER B 1 272 ? 17.219 -14.789 -12.852 1 90 272 SER B N 1
ATOM 4412 C CA . SER B 1 272 ? 18.25 -13.773 -12.68 1 90 272 SER B CA 1
ATOM 4413 C C . SER B 1 272 ? 19.281 -14.203 -11.648 1 90 272 SER B C 1
ATOM 4415 O O . SER B 1 272 ? 20.484 -14 -11.844 1 90 272 SER B O 1
ATOM 4417 N N . ARG B 1 273 ? 18.906 -14.844 -10.664 1 87.69 273 ARG B N 1
ATOM 4418 C CA . ARG B 1 273 ? 19.766 -15.219 -9.539 1 87.69 273 ARG B CA 1
ATOM 4419 C C . ARG B 1 273 ? 20.625 -16.438 -9.883 1 87.69 273 ARG B C 1
ATOM 4421 O O . ARG B 1 273 ? 21.781 -16.516 -9.469 1 87.69 273 ARG B O 1
ATOM 4428 N N . PHE B 1 274 ? 20.062 -17.312 -10.648 1 90.38 274 PHE B N 1
ATOM 4429 C CA . PHE B 1 274 ? 20.703 -18.609 -10.812 1 90.38 274 PHE B CA 1
ATOM 4430 C C . PHE B 1 274 ? 21.156 -18.812 -12.25 1 90.38 274 PHE B C 1
ATOM 4432 O O . PHE B 1 274 ? 21.469 -19.938 -12.656 1 90.38 274 PHE B O 1
ATOM 4439 N N . GLY B 1 275 ? 21.125 -17.719 -13.016 1 88.12 275 GLY B N 1
ATOM 4440 C CA . GLY B 1 275 ? 21.703 -17.766 -14.352 1 88.12 275 GLY B CA 1
ATOM 4441 C C . GLY B 1 275 ? 20.766 -18.359 -15.383 1 88.12 275 GLY B C 1
ATOM 4442 O O . GLY B 1 275 ? 21.203 -19.125 -16.25 1 88.12 275 GLY B O 1
ATOM 4443 N N . GLY B 1 276 ? 19.516 -18.141 -15.273 1 91.81 276 GLY B N 1
ATOM 4444 C CA . GLY B 1 276 ? 18.547 -18.547 -16.281 1 91.81 276 GLY B CA 1
ATOM 4445 C C . GLY B 1 276 ? 18.344 -17.5 -17.359 1 91.81 276 GLY B C 1
ATOM 4446 O O . GLY B 1 276 ? 19.125 -16.562 -17.484 1 91.81 276 GLY B O 1
ATOM 4447 N N . ASP B 1 277 ? 17.438 -17.828 -18.188 1 93.12 277 ASP B N 1
ATOM 4448 C CA . ASP B 1 277 ? 17.094 -16.922 -19.281 1 93.12 277 ASP B CA 1
ATOM 4449 C C . ASP B 1 277 ? 16.062 -15.883 -18.828 1 93.12 277 ASP B C 1
ATOM 4451 O O . ASP B 1 277 ? 14.859 -16.094 -18.984 1 93.12 277 ASP B O 1
ATOM 4455 N N . VAL B 1 278 ? 16.562 -14.773 -18.422 1 93.81 278 VAL B N 1
ATOM 4456 C CA . VAL B 1 278 ? 15.719 -13.758 -17.797 1 93.81 278 VAL B CA 1
ATOM 4457 C C . VAL B 1 278 ? 14.742 -13.195 -18.828 1 93.81 278 VAL B C 1
ATOM 4459 O O . VAL B 1 278 ? 13.594 -12.891 -18.5 1 93.81 278 VAL B O 1
ATOM 4462 N N . GLN B 1 279 ? 15.195 -13.078 -20 1 93.62 279 GLN B N 1
ATOM 4463 C CA . GLN B 1 279 ? 14.32 -12.57 -21.062 1 93.62 279 GLN B CA 1
ATOM 4464 C C . GLN B 1 279 ? 13.141 -13.508 -21.297 1 93.62 279 GLN B C 1
ATOM 4466 O O . GLN B 1 279 ? 12 -13.055 -21.406 1 93.62 279 GLN B O 1
ATOM 4471 N N . ARG B 1 280 ? 13.453 -14.727 -21.375 1 94 280 ARG B N 1
ATOM 4472 C CA . ARG B 1 280 ? 12.398 -15.719 -21.531 1 94 280 ARG B CA 1
ATOM 4473 C C . ARG B 1 280 ? 11.461 -15.719 -20.328 1 94 280 ARG B C 1
ATOM 4475 O O . ARG B 1 280 ? 10.242 -15.805 -20.469 1 94 280 ARG B O 1
ATOM 4482 N N . ALA B 1 281 ? 12.023 -15.641 -19.156 1 96.12 281 ALA B N 1
ATOM 4483 C CA . ALA B 1 281 ? 11.242 -15.625 -17.922 1 96.12 281 ALA B CA 1
ATOM 4484 C C . ALA B 1 281 ? 10.273 -14.445 -17.891 1 96.12 281 ALA B C 1
ATOM 4486 O O . ALA B 1 281 ? 9.109 -14.602 -17.531 1 96.12 281 ALA B O 1
ATOM 4487 N N . SER B 1 282 ? 10.766 -13.312 -18.281 1 96.12 282 SER B N 1
ATOM 4488 C CA . SER B 1 282 ? 9.938 -12.109 -18.281 1 96.12 282 SER B CA 1
ATOM 4489 C C . SER B 1 282 ? 8.812 -12.219 -19.312 1 96.12 282 SER B C 1
ATOM 4491 O O . SER B 1 282 ? 7.695 -11.766 -19.062 1 96.12 282 SER B O 1
ATOM 4493 N N . GLY B 1 283 ? 9.125 -12.797 -20.422 1 97.06 283 GLY B N 1
ATOM 4494 C CA . GLY B 1 283 ? 8.117 -12.992 -21.469 1 97.06 283 GLY B CA 1
ATOM 4495 C C . GLY B 1 283 ? 7.004 -13.93 -21.031 1 97.06 283 GLY B C 1
ATOM 4496 O O . GLY B 1 283 ? 5.824 -13.625 -21.25 1 97.06 283 GLY B O 1
ATOM 4497 N N . VAL B 1 284 ? 7.391 -15.031 -20.469 1 97.12 284 VAL B N 1
ATOM 4498 C CA . VAL B 1 284 ? 6.406 -16.016 -20.031 1 97.12 284 VAL B CA 1
ATOM 4499 C C . VAL B 1 284 ? 5.531 -15.414 -18.938 1 97.12 284 VAL B C 1
ATOM 4501 O O . VAL B 1 284 ? 4.32 -15.625 -18.906 1 97.12 284 VAL B O 1
ATOM 4504 N N . PHE B 1 285 ? 6.172 -14.719 -18.047 1 97.69 285 PHE B N 1
ATOM 4505 C CA . PHE B 1 285 ? 5.426 -14.047 -16.984 1 97.69 285 PHE B CA 1
ATOM 4506 C C . PHE B 1 285 ? 4.406 -13.078 -17.578 1 97.69 285 PHE B C 1
ATOM 4508 O O . PHE B 1 285 ? 3.223 -13.133 -17.234 1 97.69 285 PHE B O 1
ATOM 4515 N N . ALA B 1 286 ? 4.812 -12.227 -18.453 1 97.62 286 ALA B N 1
ATOM 4516 C CA . ALA B 1 286 ? 3.965 -11.18 -19 1 97.62 286 ALA B CA 1
ATOM 4517 C C . ALA B 1 286 ? 2.809 -11.773 -19.797 1 97.62 286 ALA B C 1
ATOM 4519 O O . ALA B 1 286 ? 1.646 -11.43 -19.578 1 97.62 286 ALA B O 1
ATOM 4520 N N . VAL B 1 287 ? 3.107 -12.664 -20.688 1 97.88 287 VAL B N 1
ATOM 4521 C CA . VAL B 1 287 ? 2.105 -13.227 -21.594 1 97.88 287 VAL B CA 1
ATOM 4522 C C . VAL B 1 287 ? 1.109 -14.07 -20.797 1 97.88 287 VAL B C 1
ATOM 4524 O O . VAL B 1 287 ? -0.102 -13.969 -21 1 97.88 287 VAL B O 1
ATOM 4527 N N . SER B 1 288 ? 1.621 -14.852 -19.859 1 98.06 288 SER B N 1
ATOM 4528 C CA . SER B 1 288 ? 0.711 -15.672 -19.062 1 98.06 288 SER B CA 1
ATOM 4529 C C . SER B 1 288 ? -0.184 -14.805 -18.188 1 98.06 288 SER B C 1
ATOM 4531 O O . SER B 1 288 ? -1.346 -15.148 -17.953 1 98.06 288 SER B O 1
ATOM 4533 N N . THR B 1 289 ? 0.351 -13.742 -17.641 1 97.06 289 THR B N 1
ATOM 4534 C CA . THR B 1 289 ? -0.44 -12.828 -16.828 1 97.06 289 THR B CA 1
ATOM 4535 C C . THR B 1 289 ? -1.564 -12.203 -17.656 1 97.06 289 THR B C 1
ATOM 4537 O O . THR B 1 289 ? -2.721 -12.195 -17.219 1 97.06 289 THR B O 1
ATOM 4540 N N . LEU B 1 290 ? -1.279 -11.805 -18.844 1 96.5 290 LEU B N 1
ATOM 4541 C CA . LEU B 1 290 ? -2.27 -11.156 -19.703 1 96.5 290 LEU B CA 1
ATOM 4542 C C . LEU B 1 290 ? -3.312 -12.164 -20.172 1 96.5 290 LEU B C 1
ATOM 4544 O O . LEU B 1 290 ? -4.504 -11.852 -20.219 1 96.5 290 LEU B O 1
ATOM 4548 N N . LEU B 1 291 ? -2.887 -13.359 -20.438 1 97.12 291 LEU B N 1
ATOM 4549 C CA . LEU B 1 291 ? -3.807 -14.391 -20.891 1 97.12 291 LEU B CA 1
ATOM 4550 C C . LEU B 1 291 ? -4.707 -14.859 -19.75 1 97.12 291 LEU B C 1
ATOM 4552 O O . LEU B 1 291 ? -5.824 -15.32 -20 1 97.12 291 LEU B O 1
ATOM 4556 N N . SER B 1 292 ? -4.211 -14.734 -18.562 1 96.19 292 SER B N 1
ATOM 4557 C CA . SER B 1 292 ? -4.949 -15.227 -17.406 1 96.19 292 SER B CA 1
ATOM 4558 C C . SER B 1 292 ? -6.219 -14.406 -17.172 1 96.19 292 SER B C 1
ATOM 4560 O O . SER B 1 292 ? -7.148 -14.867 -16.516 1 96.19 292 SER B O 1
ATOM 4562 N N . ILE B 1 293 ? -6.285 -13.234 -17.734 1 92.38 293 ILE B N 1
ATOM 4563 C CA . ILE B 1 293 ? -7.484 -12.398 -17.656 1 92.38 293 ILE B CA 1
ATOM 4564 C C . ILE B 1 293 ? -8.68 -13.164 -18.219 1 92.38 293 ILE B C 1
ATOM 4566 O O . ILE B 1 293 ? -9.805 -13 -17.734 1 92.38 293 ILE B O 1
ATOM 4570 N N . VAL B 1 294 ? -8.414 -13.961 -19.172 1 94.62 294 VAL B N 1
ATOM 4571 C CA . VAL B 1 294 ? -9.484 -14.711 -19.828 1 94.62 294 VAL B CA 1
ATOM 4572 C C . VAL B 1 294 ? -9.547 -16.125 -19.266 1 94.62 294 VAL B C 1
ATOM 4574 O O . VAL B 1 294 ? -10.625 -16.641 -18.969 1 94.62 294 VAL B O 1
ATOM 4577 N N . THR B 1 295 ? -8.414 -16.734 -19.047 1 95.94 295 THR B N 1
ATOM 4578 C CA . THR B 1 295 ? -8.375 -18.156 -18.719 1 95.94 295 THR B CA 1
ATOM 4579 C C . THR B 1 295 ? -8.859 -18.391 -17.297 1 95.94 295 THR B C 1
ATOM 4581 O O . THR B 1 295 ? -9.562 -19.375 -17.031 1 95.94 295 THR B O 1
ATOM 4584 N N . MET B 1 296 ? -8.5 -17.516 -16.391 1 93.75 296 MET B N 1
ATOM 4585 C CA . MET B 1 296 ? -8.859 -17.75 -14.992 1 93.75 296 MET B CA 1
ATOM 4586 C C . MET B 1 296 ? -10.375 -17.703 -14.805 1 93.75 296 MET B C 1
ATOM 4588 O O . MET B 1 296 ? -10.953 -18.641 -14.258 1 93.75 296 MET B O 1
ATOM 4592 N N . PRO B 1 297 ? -11.086 -16.641 -15.273 1 92.69 297 PRO B N 1
ATOM 4593 C CA . PRO B 1 297 ? -12.539 -16.625 -15.133 1 92.69 297 PRO B CA 1
ATOM 4594 C C . PRO B 1 297 ? -13.211 -17.812 -15.844 1 92.69 297 PRO B C 1
ATOM 4596 O O . PRO B 1 297 ? -14.156 -18.391 -15.312 1 92.69 297 PRO B O 1
ATOM 4599 N N . LEU B 1 298 ? -12.758 -18.172 -17.016 1 93.56 298 LEU B N 1
ATOM 4600 C CA . LEU B 1 298 ? -13.336 -19.266 -17.766 1 93.56 298 LEU B CA 1
ATOM 4601 C C . LEU B 1 298 ? -13.211 -20.578 -17 1 93.56 298 LEU B C 1
ATOM 4603 O O . LEU B 1 298 ? -14.148 -21.391 -16.969 1 93.56 298 LEU B O 1
ATOM 4607 N N . LEU B 1 299 ? -12.07 -20.828 -16.469 1 92.12 299 LEU B N 1
ATOM 4608 C CA . LEU B 1 299 ? -11.828 -22.047 -15.734 1 92.12 299 LEU B CA 1
ATOM 4609 C C . LEU B 1 299 ? -12.75 -22.156 -14.523 1 92.12 299 LEU B C 1
ATOM 4611 O O . LEU B 1 299 ? -13.258 -23.234 -14.211 1 92.12 299 LEU B O 1
ATOM 4615 N N . ILE B 1 300 ? -12.906 -21.078 -13.852 1 89.19 300 ILE B N 1
ATOM 4616 C CA . ILE B 1 300 ? -13.719 -21.094 -12.641 1 89.19 300 ILE B CA 1
ATOM 4617 C C . ILE B 1 300 ? -15.195 -21.25 -13.008 1 89.19 300 ILE B C 1
ATOM 4619 O O . ILE B 1 300 ? -15.953 -21.906 -12.297 1 89.19 300 ILE B O 1
ATOM 4623 N N . ILE B 1 301 ? -15.625 -20.641 -14.125 1 90 301 ILE B N 1
ATOM 4624 C CA . ILE B 1 301 ? -16.984 -20.828 -14.617 1 90 301 ILE B CA 1
ATOM 4625 C C . ILE B 1 301 ? -17.219 -22.297 -14.938 1 90 301 ILE B C 1
ATOM 4627 O O . ILE B 1 301 ? -18.266 -22.859 -14.594 1 90 301 ILE B O 1
ATOM 4631 N N . VAL B 1 302 ? -16.281 -22.906 -15.531 1 92.69 302 VAL B N 1
ATOM 4632 C CA . VAL B 1 302 ? -16.375 -24.328 -15.859 1 92.69 302 VAL B CA 1
ATOM 4633 C C . VAL B 1 302 ? -16.438 -25.141 -14.57 1 92.69 302 VAL B C 1
ATOM 4635 O O . VAL B 1 302 ? -17.219 -26.094 -14.477 1 92.69 302 VAL B O 1
ATOM 4638 N N . ALA B 1 303 ? -15.602 -24.812 -13.602 1 92.06 303 ALA B N 1
ATOM 4639 C CA . ALA B 1 303 ? -15.609 -25.516 -12.32 1 92.06 303 ALA B CA 1
ATOM 4640 C C . ALA B 1 303 ? -16.984 -25.438 -11.648 1 92.06 303 ALA B C 1
ATOM 4642 O O . ALA B 1 303 ? -17.453 -26.422 -11.078 1 92.06 303 ALA B O 1
ATOM 4643 N N . GLU B 1 304 ? -17.562 -24.281 -11.703 1 87.88 304 GLU B N 1
ATOM 4644 C CA . GLU B 1 304 ? -18.891 -24.078 -11.102 1 87.88 304 GLU B CA 1
ATOM 4645 C C . GLU B 1 304 ? -19.938 -24.922 -11.82 1 87.88 304 GLU B C 1
ATOM 4647 O O . GLU B 1 304 ? -20.891 -25.391 -11.195 1 87.88 304 GLU B O 1
ATOM 4652 N N . ALA B 1 305 ? -19.766 -25.125 -13.039 1 88.75 305 ALA B N 1
ATOM 4653 C CA . ALA B 1 305 ? -20.719 -25.891 -13.836 1 88.75 305 ALA B CA 1
ATOM 4654 C C . ALA B 1 305 ? -20.594 -27.391 -13.555 1 88.75 305 ALA B C 1
ATOM 4656 O O . ALA B 1 305 ? -21.562 -28.125 -13.625 1 88.75 305 ALA B O 1
ATOM 4657 N N . ILE B 1 306 ? -19.391 -27.781 -13.211 1 89.38 306 ILE B N 1
ATOM 4658 C CA . ILE B 1 306 ? -19.109 -29.203 -13.086 1 89.38 306 ILE B CA 1
ATOM 4659 C C . ILE B 1 306 ? -19.312 -29.656 -11.641 1 89.38 306 ILE B C 1
ATOM 4661 O O . ILE B 1 306 ? -19.75 -30.781 -11.383 1 89.38 306 ILE B O 1
ATOM 4665 N N . TRP B 1 307 ? -18.766 -28.828 -10.789 1 88.19 307 TRP B N 1
ATOM 4666 C CA . TRP B 1 307 ? -18.797 -29.219 -9.383 1 88.19 307 TRP B CA 1
ATOM 4667 C C . TRP B 1 307 ? -20.234 -29.156 -8.844 1 88.19 307 TRP B C 1
ATOM 4669 O O . TRP B 1 307 ? -20.547 -29.812 -7.848 1 88.19 307 TRP B O 1
#

Organism: NCBI:txid537013